Protein AF-A0A6A6MJ32-F1 (afdb_monomer_lite)

InterPro domains:
  IPR000308 14-3-3 protein [PR00305] (42-71)
  IPR000308 14-3-3 protein [PR00305] (91-115)
  IPR000308 14-3-3 protein [PR00305] (122-144)
  IPR000308 14-3-3 protein [PTHR18860] (8-162)
  IPR000408 Regulator of chromosome condensation, RCC1 [PF00415] (229-273)
  IPR000408 Regulator of chromosome condensation, RCC1 [PF00415] (276-326)
  IPR000408 Regulator of chromosome condensation, RCC1 [PS50012] (225-276)
  IPR000408 Regulator of chromosome condensation, RCC1 [PS50012] (277-329)
  IPR000408 Regulator of chromosome condensation, RCC1 [PS50012] (330-389)
  IPR009091 Regulator of chromosome condensation 1/beta-lactamase-inhibitor protein II [G3DSA:2.130.10.30] (221-410)
  IPR009091 Regulator of chromosome condensation 1/beta-lactamase-inhibitor protein II [SSF50985] (229-410)
  IPR023409 14-3-3 protein, conserved site [PS00796] (48-58)
  IPR023409 14-3-3 protein, conserved site [PS00797] (179-198)
  IPR023410 14-3-3 domain [PF00244] (14-162)
  IPR023410 14-3-3 domain [SM00101] (8-210)
  IPR036815 14-3-3 domain superfamily [G3DSA:1.20.190.20] (1-161)
  IPR036815 14-3-3 domain superfamily [G3DSA:1.20.190.20] (162-213)
  IPR036815 14-3-3 domain superfamily [SSF48445] (7-199)

pLDDT: mean 73.8, std 21.02, range [25.05, 96.56]

Sequence (412 aa):
MSPTESSREENVYMAKLAEQAERYEEMVEFMEKVAKTVDVEELTVEERNLLSVAYKNVIGARRASWRIISSIEQKEESRGNEDHVTIIKEYRGKIESELSKICDGILSLLESHLIPSASSAESKVFYLKMKGDYHRYLAEFKTAGERKEAAESTLLAYKSAQAFDEAISELDTLGEESYKDSTLIMQLLRDNLTLWTSDITDEAGDEIKEASKRESDYQPSTIDVQNGSWGSGEDGQLGIGNDEEKEWVCVVKDLERYRVRSVVAGSRNSLAICDDGKLFTWGWNQRGTLGHPPETKTENVPSQVEVLANVNIVQAAIDGWHCLAVDDQGRAYAWGGNECGRCDEESERKDGTGRPLRRDIVIPQRCASKLVVRQVAAGGTHSVVLTRKGHVDIAAGGWHSTALTDDGEVGL

Foldseek 3Di:
DPPLVVLLVVLLVVLVVCVVVVVLVSNLVSLLSNLVSCVVPADDPSSLVSNVVSLCSQLVVLVVVLVVLVVVLVVCVVVVVVVVNVVSVVVSVVSLVVLVVSLCSLLCSLVPGQCVSDPDLVSNLSSLQVNLVSLVSNLVPDDDPSNVVSNVSSLVSLVVSLVSLVVVVVVDPDDPPPNVVSVVSNVVSVVVNVVVVVVVVVPDPDDPPPVVPPPPPDDDDDDQDFAWFAAQQCFLQRQCQDSDHHPDIDGNVLCSVFAWPDKEDEPFKIWTAGPQQWIWIFGAQPLLQRQADDPDRGGNHTDTNVLCRVFRWPDKEDYAFKIWTAGPQQWIKIFGFQPQVEADPDDQPADVVRDGDRGGGNHIDTGPRVFRFDDWYDYNQKIWTQGPVRWIFIDRGYSDTAIDDPPPDGDD

Secondary structure (DSSP, 8-state):
--HHHHHHHHHHHHHHHHHHTT-HHHHHHHHHHHHTTTTTSPPPHHHHHHHHHHHHHHHHHHHHHHHHHHHHHHHHHHTT-HHHHHHHHHHHHHHHHHHHHHHHHHHHHIIIIIHHH--SHHHHHHHHHHHHHHHHHHHHH--HHHHHHHHHHHHHHHHHHHHHHHHHHHH-SS-TTTHHHHHHHHHHHHHHHHHHHHHHHTS-TTS-SSGGGS-TT-PPP------EEEE--TTSTT-SSS---EEEEEE-GGGTTS-EEEEEE-SSEEEEEETT--EEEEEE-TTSTTSS--SSSEEEEEEE-GGGTTS-EEEEEEETTEEEEEETT--EEEEE--TT--S--S---B-TTS-B----EEEEEEE-TT--EEEEEEETTEEEEEETTS-EEEESSSS---EE-TT-----

Structure (mmCIF, N/CA/C/O backbone):
data_AF-A0A6A6MJ32-F1
#
_entry.id   AF-A0A6A6MJ32-F1
#
loop_
_atom_site.group_PDB
_atom_site.id
_atom_site.type_symbol
_atom_site.label_atom_id
_atom_site.label_alt_id
_atom_site.label_comp_id
_atom_site.label_asym_id
_atom_site.label_entity_id
_atom_site.label_seq_id
_atom_site.pdbx_PDB_ins_code
_atom_site.Cartn_x
_atom_site.Cartn_y
_atom_site.Cartn_z
_atom_site.occupancy
_atom_site.B_iso_or_equiv
_atom_site.auth_seq_id
_atom_site.auth_comp_id
_atom_site.auth_asym_id
_atom_site.auth_atom_id
_atom_site.pdbx_PDB_model_num
ATOM 1 N N . MET A 1 1 ? 39.340 -4.249 -16.244 1.00 49.16 1 MET A N 1
ATOM 2 C CA . MET A 1 1 ? 38.628 -3.920 -15.002 1.00 49.16 1 MET A CA 1
ATOM 3 C C . MET A 1 1 ? 39.446 -2.913 -14.233 1.00 49.16 1 MET A C 1
ATOM 5 O O . MET A 1 1 ? 40.566 -3.205 -13.823 1.00 49.16 1 MET A O 1
ATOM 9 N N . SER A 1 2 ? 38.930 -1.694 -14.159 1.00 50.06 2 SER A N 1
ATOM 10 C CA . SER A 1 2 ? 39.459 -0.646 -13.291 1.00 50.06 2 SER A CA 1
ATOM 11 C C . SER A 1 2 ? 39.160 -0.985 -11.816 1.00 50.06 2 SER A C 1
ATOM 13 O O . SER A 1 2 ? 38.209 -1.719 -11.544 1.00 50.06 2 SER A O 1
ATOM 15 N N . PRO A 1 3 ? 39.935 -0.479 -10.837 1.00 58.69 3 PRO A N 1
ATOM 16 C CA . PRO A 1 3 ? 39.685 -0.743 -9.412 1.00 58.69 3 PRO A CA 1
ATOM 17 C C . PRO A 1 3 ? 38.278 -0.328 -8.942 1.00 58.69 3 PRO A C 1
ATOM 19 O O . PRO A 1 3 ? 37.750 -0.888 -7.987 1.00 58.69 3 PRO A O 1
ATOM 22 N N . THR A 1 4 ? 37.670 0.645 -9.624 1.00 58.22 4 THR A N 1
ATOM 23 C CA . THR A 1 4 ? 36.324 1.171 -9.367 1.00 58.22 4 THR A CA 1
ATOM 24 C C . THR A 1 4 ? 35.210 0.242 -9.859 1.00 58.22 4 THR A C 1
ATOM 26 O O . THR A 1 4 ? 34.226 0.072 -9.148 1.00 58.22 4 THR A O 1
ATOM 29 N N . GLU A 1 5 ? 35.379 -0.418 -11.011 1.00 59.31 5 GLU A N 1
ATOM 30 C CA . GLU A 1 5 ? 34.423 -1.424 -11.518 1.00 59.31 5 GLU A CA 1
ATOM 31 C C . GLU A 1 5 ? 34.363 -2.653 -10.598 1.00 59.31 5 GLU A C 1
ATOM 33 O O . GLU A 1 5 ? 33.276 -3.107 -10.252 1.00 59.31 5 GLU A O 1
ATOM 38 N N . SER A 1 6 ? 35.522 -3.122 -10.112 1.00 65.06 6 SER A N 1
ATOM 39 C CA . SER A 1 6 ? 35.604 -4.248 -9.163 1.00 65.06 6 SER A CA 1
ATOM 40 C C . SER A 1 6 ? 34.834 -3.962 -7.871 1.00 65.06 6 SER A C 1
ATOM 42 O O . SER A 1 6 ? 34.154 -4.833 -7.341 1.00 65.06 6 SER A O 1
ATOM 44 N N . SER A 1 7 ? 34.892 -2.721 -7.378 1.00 83.00 7 SER A N 1
ATOM 45 C CA . SER A 1 7 ? 34.199 -2.335 -6.147 1.00 83.00 7 SER A CA 1
ATOM 46 C C . SER A 1 7 ? 32.681 -2.205 -6.332 1.00 83.00 7 SER A C 1
ATOM 48 O O . SER A 1 7 ? 31.931 -2.495 -5.400 1.00 83.00 7 SER A O 1
ATOM 50 N N . ARG A 1 8 ? 32.198 -1.803 -7.518 1.00 88.25 8 ARG A N 1
ATOM 51 C CA . ARG A 1 8 ? 30.756 -1.747 -7.818 1.00 88.25 8 ARG A CA 1
ATOM 52 C C . ARG A 1 8 ? 30.153 -3.151 -7.838 1.00 88.25 8 ARG A C 1
ATOM 54 O O . ARG A 1 8 ? 29.190 -3.398 -7.118 1.00 88.25 8 ARG A O 1
ATOM 61 N N . GLU A 1 9 ? 30.767 -4.071 -8.581 1.00 89.00 9 GLU A N 1
ATOM 62 C CA . GLU A 1 9 ? 30.320 -5.468 -8.676 1.00 89.00 9 GLU A CA 1
ATOM 63 C C . GLU A 1 9 ? 30.306 -6.164 -7.305 1.00 89.00 9 GLU A C 1
ATOM 65 O O . GLU A 1 9 ? 29.335 -6.840 -6.960 1.00 89.00 9 GLU A O 1
ATOM 70 N N . GLU A 1 10 ? 31.338 -5.941 -6.483 1.00 92.69 10 GLU A N 1
ATOM 71 C CA . GLU A 1 10 ? 31.399 -6.452 -5.109 1.00 92.69 10 GLU A CA 1
ATOM 72 C C . GLU A 1 10 ? 30.248 -5.923 -4.240 1.00 92.69 10 GLU A C 1
ATOM 74 O O . GLU A 1 10 ? 29.603 -6.703 -3.538 1.00 92.69 10 GLU A O 1
ATOM 79 N N . ASN A 1 11 ? 29.946 -4.620 -4.295 1.00 94.00 11 ASN A N 1
ATOM 80 C CA . ASN A 1 11 ? 28.841 -4.049 -3.520 1.00 94.00 11 ASN A CA 1
ATOM 81 C C . ASN A 1 11 ? 27.475 -4.575 -3.995 1.00 94.00 11 ASN A C 1
ATOM 83 O O . ASN A 1 11 ? 26.627 -4.876 -3.157 1.00 94.00 11 ASN A O 1
ATOM 87 N N . VAL A 1 12 ? 27.263 -4.753 -5.304 1.00 94.00 12 VAL A N 1
ATOM 88 C CA . VAL A 1 12 ? 26.023 -5.351 -5.837 1.00 94.00 12 VAL A CA 1
ATOM 89 C C . VAL A 1 12 ? 25.875 -6.804 -5.379 1.00 94.00 12 VAL A C 1
ATOM 91 O O . VAL A 1 12 ? 24.796 -7.212 -4.947 1.00 94.00 12 VAL A O 1
ATOM 94 N N . TYR A 1 13 ? 26.956 -7.588 -5.414 1.00 94.75 13 TYR A N 1
ATOM 95 C CA . TYR A 1 13 ? 26.949 -8.961 -4.907 1.00 94.75 13 TYR A CA 1
ATOM 96 C C . TYR A 1 13 ? 26.614 -9.012 -3.409 1.00 94.75 13 TYR A C 1
ATOM 98 O O . TYR A 1 13 ? 25.779 -9.810 -2.981 1.00 94.75 13 TYR A O 1
ATOM 106 N N . MET A 1 14 ? 27.217 -8.124 -2.614 1.00 96.12 14 MET A N 1
ATOM 107 C CA . MET A 1 14 ? 26.937 -8.029 -1.182 1.00 96.12 14 MET A CA 1
ATOM 108 C C . MET A 1 14 ? 25.504 -7.572 -0.890 1.00 96.12 14 MET A C 1
ATOM 110 O O . MET A 1 14 ? 24.897 -8.088 0.045 1.00 96.12 14 MET A O 1
ATOM 114 N N . ALA A 1 15 ? 24.929 -6.678 -1.700 1.00 94.81 15 ALA A N 1
ATOM 115 C CA . ALA A 1 15 ? 23.526 -6.284 -1.580 1.00 94.81 15 ALA A CA 1
ATOM 116 C C . ALA A 1 15 ? 22.578 -7.472 -1.816 1.00 94.81 15 ALA A C 1
ATOM 118 O O . ALA A 1 15 ? 21.674 -7.694 -1.014 1.00 94.81 15 ALA A O 1
ATOM 119 N N . LYS A 1 16 ? 22.830 -8.293 -2.845 1.00 92.00 16 LYS A N 1
ATOM 120 C CA . LYS A 1 16 ? 22.061 -9.526 -3.106 1.00 92.00 16 LYS A CA 1
ATOM 121 C C . LYS A 1 16 ? 22.187 -10.541 -1.965 1.00 92.00 16 LYS A C 1
ATOM 123 O O . LYS A 1 16 ? 21.215 -11.191 -1.592 1.00 92.00 16 LYS A O 1
ATOM 128 N N . LEU A 1 17 ? 23.379 -10.673 -1.380 1.00 94.69 17 LEU A N 1
ATOM 129 C CA . LEU A 1 17 ? 23.583 -11.546 -0.223 1.00 94.69 17 LEU A CA 1
ATOM 130 C C . LEU A 1 17 ? 22.842 -11.025 1.020 1.00 94.69 17 LEU A C 1
ATOM 132 O O . LEU A 1 17 ? 22.251 -11.811 1.757 1.00 94.69 17 LEU A O 1
ATOM 136 N N . ALA A 1 18 ? 22.857 -9.709 1.243 1.00 92.44 18 ALA A N 1
ATOM 137 C CA . ALA A 1 18 ? 22.137 -9.065 2.338 1.00 92.44 18 ALA A CA 1
ATOM 138 C C . ALA A 1 18 ? 20.615 -9.205 2.184 1.00 92.44 18 ALA A C 1
ATOM 140 O O . ALA A 1 18 ? 19.934 -9.460 3.174 1.00 92.44 18 ALA A O 1
ATOM 141 N N . GLU A 1 19 ? 20.096 -9.116 0.957 1.00 90.25 19 GLU A N 1
ATOM 142 C CA . GLU A 1 19 ? 18.692 -9.388 0.631 1.00 90.25 19 GLU A CA 1
ATOM 143 C C . GLU A 1 19 ? 18.292 -10.820 1.007 1.00 90.25 19 GLU A C 1
ATOM 145 O O . GLU A 1 19 ? 17.322 -11.011 1.737 1.00 90.25 19 GLU A O 1
ATOM 150 N N . GLN A 1 20 ? 19.075 -11.822 0.588 1.00 90.25 20 GLN A N 1
ATOM 151 C CA . GLN A 1 20 ? 18.827 -13.233 0.927 1.00 90.25 20 GLN A CA 1
ATOM 152 C C . GLN A 1 20 ? 18.924 -13.521 2.430 1.00 90.25 20 GLN A C 1
ATOM 154 O O . GLN A 1 20 ? 18.319 -14.470 2.922 1.00 90.25 20 GLN A O 1
ATOM 159 N N . ALA A 1 21 ? 19.707 -12.723 3.155 1.00 91.81 21 ALA A N 1
ATOM 160 C CA . ALA A 1 21 ? 19.839 -12.808 4.603 1.00 91.81 21 ALA A CA 1
ATOM 161 C C . ALA A 1 21 ? 18.809 -11.947 5.359 1.00 91.81 21 ALA A C 1
ATOM 163 O O . ALA A 1 21 ? 18.884 -11.885 6.586 1.00 91.81 21 ALA A O 1
ATOM 164 N N . GLU A 1 22 ? 17.902 -11.256 4.655 1.00 90.12 22 GLU A N 1
ATOM 165 C CA . GLU A 1 22 ? 16.925 -10.304 5.209 1.00 90.12 22 GLU A CA 1
ATOM 166 C C . GLU A 1 22 ? 17.568 -9.162 6.032 1.00 90.12 22 GLU A C 1
ATOM 168 O O . GLU A 1 22 ? 16.949 -8.547 6.902 1.00 90.12 22 GLU A O 1
ATOM 173 N N . ARG A 1 23 ? 18.838 -8.836 5.750 1.00 95.69 23 ARG A N 1
ATOM 174 C CA . ARG A 1 23 ? 19.605 -7.764 6.408 1.00 95.69 23 ARG A CA 1
ATOM 175 C C . ARG A 1 23 ? 19.522 -6.474 5.597 1.00 95.69 23 ARG A C 1
ATOM 177 O O . ARG A 1 23 ? 20.511 -5.988 5.052 1.00 95.69 23 ARG A O 1
ATOM 184 N N . TYR A 1 24 ? 18.321 -5.908 5.514 1.00 92.19 24 TYR A N 1
ATOM 185 C CA . TYR A 1 24 ? 18.039 -4.770 4.631 1.00 92.19 24 TYR A CA 1
ATOM 186 C C . TYR A 1 24 ? 18.769 -3.470 5.006 1.00 92.19 24 TYR A C 1
ATOM 188 O O . TYR A 1 24 ? 19.045 -2.664 4.123 1.00 92.19 24 TYR A O 1
ATOM 196 N N . GLU A 1 25 ? 19.126 -3.265 6.279 1.00 93.50 25 GLU A N 1
ATOM 197 C CA . GLU A 1 25 ? 19.930 -2.102 6.694 1.00 93.50 25 GLU A CA 1
ATOM 198 C C . GLU A 1 25 ? 21.325 -2.134 6.037 1.00 93.50 25 GLU A C 1
ATOM 200 O O . GLU A 1 25 ? 21.759 -1.142 5.458 1.00 93.50 25 GLU A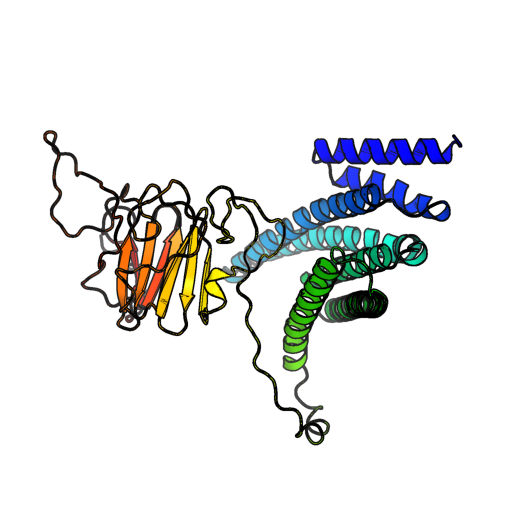 O 1
ATOM 205 N N . GLU A 1 26 ? 21.980 -3.299 5.999 1.00 94.50 26 GLU A N 1
ATOM 206 C CA . GLU A 1 26 ? 23.248 -3.488 5.275 1.00 94.50 26 GLU A CA 1
ATOM 207 C C . GLU A 1 26 ? 23.073 -3.444 3.760 1.00 94.50 26 GLU A C 1
ATOM 209 O O . GLU A 1 26 ? 23.928 -2.916 3.050 1.00 94.50 26 GLU A O 1
ATOM 214 N N . MET A 1 27 ? 21.955 -3.967 3.249 1.00 95.12 27 MET A N 1
ATOM 215 C CA . MET A 1 27 ? 21.626 -3.868 1.828 1.00 95.12 27 MET A CA 1
ATOM 216 C C . MET A 1 27 ? 21.579 -2.401 1.374 1.00 95.12 27 MET A C 1
ATOM 218 O O . MET A 1 27 ? 22.131 -2.073 0.323 1.00 95.12 27 MET A O 1
ATOM 222 N N . VAL A 1 28 ? 20.989 -1.511 2.183 1.00 95.50 28 VAL A N 1
ATOM 223 C CA . VAL A 1 28 ? 20.989 -0.062 1.932 1.00 95.50 28 VAL A CA 1
ATOM 224 C C . VAL A 1 28 ? 22.416 0.485 1.903 1.00 95.50 28 VAL A C 1
ATOM 226 O O . VAL A 1 28 ? 22.763 1.192 0.961 1.00 95.50 28 VAL A O 1
ATOM 229 N N . GLU A 1 29 ? 23.278 0.121 2.856 1.00 94.88 29 GLU A N 1
ATOM 230 C CA . GLU A 1 29 ? 24.673 0.590 2.877 1.00 94.88 29 GLU A CA 1
ATOM 231 C C . GLU A 1 29 ? 25.461 0.198 1.617 1.00 94.88 29 GLU A C 1
ATOM 233 O O . GLU A 1 29 ? 26.249 0.996 1.099 1.00 94.88 29 GLU A O 1
ATOM 238 N N . PHE A 1 30 ? 25.276 -1.027 1.116 1.00 95.00 30 PHE A N 1
ATOM 239 C CA . PHE A 1 30 ? 25.919 -1.472 -0.122 1.00 95.00 30 PHE A CA 1
ATOM 240 C C . PHE A 1 30 ? 25.357 -0.739 -1.341 1.00 95.00 30 PHE A C 1
ATOM 242 O O . PHE A 1 30 ? 26.130 -0.238 -2.160 1.00 95.00 30 PHE A O 1
ATOM 249 N N . MET A 1 31 ? 24.034 -0.605 -1.438 1.00 94.81 31 MET A N 1
ATOM 250 C CA . MET A 1 31 ? 23.398 0.077 -2.566 1.00 94.81 31 MET A CA 1
ATOM 251 C C . MET A 1 31 ? 23.659 1.587 -2.576 1.00 94.81 31 MET A C 1
ATOM 253 O O . MET A 1 31 ? 23.787 2.169 -3.651 1.00 94.81 31 MET A O 1
ATOM 257 N N . GLU A 1 32 ? 23.844 2.226 -1.420 1.00 93.56 32 GLU A N 1
ATOM 258 C CA . GLU A 1 32 ? 24.305 3.615 -1.342 1.00 93.56 32 GLU A CA 1
ATOM 259 C C . GLU A 1 32 ? 25.707 3.794 -1.929 1.00 93.56 32 GLU A C 1
ATOM 261 O O . GLU A 1 32 ? 25.976 4.802 -2.584 1.00 93.56 32 GLU A O 1
ATOM 266 N N . LYS A 1 33 ? 26.616 2.836 -1.701 1.00 92.00 33 LYS A N 1
ATOM 267 C CA . LYS A 1 33 ? 27.960 2.873 -2.297 1.00 92.00 33 LYS A CA 1
ATOM 268 C C . LYS A 1 33 ? 27.874 2.756 -3.814 1.00 92.00 33 LYS A C 1
ATOM 270 O O . LYS A 1 33 ? 28.527 3.532 -4.501 1.00 92.00 33 LYS A O 1
ATOM 275 N N . VAL A 1 34 ? 27.032 1.855 -4.324 1.00 91.81 34 VAL A N 1
ATOM 276 C CA . VAL A 1 34 ? 26.780 1.702 -5.768 1.00 91.81 34 VAL A CA 1
ATOM 277 C C . VAL A 1 34 ? 26.205 2.996 -6.352 1.00 91.81 34 VAL A C 1
ATOM 279 O O . VAL A 1 34 ? 26.744 3.532 -7.317 1.00 91.81 34 VAL A O 1
ATOM 282 N N . ALA A 1 35 ? 25.184 3.571 -5.719 1.00 90.12 35 ALA A N 1
ATOM 283 C CA . ALA A 1 35 ? 24.537 4.799 -6.176 1.00 90.12 35 ALA A CA 1
ATOM 284 C C . ALA A 1 35 ? 25.453 6.039 -6.153 1.00 90.12 35 ALA A C 1
ATOM 286 O O . ALA A 1 35 ? 25.295 6.937 -6.975 1.00 90.12 35 ALA A O 1
ATOM 287 N N . LYS A 1 36 ? 26.450 6.085 -5.263 1.00 88.19 36 LYS A N 1
ATOM 288 C CA . LYS A 1 36 ? 27.469 7.153 -5.236 1.00 88.19 36 LYS A CA 1
ATOM 289 C C . LYS A 1 36 ? 28.550 6.988 -6.314 1.00 88.19 36 LYS A C 1
ATOM 291 O O . LYS A 1 36 ? 29.318 7.912 -6.541 1.00 88.19 36 LYS A O 1
ATOM 296 N N . THR A 1 37 ? 28.621 5.841 -6.997 1.00 82.19 37 THR A N 1
ATOM 297 C CA . THR A 1 37 ? 29.538 5.628 -8.140 1.00 82.19 37 THR A CA 1
ATOM 298 C C . THR A 1 37 ? 28.927 5.998 -9.497 1.00 82.19 37 THR A C 1
ATOM 300 O O . THR A 1 37 ? 29.566 5.823 -10.534 1.00 82.19 37 THR A O 1
ATOM 303 N N . VAL A 1 38 ? 27.706 6.543 -9.492 1.00 67.25 38 VAL A N 1
ATOM 304 C CA . VAL A 1 38 ? 26.901 6.824 -10.691 1.00 67.25 38 VAL A CA 1
ATOM 305 C C . VAL A 1 38 ? 27.453 7.970 -11.555 1.00 67.25 38 VAL A C 1
ATOM 307 O O . VAL A 1 38 ? 27.101 8.065 -12.726 1.00 67.25 38 VAL A O 1
ATOM 310 N N . ASP A 1 39 ? 28.409 8.762 -11.054 1.00 64.31 39 ASP A N 1
ATOM 311 C CA . ASP A 1 39 ? 29.140 9.768 -11.851 1.00 64.31 39 ASP A CA 1
ATOM 312 C C . ASP A 1 39 ? 29.881 9.170 -13.070 1.00 64.31 39 ASP A C 1
ATOM 314 O O . ASP A 1 39 ? 30.333 9.903 -13.951 1.00 64.31 39 ASP A O 1
ATOM 318 N N . VAL A 1 40 ? 30.018 7.838 -13.122 1.00 61.97 40 VAL A N 1
ATOM 319 C CA . VAL A 1 40 ? 30.646 7.091 -14.221 1.00 61.97 40 VAL A CA 1
ATOM 320 C C . VAL A 1 40 ? 29.608 6.453 -15.152 1.00 61.97 40 VAL A C 1
ATOM 322 O O . VAL A 1 40 ? 29.789 6.477 -16.368 1.00 61.97 40 VAL A O 1
ATOM 325 N N . GLU A 1 41 ? 28.536 5.880 -14.600 1.00 72.44 41 GLU A N 1
ATOM 326 C CA . GLU A 1 41 ? 27.535 5.115 -15.351 1.00 72.44 41 GLU A CA 1
ATOM 327 C C . GLU A 1 41 ? 26.227 4.989 -14.553 1.00 72.44 41 GLU A C 1
ATOM 329 O O . GLU A 1 41 ? 26.258 4.665 -13.361 1.00 72.44 41 GLU A O 1
ATOM 334 N N . GLU A 1 42 ? 25.089 5.212 -15.226 1.00 86.56 42 GLU A N 1
ATOM 335 C CA . GLU A 1 42 ? 23.732 5.091 -14.670 1.00 86.56 42 GLU A CA 1
ATOM 336 C C . GLU A 1 42 ? 23.515 3.725 -13.984 1.00 86.56 42 GLU A C 1
ATOM 338 O O . GLU A 1 42 ? 24.146 2.719 -14.328 1.00 86.56 42 GLU A O 1
ATOM 343 N N . LEU A 1 43 ? 22.628 3.669 -12.983 1.00 88.62 43 LEU A N 1
ATOM 344 C CA . LEU A 1 43 ? 22.225 2.382 -12.413 1.00 88.62 43 LEU A CA 1
ATOM 345 C C . LEU A 1 43 ? 21.491 1.551 -13.463 1.00 88.62 43 LEU A C 1
ATOM 347 O O . LEU A 1 43 ? 20.550 2.019 -14.106 1.00 88.62 43 LEU A O 1
ATOM 351 N N . THR A 1 44 ? 21.881 0.288 -13.579 1.00 89.19 44 THR A N 1
ATOM 352 C CA . THR A 1 44 ? 21.138 -0.692 -14.368 1.00 89.19 44 THR A CA 1
ATOM 353 C C . THR A 1 44 ? 19.749 -0.921 -13.767 1.00 89.19 44 THR A C 1
ATOM 355 O O . THR A 1 44 ? 19.500 -0.636 -12.593 1.00 89.19 44 THR A O 1
ATOM 358 N N . VAL A 1 45 ? 18.833 -1.493 -14.552 1.00 84.00 45 VAL A N 1
ATOM 359 C CA . VAL A 1 45 ? 17.481 -1.844 -14.081 1.00 84.00 45 VAL A CA 1
ATOM 360 C C . VAL A 1 45 ? 17.533 -2.736 -12.836 1.00 84.00 45 VAL A C 1
ATOM 362 O O . VAL A 1 45 ? 16.770 -2.520 -11.896 1.00 84.00 45 VAL A O 1
ATOM 365 N N . GLU A 1 46 ? 18.461 -3.697 -12.797 1.00 85.19 46 GLU A N 1
ATOM 366 C CA . GLU A 1 46 ? 18.642 -4.590 -11.651 1.00 85.19 46 GLU A CA 1
ATOM 367 C C . GLU A 1 46 ? 19.115 -3.828 -10.403 1.00 85.19 46 GLU A C 1
ATOM 369 O O . GLU A 1 46 ? 18.515 -3.957 -9.339 1.00 85.19 46 GLU A O 1
ATOM 374 N N . GLU A 1 47 ? 20.144 -2.985 -10.525 1.00 90.69 47 GLU A N 1
ATOM 375 C CA . GLU A 1 47 ? 20.664 -2.196 -9.400 1.00 90.69 47 GLU A CA 1
ATOM 376 C C . GLU A 1 47 ? 19.635 -1.182 -8.885 1.00 90.69 47 GLU A C 1
ATOM 378 O O . GLU A 1 47 ? 19.466 -1.016 -7.678 1.00 90.69 47 GLU A O 1
ATOM 383 N N . ARG A 1 48 ? 18.902 -0.531 -9.793 1.00 90.50 48 ARG A N 1
ATOM 384 C CA . ARG A 1 48 ? 17.802 0.384 -9.465 1.00 90.50 48 ARG A CA 1
ATOM 385 C C . ARG A 1 48 ? 16.706 -0.330 -8.666 1.00 90.50 48 ARG A C 1
ATOM 387 O O . ARG A 1 48 ? 16.212 0.212 -7.674 1.00 90.50 48 ARG A O 1
ATOM 394 N N . ASN A 1 49 ? 16.357 -1.555 -9.058 1.00 84.69 49 ASN A N 1
ATOM 395 C CA . ASN A 1 49 ? 15.376 -2.367 -8.342 1.00 84.69 49 ASN A CA 1
ATOM 396 C C . ASN A 1 49 ? 15.898 -2.797 -6.964 1.00 84.69 49 ASN A C 1
ATOM 398 O O . ASN A 1 49 ? 15.181 -2.631 -5.979 1.00 84.69 49 ASN A O 1
ATOM 402 N N . LEU A 1 50 ? 17.152 -3.252 -6.864 1.00 85.88 50 LEU A N 1
ATOM 403 C CA . LEU A 1 50 ? 17.784 -3.606 -5.585 1.00 85.88 50 LEU A CA 1
ATOM 404 C C . LEU A 1 50 ? 17.804 -2.423 -4.609 1.00 85.88 50 LEU A C 1
ATOM 406 O O . LEU A 1 50 ? 17.464 -2.585 -3.438 1.00 85.88 50 LEU A O 1
ATOM 410 N N . LEU A 1 51 ? 18.133 -1.218 -5.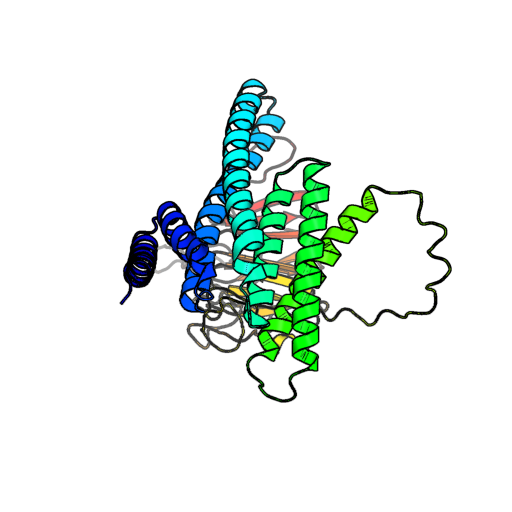085 1.00 91.25 51 LEU A N 1
ATOM 411 C CA . LEU A 1 51 ? 18.098 0.003 -4.275 1.00 91.25 51 LEU A CA 1
ATOM 412 C C . LEU A 1 51 ? 16.690 0.254 -3.712 1.00 91.25 51 LEU A C 1
ATOM 414 O O . LEU A 1 51 ? 16.533 0.542 -2.524 1.00 91.25 51 LEU A O 1
ATOM 418 N N . SER A 1 52 ? 15.662 0.118 -4.553 1.00 87.62 52 SER A N 1
ATOM 419 C CA . SER A 1 52 ? 14.270 0.306 -4.139 1.00 87.62 52 SER A CA 1
ATOM 420 C C . SER A 1 52 ? 13.817 -0.746 -3.128 1.00 87.62 52 SER A C 1
ATOM 422 O O . SER A 1 52 ? 13.241 -0.395 -2.097 1.00 87.62 52 SER A O 1
ATOM 424 N N . VAL A 1 53 ? 14.141 -2.021 -3.359 1.00 86.62 53 VAL A N 1
ATOM 425 C CA . VAL A 1 53 ? 13.837 -3.125 -2.434 1.00 86.62 53 VAL A CA 1
ATOM 426 C C . VAL A 1 53 ? 14.491 -2.896 -1.071 1.00 86.62 53 VAL A C 1
ATOM 428 O O . VAL A 1 53 ? 13.820 -3.035 -0.043 1.00 86.62 53 VAL A O 1
ATOM 431 N N . ALA A 1 54 ? 15.762 -2.489 -1.048 1.00 90.00 54 ALA A N 1
ATOM 432 C CA . ALA A 1 54 ? 16.503 -2.231 0.180 1.00 90.00 54 ALA A CA 1
ATOM 433 C C . ALA A 1 54 ? 15.807 -1.165 1.039 1.00 90.00 54 ALA A C 1
ATOM 435 O O . ALA A 1 54 ? 15.379 -1.436 2.166 1.00 90.00 54 ALA A O 1
ATOM 436 N N . TYR A 1 55 ? 15.609 0.037 0.487 1.00 92.25 55 TYR A N 1
ATOM 437 C CA . TYR A 1 55 ? 15.001 1.124 1.247 1.00 92.25 55 TYR A CA 1
ATOM 438 C C . TYR A 1 55 ? 13.517 0.876 1.559 1.00 92.25 55 TYR A C 1
ATOM 440 O O . TYR A 1 55 ? 13.055 1.318 2.614 1.00 92.25 55 TYR A O 1
ATOM 448 N N . LYS A 1 56 ? 12.759 0.175 0.699 1.00 86.88 56 LYS A N 1
ATOM 449 C CA . LYS A 1 56 ? 11.344 -0.173 0.943 1.00 86.88 56 LYS A CA 1
ATOM 450 C C . LYS A 1 56 ? 11.188 -1.064 2.173 1.00 86.88 56 LYS A C 1
ATOM 452 O O . LYS A 1 56 ? 10.292 -0.822 2.983 1.00 86.88 56 LYS A O 1
ATOM 457 N N . ASN A 1 57 ? 12.051 -2.064 2.333 1.00 86.25 57 ASN A N 1
ATOM 458 C CA . ASN A 1 57 ? 11.994 -2.961 3.485 1.00 86.25 57 ASN A CA 1
ATOM 459 C C . ASN A 1 57 ? 12.404 -2.251 4.782 1.00 86.25 57 ASN A C 1
ATOM 461 O O . ASN A 1 57 ? 11.686 -2.342 5.781 1.00 86.25 57 ASN A O 1
ATOM 465 N N . VAL A 1 58 ? 13.485 -1.461 4.752 1.00 92.62 58 VAL A N 1
ATOM 466 C CA . VAL A 1 58 ? 13.940 -0.697 5.928 1.00 92.62 58 VAL A CA 1
ATOM 467 C C . VAL A 1 58 ? 12.876 0.308 6.384 1.00 92.62 58 VAL A C 1
ATOM 469 O O . VAL A 1 58 ? 12.488 0.312 7.555 1.00 92.62 58 VAL A O 1
ATOM 472 N N . ILE A 1 59 ? 12.336 1.129 5.471 1.00 89.75 59 ILE A N 1
ATOM 473 C CA . ILE A 1 59 ? 11.307 2.120 5.831 1.00 89.75 59 ILE A CA 1
ATOM 474 C C . ILE A 1 59 ? 9.983 1.449 6.226 1.00 89.75 59 ILE A C 1
ATOM 476 O O . ILE A 1 59 ? 9.288 1.927 7.124 1.00 89.75 59 ILE A O 1
ATOM 480 N N . GLY A 1 60 ? 9.634 0.325 5.590 1.00 85.00 60 GLY A N 1
ATOM 481 C CA . GLY A 1 60 ? 8.416 -0.433 5.867 1.00 85.00 60 GLY A CA 1
ATOM 482 C C . GLY A 1 60 ? 8.361 -0.939 7.307 1.00 85.00 60 GLY A C 1
ATOM 483 O O . GLY A 1 60 ? 7.365 -0.704 7.998 1.00 85.00 60 GLY A O 1
ATOM 484 N N . ALA A 1 61 ? 9.452 -1.543 7.785 1.00 85.50 61 ALA A N 1
ATOM 485 C CA . ALA A 1 61 ? 9.563 -2.022 9.161 1.00 85.50 61 ALA A CA 1
ATOM 486 C C . ALA A 1 61 ? 9.412 -0.881 10.183 1.00 85.50 61 ALA A C 1
ATOM 488 O O . ALA A 1 61 ? 8.647 -0.994 11.142 1.00 85.50 61 ALA A O 1
ATOM 489 N N . ARG A 1 62 ? 10.073 0.263 9.955 1.00 91.62 62 ARG A N 1
ATOM 490 C CA . ARG A 1 62 ? 9.999 1.418 10.869 1.00 91.62 62 ARG A CA 1
ATOM 491 C C . ARG A 1 62 ? 8.627 2.092 10.868 1.00 91.62 62 ARG A C 1
ATOM 493 O O . ARG A 1 62 ? 8.134 2.457 11.934 1.00 91.62 62 ARG A O 1
ATOM 500 N N . ARG A 1 63 ? 7.956 2.179 9.714 1.00 91.50 63 ARG A N 1
ATOM 501 C CA . ARG A 1 63 ? 6.575 2.694 9.617 1.00 91.50 63 ARG A CA 1
ATOM 502 C C . ARG A 1 63 ? 5.576 1.789 10.333 1.00 91.50 63 ARG A C 1
ATOM 504 O O . ARG A 1 63 ? 4.672 2.293 10.995 1.00 91.50 63 ARG A O 1
ATOM 511 N N . ALA A 1 64 ? 5.732 0.467 10.233 1.00 88.00 64 ALA A N 1
ATOM 512 C CA . ALA A 1 64 ? 4.899 -0.479 10.974 1.00 88.00 64 ALA A CA 1
ATOM 513 C C . ALA A 1 64 ? 5.052 -0.283 12.492 1.00 88.00 64 ALA A C 1
ATOM 515 O O . ALA A 1 64 ? 4.050 -0.120 13.190 1.00 88.00 64 ALA A O 1
ATOM 516 N N . SER A 1 65 ? 6.293 -0.189 12.980 1.00 91.50 65 SER A N 1
ATOM 517 C CA . SER A 1 65 ? 6.584 0.120 14.384 1.00 91.50 65 SER A CA 1
ATOM 518 C C . SER A 1 65 ? 5.967 1.450 14.820 1.00 91.50 65 SER A C 1
ATOM 520 O O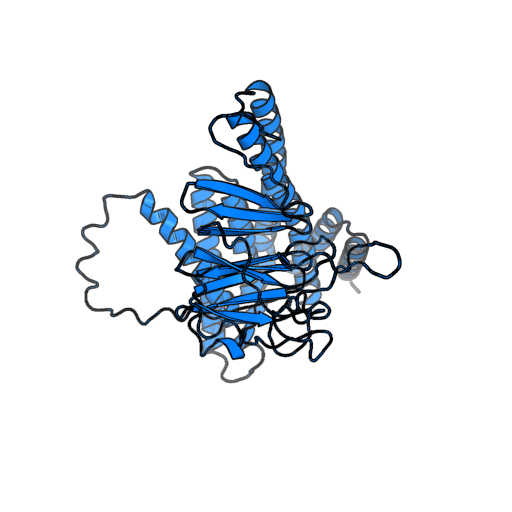 . SER A 1 65 ? 5.298 1.502 15.851 1.00 91.50 65 SER A O 1
ATOM 522 N N . TRP A 1 66 ? 6.107 2.512 14.020 1.00 93.00 66 TRP A N 1
ATOM 523 C CA . TRP A 1 66 ? 5.532 3.824 14.332 1.00 93.00 66 TRP A CA 1
ATOM 524 C C . TRP A 1 66 ? 4.003 3.784 14.476 1.00 93.00 66 TRP A C 1
ATOM 526 O O . TRP A 1 66 ? 3.468 4.356 15.426 1.00 93.00 66 TRP A O 1
ATOM 536 N N . ARG A 1 67 ? 3.287 3.063 13.599 1.00 88.69 67 ARG A N 1
ATOM 537 C CA . ARG A 1 67 ? 1.820 2.914 13.700 1.00 88.69 67 ARG A CA 1
ATOM 538 C C . ARG A 1 67 ? 1.394 2.182 14.966 1.00 88.69 67 ARG A C 1
ATOM 540 O O . ARG A 1 67 ? 0.451 2.612 15.626 1.00 88.69 67 ARG A O 1
ATOM 547 N N . ILE A 1 68 ? 2.086 1.093 15.308 1.00 90.19 68 ILE A N 1
ATOM 548 C CA . ILE A 1 68 ? 1.799 0.321 16.523 1.00 90.19 68 ILE A CA 1
ATOM 549 C C . ILE A 1 68 ? 1.993 1.210 17.753 1.00 90.19 68 ILE A C 1
ATOM 551 O O . ILE A 1 68 ? 1.101 1.297 18.593 1.00 90.19 68 ILE A O 1
ATOM 555 N N . ILE A 1 69 ? 3.125 1.913 17.835 1.00 93.69 69 ILE A N 1
ATOM 556 C CA . ILE A 1 69 ? 3.431 2.797 18.963 1.00 93.69 69 ILE A CA 1
ATOM 557 C C . ILE A 1 69 ? 2.433 3.956 19.054 1.00 93.69 69 ILE A C 1
ATOM 559 O O . ILE A 1 69 ? 1.923 4.218 20.139 1.00 93.69 69 ILE A O 1
ATOM 563 N N . SER A 1 70 ? 2.071 4.576 17.928 1.00 91.12 70 SER A N 1
ATOM 564 C CA . SER A 1 70 ? 1.062 5.646 17.889 1.00 91.12 70 SER A CA 1
ATOM 565 C C . SER A 1 70 ? -0.318 5.162 18.353 1.00 91.12 70 SER A C 1
ATOM 567 O O . SER A 1 70 ? -1.020 5.871 19.070 1.00 91.12 70 SER A O 1
ATOM 569 N N . SER A 1 71 ? -0.705 3.930 18.005 1.00 92.50 71 SER A N 1
ATOM 570 C CA . SER A 1 71 ? -1.959 3.329 18.479 1.00 92.50 71 SER A CA 1
ATOM 571 C C . SER A 1 71 ? -1.937 3.047 19.987 1.00 92.50 71 SER A C 1
ATOM 573 O O . SER A 1 71 ? -2.929 3.290 20.678 1.00 92.50 71 SER A O 1
ATOM 575 N N . ILE A 1 72 ? -0.807 2.566 20.519 1.00 91.94 72 ILE A N 1
ATOM 576 C CA . ILE A 1 72 ? -0.638 2.330 21.960 1.00 91.94 72 ILE A CA 1
ATOM 577 C C . ILE A 1 72 ? -0.664 3.657 22.729 1.00 91.94 72 ILE A C 1
ATOM 579 O O . ILE A 1 72 ? -1.312 3.730 23.771 1.00 91.94 72 ILE A O 1
ATOM 583 N N . GLU A 1 73 ? -0.026 4.706 22.204 1.00 92.25 73 GLU A N 1
ATOM 584 C CA . GLU A 1 73 ? -0.056 6.059 22.771 1.00 92.25 73 GLU A CA 1
ATOM 585 C C . GLU A 1 73 ? -1.490 6.568 22.929 1.00 92.25 73 GLU A C 1
ATOM 587 O O . GLU A 1 73 ? -1.888 6.912 24.038 1.00 92.25 73 GLU A O 1
ATOM 592 N N . GLN A 1 74 ? -2.288 6.532 21.855 1.00 90.88 74 GLN A N 1
ATOM 593 C CA . GLN A 1 74 ? -3.692 6.965 21.877 1.00 90.88 74 GLN A CA 1
ATOM 594 C C . GLN A 1 74 ? -4.526 6.159 22.882 1.00 90.88 74 GLN A C 1
ATOM 596 O O . GLN A 1 74 ? -5.380 6.699 23.589 1.00 90.88 74 GLN A O 1
ATOM 601 N N . LYS A 1 75 ? -4.267 4.850 22.978 1.00 91.69 75 LYS A N 1
ATOM 602 C CA . LYS A 1 75 ? -4.961 3.971 23.921 1.00 91.69 75 LYS A CA 1
ATOM 603 C C . LYS A 1 75 ? -4.609 4.295 25.373 1.00 91.69 75 LYS A C 1
ATOM 605 O O . LYS A 1 75 ? -5.510 4.318 26.209 1.00 91.69 75 LYS A O 1
ATOM 610 N N . GLU A 1 76 ? -3.343 4.551 25.688 1.00 92.50 76 GLU A N 1
ATOM 611 C CA . GLU A 1 76 ? -2.925 4.944 27.041 1.00 92.50 76 GLU A CA 1
ATOM 612 C C . GLU A 1 76 ? -3.371 6.373 27.392 1.00 92.50 76 GLU A C 1
ATOM 614 O O . GLU A 1 76 ? -3.757 6.622 28.535 1.00 92.50 76 GLU A O 1
ATOM 619 N N . GLU A 1 77 ? -3.441 7.276 26.410 1.00 91.56 77 GLU A N 1
ATOM 620 C CA . GLU A 1 77 ? -3.985 8.631 26.573 1.00 91.56 77 GLU A CA 1
ATOM 621 C C . GLU A 1 77 ? -5.480 8.587 26.917 1.00 91.56 77 GLU A C 1
ATOM 623 O O . GLU A 1 77 ? -5.911 9.226 27.875 1.00 91.56 77 GLU A O 1
ATOM 628 N N . SER A 1 78 ? -6.256 7.719 26.256 1.00 91.69 78 SER A N 1
ATOM 629 C CA . SER A 1 78 ? -7.677 7.508 26.585 1.00 91.69 78 SER A CA 1
ATOM 630 C C . SER A 1 78 ? -7.922 6.934 27.989 1.00 91.69 78 SER A C 1
ATOM 632 O O . SER A 1 78 ? -9.013 7.076 28.540 1.00 91.69 78 SER A O 1
ATOM 634 N N . ARG A 1 79 ? -6.910 6.285 28.580 1.00 93.19 79 ARG A N 1
ATOM 635 C CA . ARG A 1 79 ? -6.956 5.711 29.934 1.00 93.19 79 ARG A CA 1
ATOM 636 C C . ARG A 1 79 ? -6.503 6.694 31.014 1.00 93.19 79 ARG A C 1
ATOM 638 O O . ARG A 1 79 ? -6.624 6.366 32.190 1.00 93.19 79 ARG A O 1
ATOM 645 N N . GLY A 1 80 ? -5.989 7.866 30.634 1.00 91.75 80 GLY A N 1
ATOM 646 C CA . GLY A 1 80 ? -5.475 8.872 31.567 1.00 91.75 80 GLY A CA 1
ATOM 647 C C . GLY A 1 80 ? -4.123 8.520 32.198 1.00 91.75 80 GLY A C 1
ATOM 648 O O . GLY A 1 80 ? -3.760 9.101 33.217 1.00 91.75 80 GLY A O 1
ATOM 649 N N . ASN A 1 81 ? -3.366 7.577 31.622 1.00 91.75 81 ASN A N 1
ATOM 650 C CA . ASN A 1 81 ? -2.054 7.171 32.138 1.00 91.75 81 ASN A CA 1
ATOM 651 C C . ASN A 1 81 ? -0.944 8.116 31.634 1.00 91.75 81 ASN A C 1
ATOM 653 O O . ASN A 1 81 ? -0.121 7.731 30.802 1.00 91.75 81 ASN A O 1
ATOM 657 N N . GLU A 1 82 ? -0.914 9.357 32.129 1.00 92.38 82 GLU A N 1
ATOM 658 C CA . GLU A 1 82 ? -0.014 10.423 31.638 1.00 92.38 82 GLU A CA 1
ATOM 659 C C . GLU A 1 82 ? 1.485 10.056 31.686 1.00 92.38 82 GLU A C 1
ATOM 661 O O . GLU A 1 82 ? 2.235 10.366 30.752 1.00 92.38 82 GLU A O 1
ATOM 666 N N . ASP A 1 83 ? 1.920 9.327 32.719 1.00 93.62 83 ASP A N 1
ATOM 667 C CA . ASP A 1 83 ? 3.309 8.866 32.851 1.00 93.62 83 ASP A CA 1
ATOM 668 C C . ASP A 1 83 ? 3.699 7.901 31.718 1.00 93.62 83 ASP A C 1
ATOM 670 O O . ASP A 1 83 ? 4.753 8.045 31.093 1.00 93.62 83 ASP A O 1
ATOM 674 N N . HIS A 1 84 ? 2.829 6.937 31.396 1.00 93.00 84 HIS A N 1
ATOM 675 C CA . HIS A 1 84 ? 3.065 5.996 30.297 1.00 93.00 84 HIS A CA 1
ATOM 676 C C . HIS A 1 84 ? 3.022 6.695 28.941 1.00 93.00 84 HIS A C 1
ATOM 678 O O . HIS A 1 84 ? 3.872 6.427 28.094 1.00 93.00 84 HIS A O 1
ATOM 684 N N . VAL A 1 85 ? 2.076 7.617 28.743 1.00 94.44 85 VAL A N 1
ATOM 685 C CA . VAL A 1 85 ? 1.970 8.408 27.509 1.00 94.44 85 VAL A CA 1
ATOM 686 C C . VAL A 1 85 ? 3.262 9.178 27.253 1.00 94.44 85 VAL A C 1
ATOM 688 O O . VAL A 1 85 ? 3.740 9.207 26.121 1.00 94.44 85 VAL A O 1
ATOM 691 N N . THR A 1 86 ? 3.876 9.741 28.295 1.00 95.94 86 THR A N 1
ATOM 692 C CA . THR A 1 86 ? 5.149 10.465 28.176 1.00 95.94 86 THR A CA 1
ATOM 693 C C . THR A 1 86 ? 6.284 9.549 27.707 1.00 95.94 86 THR A C 1
ATOM 695 O O . THR A 1 86 ? 7.007 9.895 26.771 1.00 95.94 86 THR A O 1
ATOM 698 N N . ILE A 1 87 ? 6.406 8.348 28.287 1.00 96.19 87 ILE A N 1
ATOM 699 C CA . ILE A 1 87 ? 7.418 7.352 27.885 1.00 96.19 87 ILE A CA 1
ATOM 700 C C . ILE A 1 87 ? 7.190 6.891 26.437 1.00 96.19 87 ILE A C 1
ATOM 702 O O . ILE A 1 87 ? 8.136 6.777 25.654 1.00 96.19 87 ILE A O 1
ATOM 706 N N . ILE A 1 88 ? 5.932 6.642 26.063 1.00 95.44 88 ILE A N 1
ATOM 707 C CA . ILE A 1 88 ? 5.565 6.207 24.712 1.00 95.44 88 ILE A CA 1
ATOM 708 C C . ILE A 1 88 ? 5.869 7.310 23.690 1.00 95.44 88 ILE A C 1
ATOM 710 O O . ILE A 1 88 ? 6.458 7.012 22.652 1.00 95.44 88 ILE A O 1
ATOM 714 N N . LYS A 1 89 ? 5.557 8.578 24.000 1.00 94.75 89 LYS A N 1
ATOM 715 C CA . LYS A 1 89 ? 5.884 9.741 23.156 1.00 94.75 89 LYS A CA 1
ATOM 716 C C . LYS A 1 89 ? 7.391 9.856 22.913 1.00 94.75 89 LYS A C 1
ATOM 718 O O . LYS A 1 89 ? 7.807 10.070 21.775 1.00 94.75 89 LYS A O 1
ATOM 723 N N . GLU A 1 90 ? 8.222 9.648 23.938 1.00 95.94 90 GLU A N 1
ATOM 724 C CA . GLU A 1 90 ? 9.685 9.655 23.778 1.00 95.94 90 GLU A CA 1
ATOM 725 C C . GLU A 1 90 ? 10.165 8.526 22.849 1.00 95.94 90 GLU A C 1
ATOM 727 O O . GLU A 1 90 ? 11.022 8.736 21.986 1.00 95.94 90 GLU A O 1
ATOM 732 N N . TYR A 1 91 ? 9.602 7.323 22.992 1.00 96.44 91 TYR A N 1
ATOM 733 C CA . TYR A 1 91 ? 9.951 6.194 22.131 1.00 96.44 91 TYR A CA 1
ATOM 734 C C . TYR A 1 91 ? 9.478 6.398 20.686 1.00 96.44 91 TYR A C 1
ATOM 736 O O . TYR A 1 91 ? 10.238 6.139 19.751 1.00 96.44 91 TYR A O 1
ATOM 744 N N . ARG A 1 92 ? 8.271 6.944 20.487 1.00 95.25 92 ARG A N 1
ATOM 745 C CA . ARG A 1 92 ? 7.765 7.335 19.166 1.00 95.25 92 ARG A CA 1
ATOM 746 C C . ARG A 1 92 ? 8.698 8.345 18.500 1.00 95.25 92 ARG A C 1
ATOM 748 O O . ARG A 1 92 ? 9.061 8.148 17.345 1.00 95.25 92 ARG A O 1
ATOM 755 N N . GLY A 1 93 ? 9.172 9.346 19.246 1.00 94.94 93 GLY A N 1
ATOM 756 C CA . GLY A 1 93 ? 10.136 10.336 18.755 1.00 94.94 93 GLY A CA 1
ATOM 757 C C . GLY A 1 93 ? 11.465 9.726 18.282 1.00 94.94 93 GLY A C 1
ATOM 758 O O . GLY A 1 93 ? 12.049 10.193 17.303 1.00 94.94 93 GLY A O 1
ATOM 759 N N . LYS A 1 94 ? 11.935 8.637 18.910 1.00 96.44 94 LYS A N 1
ATOM 760 C CA . LYS A 1 94 ? 13.117 7.888 18.431 1.00 96.44 94 LYS A CA 1
ATOM 761 C C . LYS A 1 94 ? 12.851 7.245 17.069 1.00 96.44 94 LYS A C 1
ATOM 763 O O . LYS A 1 94 ? 13.673 7.392 16.167 1.00 96.44 94 LYS A O 1
ATOM 768 N N . ILE A 1 95 ? 11.687 6.615 16.896 1.00 94.75 95 ILE A N 1
ATOM 769 C CA . ILE A 1 95 ? 11.278 6.014 15.616 1.00 94.75 95 ILE A CA 1
ATOM 770 C C . ILE A 1 95 ? 11.108 7.091 14.534 1.00 94.75 95 ILE A C 1
ATOM 772 O O . ILE A 1 95 ? 11.560 6.905 13.410 1.00 94.75 95 ILE A O 1
ATOM 776 N N . GLU A 1 96 ? 10.512 8.238 14.860 1.00 95.00 96 GLU A N 1
ATOM 777 C CA . GLU A 1 96 ? 10.368 9.374 13.934 1.00 95.00 96 GLU A CA 1
ATOM 778 C C . GLU A 1 96 ? 11.727 9.922 13.478 1.00 95.00 96 GLU A C 1
ATOM 780 O O . GLU A 1 96 ? 11.902 10.266 12.306 1.00 95.00 96 GLU A O 1
ATOM 785 N N . SER A 1 97 ? 12.721 9.961 14.373 1.00 94.94 97 SER A N 1
ATOM 786 C CA . SER A 1 97 ? 14.093 10.334 14.015 1.00 94.94 97 SER A CA 1
ATOM 787 C C . SER A 1 97 ? 14.738 9.316 13.070 1.00 94.94 97 SER A C 1
ATOM 789 O O . SER A 1 97 ? 15.395 9.714 12.109 1.00 94.94 97 SER A O 1
ATOM 791 N N . GLU A 1 98 ? 14.542 8.016 13.303 1.00 95.19 98 GLU A N 1
ATOM 792 C CA . GLU A 1 98 ? 15.016 6.958 12.399 1.00 95.19 98 GLU A CA 1
ATOM 793 C C . GLU A 1 98 ? 14.349 7.052 11.020 1.00 95.19 98 GLU A C 1
ATOM 795 O O . GLU A 1 98 ? 15.044 7.047 10.006 1.00 95.19 98 GLU A O 1
ATOM 800 N N . LEU A 1 99 ? 13.022 7.216 10.977 1.00 93.50 99 LEU A N 1
ATOM 801 C CA . LEU A 1 99 ? 12.259 7.408 9.742 1.00 93.50 99 LEU A CA 1
ATOM 802 C C . LEU A 1 99 ? 12.746 8.627 8.957 1.00 93.50 99 LEU A C 1
ATOM 804 O O . LEU A 1 99 ? 12.948 8.525 7.748 1.00 93.50 99 LEU A O 1
ATOM 808 N N . SER A 1 100 ? 12.970 9.751 9.647 1.00 94.38 100 SER A N 1
ATOM 809 C CA . SER A 1 100 ? 13.489 10.975 9.027 1.00 94.38 100 SER A CA 1
ATOM 810 C C . SER A 1 100 ? 14.863 10.728 8.410 1.00 94.38 100 SER A C 1
ATOM 812 O O . SER A 1 100 ? 15.047 10.997 7.233 1.00 94.38 100 SER A O 1
ATOM 814 N N . LYS A 1 101 ? 15.792 10.103 9.148 1.00 95.00 101 LYS A N 1
ATOM 815 C CA . LYS A 1 101 ? 17.138 9.784 8.638 1.00 95.00 101 LYS A CA 1
ATOM 816 C C . LYS A 1 101 ? 17.106 8.902 7.391 1.00 95.00 101 LYS A C 1
ATOM 818 O O . LYS A 1 101 ? 17.867 9.152 6.461 1.00 95.00 101 LYS A O 1
ATOM 823 N N . ILE A 1 102 ? 16.244 7.882 7.368 1.00 94.44 102 ILE A N 1
ATOM 824 C CA . ILE A 1 102 ? 16.109 6.991 6.208 1.00 94.44 102 ILE A CA 1
ATOM 825 C C . ILE A 1 102 ? 15.586 7.776 4.998 1.00 94.44 102 ILE A C 1
ATOM 827 O O . ILE A 1 102 ? 16.144 7.643 3.911 1.00 94.44 102 ILE A O 1
ATOM 831 N N . CYS A 1 103 ? 14.548 8.601 5.185 1.00 93.94 103 CYS A N 1
ATOM 832 C CA . CYS A 1 103 ? 13.981 9.424 4.113 1.00 93.94 103 CYS A CA 1
ATOM 833 C C . CYS A 1 103 ? 14.987 10.462 3.603 1.00 93.94 103 CYS A C 1
ATOM 835 O O . CYS A 1 103 ? 15.190 10.568 2.399 1.00 93.94 103 CYS A O 1
ATOM 837 N N . ASP A 1 104 ? 15.660 11.181 4.499 1.00 93.56 104 ASP A N 1
ATOM 838 C CA . ASP A 1 104 ? 16.649 12.199 4.139 1.00 93.56 104 ASP A CA 1
ATOM 839 C C . ASP A 1 104 ? 17.838 11.584 3.383 1.00 93.56 104 ASP A C 1
ATOM 841 O O . ASP A 1 104 ? 18.331 12.176 2.423 1.00 93.56 104 ASP A O 1
ATOM 845 N N . GLY A 1 105 ? 18.267 10.371 3.760 1.00 93.19 105 GLY A N 1
ATOM 846 C CA . GLY A 1 105 ? 19.341 9.642 3.081 1.00 93.19 105 GLY A CA 1
ATOM 847 C C . GLY A 1 105 ? 19.028 9.352 1.611 1.00 93.19 105 GLY A C 1
ATOM 848 O O . GLY A 1 105 ? 19.804 9.719 0.725 1.00 93.19 105 GLY A O 1
ATOM 849 N N . ILE A 1 106 ? 17.865 8.755 1.329 1.00 95.00 106 ILE A N 1
ATOM 850 C CA . ILE A 1 106 ? 17.460 8.452 -0.051 1.00 95.00 106 ILE A CA 1
ATOM 851 C C . ILE A 1 106 ? 17.083 9.705 -0.841 1.00 95.00 106 ILE A C 1
ATOM 853 O O . ILE A 1 106 ? 17.429 9.798 -2.015 1.00 95.00 106 ILE A O 1
ATOM 857 N N . LEU A 1 107 ? 16.423 10.689 -0.224 1.00 94.50 107 LEU A N 1
ATOM 858 C CA . LEU A 1 107 ? 16.095 11.954 -0.888 1.00 94.50 107 LEU A CA 1
ATOM 859 C C . LEU A 1 107 ? 17.369 12.691 -1.306 1.00 94.50 107 LEU A C 1
ATOM 861 O O . LEU A 1 107 ? 17.471 13.130 -2.450 1.00 94.50 107 LEU A O 1
ATOM 865 N N . SER A 1 108 ? 18.377 12.733 -0.429 1.00 94.75 108 SER A N 1
ATOM 866 C CA . SER A 1 108 ? 19.687 13.290 -0.759 1.00 94.75 108 SER A CA 1
ATOM 867 C C . SER A 1 108 ? 20.324 12.555 -1.938 1.00 94.75 108 SER A C 1
ATOM 869 O O . SER A 1 108 ? 20.796 13.201 -2.873 1.00 94.75 108 SER A O 1
ATOM 871 N N . LEU A 1 109 ? 20.295 11.219 -1.946 1.00 93.62 109 LEU A N 1
ATOM 872 C CA . LEU A 1 109 ? 20.850 10.398 -3.025 1.00 93.62 109 LEU A CA 1
ATOM 873 C C . LEU A 1 109 ? 20.122 10.612 -4.365 1.00 93.62 109 LEU A C 1
ATOM 875 O O . LEU A 1 109 ? 20.766 10.727 -5.411 1.00 93.62 109 LEU A O 1
ATOM 879 N N . LEU A 1 110 ? 18.791 10.718 -4.327 1.00 93.19 110 LEU A N 1
ATOM 880 C CA . LEU A 1 110 ? 17.946 10.989 -5.489 1.00 93.19 110 LEU A CA 1
ATOM 881 C C . LEU A 1 110 ? 18.259 12.353 -6.105 1.00 93.19 110 LEU A C 1
ATOM 883 O O . LEU A 1 110 ? 18.429 12.450 -7.317 1.00 93.19 110 LEU A O 1
ATOM 887 N N . GLU A 1 111 ? 18.364 13.395 -5.283 1.00 92.50 111 GLU A N 1
ATOM 888 C CA . GLU A 1 111 ? 18.606 14.763 -5.750 1.00 92.50 111 GLU A CA 1
ATOM 889 C C . GLU A 1 111 ? 20.031 14.988 -6.251 1.00 92.50 111 GLU A C 1
ATOM 891 O O . GLU A 1 111 ? 20.228 15.716 -7.222 1.00 92.50 111 GLU A O 1
ATOM 896 N N . SER A 1 112 ? 21.019 14.374 -5.598 1.00 91.00 112 SER A N 1
ATOM 897 C CA . SER A 1 112 ? 22.432 14.618 -5.902 1.00 91.00 112 SER A CA 1
ATOM 898 C C . SER A 1 112 ? 22.998 13.718 -6.999 1.00 91.00 112 SER A C 1
ATOM 900 O O . SER A 1 112 ? 23.806 14.202 -7.785 1.00 91.00 112 SER A O 1
ATOM 902 N N . HIS A 1 113 ? 22.580 12.448 -7.078 1.00 89.81 113 HIS A N 1
ATOM 903 C CA . HIS A 1 113 ? 23.192 11.469 -7.988 1.00 89.81 113 HIS A CA 1
ATOM 904 C C . HIS A 1 113 ? 22.183 10.876 -8.982 1.00 89.81 113 HIS A C 1
ATOM 906 O O . HIS A 1 113 ? 22.427 10.896 -10.186 1.00 89.81 113 HIS A O 1
ATOM 912 N N . LEU A 1 114 ? 21.037 10.359 -8.521 1.00 91.12 114 LEU A N 1
ATOM 913 C CA . LEU A 1 114 ? 20.189 9.481 -9.349 1.00 91.12 114 LEU A CA 1
ATOM 914 C C . LEU A 1 114 ? 19.313 10.226 -10.366 1.00 91.12 114 LEU A C 1
ATOM 916 O O . LEU A 1 114 ? 19.269 9.848 -11.531 1.00 91.12 114 LEU A O 1
ATOM 920 N N . ILE A 1 115 ? 18.631 11.303 -9.962 1.00 90.44 115 ILE A N 1
ATOM 921 C CA . ILE A 1 115 ? 17.809 12.100 -10.888 1.00 90.44 115 ILE A CA 1
ATOM 922 C C . ILE A 1 115 ? 18.685 12.813 -11.937 1.00 90.44 115 ILE A C 1
ATOM 924 O O . ILE A 1 115 ? 18.323 12.769 -13.114 1.00 90.44 115 ILE A O 1
ATOM 928 N N . PRO A 1 116 ? 19.830 13.438 -11.578 1.00 90.12 116 PRO A N 1
ATOM 929 C CA . PRO A 1 116 ? 20.703 14.081 -12.564 1.00 90.12 116 PRO A CA 1
ATOM 930 C C . PRO A 1 116 ? 21.355 13.116 -13.564 1.00 90.12 116 PRO A C 1
ATOM 932 O O . PRO A 1 116 ? 21.609 13.512 -14.699 1.00 90.12 116 PRO A O 1
ATOM 935 N N . SER A 1 117 ? 21.631 11.873 -13.157 1.00 86.94 117 SER A N 1
ATOM 936 C CA . SER A 1 117 ? 22.273 10.858 -14.009 1.00 86.94 117 SER A CA 1
ATOM 937 C C . SER A 1 117 ? 21.303 10.077 -14.893 1.00 86.94 117 SER A C 1
ATOM 939 O O . SER A 1 117 ? 21.740 9.427 -15.841 1.00 86.94 117 SER A O 1
ATOM 941 N N . ALA A 1 118 ? 20.000 10.144 -14.614 1.00 87.19 118 ALA A N 1
ATOM 942 C CA . ALA A 1 118 ? 18.991 9.424 -15.372 1.00 87.19 118 ALA A CA 1
ATOM 943 C C . ALA A 1 118 ? 18.942 9.906 -16.830 1.00 87.19 118 ALA A C 1
ATOM 945 O O . ALA A 1 118 ? 18.566 11.049 -17.115 1.00 87.19 118 ALA A O 1
ATOM 946 N N . SER A 1 119 ? 19.308 9.032 -17.769 1.00 84.00 119 SER A N 1
ATOM 947 C CA . SER A 1 119 ? 19.313 9.349 -19.200 1.00 84.00 119 SER A CA 1
ATOM 948 C C . SER A 1 119 ? 17.967 9.036 -19.856 1.00 84.00 119 SER A C 1
ATOM 950 O O . SER A 1 119 ? 17.444 9.845 -20.631 1.00 84.00 119 SER A O 1
ATOM 952 N N . SER A 1 120 ? 17.377 7.895 -19.491 1.00 80.00 120 SER A N 1
ATOM 953 C CA . SER A 1 120 ? 16.096 7.425 -20.012 1.00 80.00 120 SER A CA 1
ATOM 954 C C . SER A 1 120 ? 14.910 8.100 -19.319 1.00 80.00 120 SER A C 1
ATOM 956 O O . SER A 1 120 ? 14.984 8.542 -18.171 1.00 80.00 120 SER A O 1
ATOM 958 N N . ALA A 1 121 ? 13.786 8.184 -20.022 1.00 76.19 121 ALA A N 1
ATOM 959 C CA . ALA A 1 121 ? 12.572 8.748 -19.451 1.00 76.19 121 ALA A CA 1
ATOM 960 C C . ALA A 1 121 ? 11.960 7.810 -18.384 1.00 76.19 121 ALA A C 1
ATOM 962 O O . ALA A 1 121 ? 11.504 8.282 -17.345 1.00 76.19 121 ALA A O 1
ATOM 963 N N . GLU A 1 122 ? 12.089 6.492 -18.566 1.00 77.06 122 GLU A N 1
ATOM 964 C CA . GLU A 1 122 ? 11.684 5.469 -17.592 1.00 77.06 122 GLU A CA 1
ATOM 965 C C . GLU A 1 122 ? 12.448 5.594 -16.260 1.00 77.06 122 GLU A C 1
ATOM 967 O O . GLU A 1 122 ? 11.856 5.573 -15.180 1.00 77.06 122 GLU A O 1
ATOM 972 N N . SER A 1 123 ? 13.773 5.769 -16.305 1.00 80.81 123 SER A N 1
ATOM 973 C CA . SER A 1 123 ? 14.577 5.940 -15.090 1.00 80.81 123 SER A CA 1
ATOM 974 C C . SER A 1 123 ? 14.293 7.263 -14.380 1.00 80.81 123 SER A C 1
ATOM 976 O O . SER A 1 123 ? 14.195 7.277 -13.152 1.00 80.81 123 SER A O 1
ATOM 978 N N . LYS A 1 124 ? 14.045 8.352 -15.121 1.00 83.62 124 LYS A N 1
ATOM 979 C CA . LYS A 1 124 ? 13.593 9.629 -14.536 1.00 83.62 124 LYS A CA 1
ATOM 980 C C . LYS A 1 124 ? 12.269 9.485 -13.797 1.00 83.62 124 LYS A C 1
ATOM 982 O O . LYS A 1 124 ? 12.169 9.926 -12.653 1.00 83.62 124 LYS A O 1
ATOM 987 N N . VAL A 1 125 ? 11.275 8.853 -14.422 1.00 80.00 125 VAL A N 1
ATOM 988 C CA . VAL A 1 125 ? 9.966 8.594 -13.805 1.00 80.00 125 VAL A CA 1
ATOM 989 C C . VAL A 1 125 ? 10.128 7.745 -12.548 1.00 80.00 125 VAL A C 1
ATOM 991 O O . VAL A 1 125 ? 9.589 8.099 -11.500 1.00 80.00 125 VAL A O 1
ATOM 994 N N . PHE A 1 126 ? 10.933 6.681 -12.612 1.00 81.88 126 PHE A N 1
ATOM 995 C CA . PHE A 1 126 ? 11.209 5.821 -11.464 1.00 81.88 126 PHE A CA 1
ATOM 996 C C . PHE A 1 126 ? 11.755 6.612 -10.266 1.00 81.88 126 PHE A C 1
ATOM 998 O O . PHE A 1 126 ? 11.226 6.505 -9.158 1.00 81.88 126 PHE A O 1
ATOM 1005 N N . TYR A 1 127 ? 12.783 7.442 -10.473 1.00 87.38 127 TYR A N 1
ATOM 1006 C CA . TYR A 1 127 ? 13.393 8.217 -9.389 1.00 87.38 127 TYR A CA 1
ATOM 1007 C C . TYR A 1 127 ? 12.491 9.345 -8.879 1.00 87.38 127 TYR A C 1
ATOM 1009 O O . TYR A 1 127 ? 12.451 9.593 -7.675 1.00 87.38 127 TYR A O 1
ATOM 1017 N N . LEU A 1 128 ? 11.732 10.008 -9.756 1.00 82.69 128 LEU A N 1
ATOM 1018 C CA . LEU A 1 128 ? 10.765 11.032 -9.351 1.00 82.69 128 LEU A CA 1
ATOM 1019 C C . LEU A 1 128 ? 9.612 10.432 -8.537 1.00 82.69 128 LEU A C 1
ATOM 1021 O O . LEU A 1 128 ? 9.212 11.009 -7.525 1.00 82.69 128 LEU A O 1
ATOM 1025 N N . LYS A 1 129 ? 9.128 9.245 -8.918 1.00 80.69 129 LYS A N 1
ATOM 1026 C CA . LYS A 1 129 ? 8.141 8.494 -8.137 1.00 80.69 129 LYS A CA 1
ATOM 1027 C C . LYS A 1 129 ? 8.705 8.110 -6.772 1.00 80.69 129 LYS A C 1
ATOM 1029 O O . LYS A 1 129 ? 8.069 8.375 -5.757 1.00 80.69 129 LYS A O 1
ATOM 1034 N N . MET A 1 130 ? 9.924 7.570 -6.741 1.00 86.44 130 MET A N 1
ATOM 1035 C CA . MET A 1 130 ? 10.607 7.232 -5.493 1.00 86.44 130 MET A CA 1
ATOM 1036 C C . MET A 1 130 ? 10.748 8.468 -4.590 1.00 86.44 130 MET A C 1
ATOM 1038 O O . MET A 1 130 ? 10.415 8.407 -3.411 1.00 86.44 130 MET A O 1
ATOM 1042 N N . LYS A 1 131 ? 11.137 9.624 -5.142 1.00 88.38 131 LYS A N 1
ATOM 1043 C CA . LYS A 1 131 ? 11.196 10.900 -4.410 1.00 88.38 131 LYS A CA 1
ATOM 1044 C C . LYS A 1 131 ? 9.841 11.276 -3.798 1.00 88.38 131 LYS A C 1
ATOM 1046 O O . LYS A 1 131 ? 9.786 11.647 -2.625 1.00 88.38 131 LYS A O 1
ATOM 1051 N N . GLY A 1 132 ? 8.755 11.151 -4.560 1.00 80.50 132 GLY A N 1
ATOM 1052 C CA . GLY A 1 132 ? 7.400 11.384 -4.057 1.00 80.50 132 GLY A CA 1
ATOM 1053 C C . GLY A 1 132 ? 7.016 10.429 -2.923 1.00 80.50 132 GLY A C 1
ATOM 1054 O O . GLY A 1 132 ? 6.494 10.872 -1.903 1.00 80.50 132 GLY A O 1
ATOM 1055 N N . ASP A 1 133 ? 7.353 9.143 -3.033 1.00 83.00 133 ASP A N 1
ATOM 1056 C CA . ASP A 1 133 ? 7.087 8.156 -1.982 1.00 83.00 133 ASP A CA 1
ATOM 1057 C C . ASP A 1 133 ? 7.787 8.494 -0.655 1.00 83.00 133 ASP A C 1
ATOM 1059 O O . ASP A 1 133 ? 7.169 8.383 0.406 1.00 83.00 133 ASP A O 1
ATOM 1063 N N . TYR A 1 134 ? 9.045 8.947 -0.688 1.00 87.50 134 TY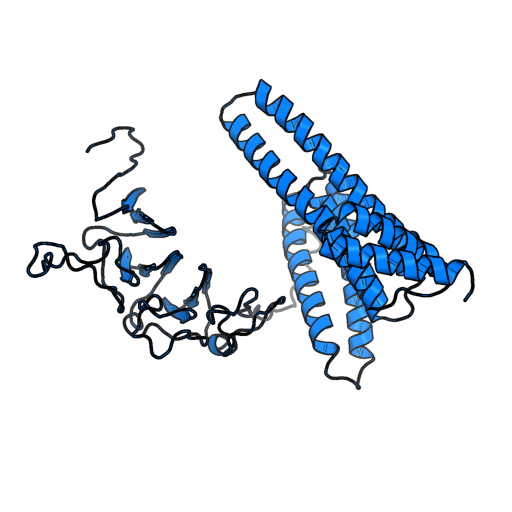R A N 1
ATOM 1064 C CA . TYR A 1 134 ? 9.778 9.301 0.536 1.00 87.50 134 TYR A CA 1
ATOM 1065 C C . TYR A 1 134 ? 9.337 10.630 1.148 1.00 87.50 134 TYR A C 1
ATOM 1067 O O . TYR A 1 134 ? 9.237 10.722 2.373 1.00 87.50 134 TYR A O 1
ATOM 1075 N N . HIS A 1 135 ? 8.967 11.627 0.340 1.00 83.56 135 HIS A N 1
ATOM 1076 C CA . HIS A 1 135 ? 8.299 12.817 0.874 1.00 83.56 135 HIS A CA 1
ATOM 1077 C C . HIS A 1 135 ? 6.918 12.485 1.461 1.00 83.56 135 HIS A C 1
ATOM 1079 O O . HIS A 1 135 ? 6.563 13.017 2.516 1.00 83.56 135 HIS A O 1
ATOM 1085 N N . ARG A 1 136 ? 6.177 11.541 0.863 1.00 85.75 136 ARG A N 1
ATOM 1086 C CA . ARG A 1 136 ? 4.912 11.043 1.420 1.00 85.75 136 ARG A CA 1
ATOM 1087 C C . ARG A 1 136 ? 5.134 10.401 2.786 1.00 85.75 136 ARG A C 1
ATOM 1089 O O . ARG A 1 136 ? 4.386 10.685 3.715 1.00 85.75 136 ARG A O 1
ATOM 1096 N N . TYR A 1 137 ? 6.162 9.561 2.929 1.00 85.62 137 TYR A N 1
ATOM 1097 C CA . TYR A 1 137 ? 6.490 8.952 4.221 1.00 85.62 137 TYR A CA 1
ATOM 1098 C C . TYR A 1 137 ? 6.836 9.997 5.285 1.00 85.62 137 TYR A C 1
ATOM 1100 O O . TYR A 1 137 ? 6.405 9.838 6.423 1.00 85.62 137 TYR A O 1
ATOM 1108 N N . LEU A 1 138 ? 7.547 11.073 4.931 1.00 85.38 138 LEU A N 1
ATOM 1109 C CA . LEU A 1 138 ? 7.795 12.193 5.845 1.00 85.38 138 LEU A CA 1
ATOM 1110 C C . LEU A 1 138 ? 6.485 12.871 6.281 1.00 85.38 138 LEU A C 1
ATOM 1112 O O . LEU A 1 138 ? 6.293 13.135 7.468 1.00 85.38 138 LEU A O 1
ATOM 1116 N N . ALA A 1 139 ? 5.551 13.100 5.355 1.00 82.12 139 ALA A N 1
ATOM 1117 C CA . ALA A 1 139 ? 4.272 13.740 5.664 1.00 82.12 139 ALA A CA 1
ATOM 1118 C C . ALA A 1 139 ? 3.397 12.930 6.648 1.00 82.12 139 ALA A C 1
ATOM 1120 O O . ALA A 1 139 ? 2.616 13.525 7.391 1.00 82.12 139 ALA A O 1
ATOM 1121 N N . GLU A 1 140 ? 3.547 11.598 6.706 1.00 82.69 140 GLU A N 1
ATOM 1122 C CA . GLU A 1 140 ? 2.751 10.722 7.586 1.00 82.69 140 GLU A CA 1
ATOM 1123 C C . GLU A 1 140 ? 2.935 11.023 9.082 1.00 82.69 140 GLU A C 1
ATOM 1125 O O . GLU A 1 140 ? 1.976 10.912 9.845 1.00 82.69 140 GLU A O 1
ATOM 1130 N N . PHE A 1 141 ? 4.143 11.404 9.510 1.00 82.88 141 PHE A N 1
ATOM 1131 C CA . PHE A 1 141 ? 4.468 11.571 10.934 1.00 82.88 141 PHE A CA 1
ATOM 1132 C C . PHE A 1 141 ? 4.945 12.980 11.307 1.00 82.88 141 PHE A C 1
ATOM 1134 O O . PHE A 1 141 ? 4.955 13.333 12.486 1.00 82.88 141 PHE A O 1
ATOM 1141 N N . LYS A 1 142 ? 5.313 13.817 10.329 1.00 82.62 142 LYS A N 1
ATOM 1142 C CA . LYS A 1 142 ? 5.684 15.216 10.575 1.00 82.62 142 LYS A CA 1
ATOM 1143 C C . LYS A 1 142 ? 4.487 16.044 11.053 1.00 82.62 142 LYS A C 1
ATOM 1145 O O . LYS A 1 142 ? 3.321 15.724 10.790 1.00 82.62 142 LYS A O 1
ATOM 1150 N N . THR A 1 143 ? 4.777 17.128 11.771 1.00 80.25 143 THR A N 1
ATOM 1151 C CA . THR A 1 143 ? 3.756 18.018 12.348 1.00 80.25 143 THR A CA 1
ATOM 1152 C C . THR A 1 143 ? 3.585 19.290 11.518 1.00 80.25 143 THR A C 1
ATOM 1154 O O . THR A 1 143 ? 4.552 19.803 10.961 1.00 80.25 143 THR A O 1
ATOM 1157 N N . ALA A 1 144 ? 2.339 19.773 11.426 1.00 72.44 144 ALA A N 1
ATOM 1158 C CA . ALA A 1 144 ? 1.918 21.055 10.846 1.00 72.44 144 ALA A CA 1
ATOM 1159 C C . ALA A 1 144 ? 2.781 21.578 9.672 1.00 72.44 144 ALA A C 1
ATOM 1161 O O . ALA A 1 144 ? 2.582 21.161 8.533 1.00 72.44 144 ALA A O 1
ATOM 1162 N N . GLY A 1 145 ? 3.730 22.484 9.948 1.00 71.38 145 GLY A N 1
ATOM 1163 C CA . GLY A 1 145 ? 4.551 23.155 8.932 1.00 71.38 145 GLY A CA 1
ATOM 1164 C C . GLY A 1 145 ? 5.411 22.196 8.109 1.00 71.38 145 GLY A C 1
ATOM 1165 O O . GLY A 1 145 ? 5.337 22.210 6.884 1.00 71.38 145 GLY A O 1
ATOM 1166 N N . GLU A 1 146 ? 6.137 21.290 8.768 1.00 76.44 146 GLU A N 1
ATOM 1167 C CA . GLU A 1 146 ? 6.976 20.297 8.082 1.00 76.44 146 GLU A CA 1
ATOM 1168 C C . GLU A 1 146 ? 6.129 19.299 7.273 1.00 76.44 146 GLU A C 1
ATOM 1170 O O . GLU A 1 146 ? 6.556 18.810 6.228 1.00 76.44 146 GLU A O 1
ATOM 1175 N N . ARG A 1 147 ? 4.900 19.007 7.729 1.00 75.12 147 ARG A N 1
ATOM 1176 C CA . ARG A 1 147 ? 3.956 18.166 6.976 1.00 75.12 147 ARG A CA 1
ATOM 1177 C C . ARG A 1 147 ? 3.535 18.837 5.674 1.00 75.12 147 ARG A C 1
ATOM 1179 O O . ARG A 1 147 ? 3.483 18.167 4.646 1.00 75.12 147 ARG A O 1
ATOM 1186 N N . LYS A 1 148 ? 3.237 20.139 5.711 1.00 71.50 148 LYS A N 1
ATOM 1187 C CA . LYS A 1 148 ? 2.831 20.901 4.526 1.00 71.50 148 LYS A CA 1
ATOM 1188 C C . LYS A 1 148 ? 3.949 20.943 3.485 1.00 71.50 148 LYS A C 1
ATOM 1190 O O . LYS A 1 148 ? 3.700 20.635 2.326 1.00 71.50 148 LYS A O 1
ATOM 1195 N N . GLU A 1 149 ? 5.178 21.229 3.909 1.00 76.12 149 GLU A N 1
ATOM 1196 C CA . GLU A 1 149 ? 6.355 21.224 3.027 1.00 76.12 149 GLU A CA 1
ATOM 1197 C C . GLU A 1 149 ? 6.599 19.841 2.398 1.00 76.12 149 GLU A C 1
ATOM 1199 O O . GLU A 1 149 ? 6.847 19.728 1.193 1.00 76.12 149 GLU A O 1
ATOM 1204 N N . ALA A 1 150 ? 6.471 18.769 3.188 1.00 69.19 150 ALA A N 1
ATOM 1205 C CA . ALA A 1 150 ? 6.587 17.400 2.691 1.00 69.19 150 ALA A CA 1
ATOM 1206 C C . ALA A 1 150 ? 5.460 17.040 1.703 1.00 69.19 150 ALA A C 1
ATOM 1208 O O . ALA A 1 150 ? 5.717 16.407 0.677 1.00 69.19 150 ALA A O 1
ATOM 1209 N N . ALA A 1 151 ? 4.223 17.473 1.957 1.00 68.19 151 ALA A N 1
ATOM 1210 C CA . ALA A 1 151 ? 3.087 17.250 1.064 1.00 68.19 151 ALA A CA 1
ATOM 1211 C C . ALA A 1 151 ? 3.233 18.014 -0.266 1.00 68.19 151 ALA A C 1
ATOM 1213 O O . ALA A 1 151 ? 3.026 17.436 -1.334 1.00 68.19 151 ALA A O 1
ATOM 1214 N N . GLU A 1 152 ? 3.663 19.278 -0.223 1.00 71.88 152 GLU A N 1
ATOM 1215 C CA . GLU A 1 152 ? 3.964 20.079 -1.417 1.00 71.88 152 GLU A CA 1
ATOM 1216 C C . GLU A 1 152 ? 5.093 19.450 -2.247 1.00 71.88 152 GLU A C 1
ATOM 1218 O O . GLU A 1 152 ? 4.979 19.330 -3.469 1.00 71.88 152 GLU A O 1
ATOM 1223 N N . SER A 1 153 ? 6.150 18.972 -1.584 1.00 75.12 153 SER A N 1
ATOM 1224 C CA . SER A 1 153 ? 7.273 18.287 -2.239 1.00 75.12 153 SER A CA 1
ATOM 1225 C C . SER A 1 153 ? 6.852 16.956 -2.867 1.00 75.12 153 SER A C 1
ATOM 1227 O O . SER A 1 153 ? 7.272 16.635 -3.981 1.00 75.12 153 SER A O 1
ATOM 1229 N N . THR A 1 154 ? 5.973 16.208 -2.191 1.00 71.44 154 THR A N 1
ATOM 1230 C CA . THR A 1 154 ? 5.373 14.977 -2.725 1.00 71.44 154 THR A CA 1
ATOM 1231 C C . THR A 1 154 ? 4.595 15.272 -4.002 1.00 71.44 154 THR A C 1
ATOM 1233 O O . THR A 1 154 ? 4.811 14.638 -5.035 1.00 71.44 154 THR A O 1
ATOM 1236 N N . LEU A 1 155 ? 3.726 16.282 -3.945 1.00 71.00 155 LEU A N 1
ATOM 1237 C CA . LEU A 1 155 ? 2.916 16.721 -5.069 1.00 71.00 155 LEU A CA 1
ATOM 1238 C C . LEU A 1 155 ? 3.780 17.143 -6.264 1.00 71.00 155 LEU A C 1
ATOM 1240 O O . LEU A 1 155 ? 3.514 16.738 -7.395 1.00 71.00 155 LEU A O 1
ATOM 1244 N N . LEU A 1 156 ? 4.828 17.933 -6.029 1.00 74.00 156 LEU A N 1
ATOM 1245 C CA . LEU A 1 156 ? 5.733 18.380 -7.085 1.00 74.00 156 LEU A CA 1
ATOM 1246 C C . LEU A 1 156 ? 6.437 17.201 -7.771 1.00 74.00 156 LEU A C 1
ATOM 1248 O O . LEU A 1 156 ? 6.488 17.153 -9.002 1.00 74.00 156 LEU A O 1
ATOM 1252 N N . ALA A 1 157 ? 6.960 16.251 -6.993 1.00 71.94 157 ALA A N 1
ATOM 1253 C CA . ALA A 1 157 ? 7.661 15.080 -7.518 1.00 71.94 157 ALA A CA 1
ATOM 1254 C C . ALA A 1 157 ? 6.734 14.218 -8.387 1.00 71.94 157 ALA A C 1
ATOM 1256 O O . ALA A 1 157 ? 7.090 13.832 -9.498 1.00 71.94 157 ALA A O 1
ATOM 1257 N N . TYR A 1 158 ? 5.508 14.008 -7.920 1.00 70.31 158 TYR A N 1
ATOM 1258 C CA . TYR A 1 158 ? 4.492 13.231 -8.614 1.00 70.31 158 TYR A CA 1
ATOM 1259 C C . TYR A 1 158 ? 3.927 13.897 -9.863 1.00 70.31 158 TYR A C 1
ATOM 1261 O O . TYR A 1 158 ? 3.799 13.233 -10.888 1.00 70.31 158 TYR A O 1
ATOM 1269 N N . LYS A 1 159 ? 3.683 15.210 -9.837 1.00 68.06 159 LYS A N 1
ATOM 1270 C CA . LYS A 1 159 ? 3.346 15.966 -11.054 1.00 68.06 159 LYS A CA 1
ATOM 1271 C C . LYS A 1 159 ? 4.467 15.914 -12.079 1.00 68.06 159 LYS A C 1
ATOM 1273 O O . LYS A 1 159 ? 4.197 15.803 -13.267 1.00 68.06 159 LYS A O 1
ATOM 1278 N N . SER A 1 160 ? 5.716 15.990 -11.622 1.00 70.19 160 SER A N 1
ATOM 1279 C CA . SER A 1 160 ? 6.874 15.886 -12.507 1.00 70.19 160 SER A CA 1
ATOM 1280 C C . SER A 1 160 ? 6.947 14.494 -13.138 1.00 70.19 160 SER A C 1
ATOM 1282 O O . SER A 1 160 ? 7.101 14.401 -14.349 1.00 70.19 160 SER A O 1
ATOM 1284 N N . ALA A 1 161 ? 6.771 13.425 -12.351 1.00 69.94 161 ALA A N 1
ATOM 1285 C CA . ALA A 1 161 ? 6.722 12.053 -12.862 1.00 69.94 161 ALA A CA 1
ATOM 1286 C C . ALA A 1 161 ? 5.600 11.874 -13.898 1.00 69.94 161 ALA A C 1
ATOM 1288 O O . ALA A 1 161 ? 5.870 11.439 -15.011 1.00 69.94 161 ALA A O 1
ATOM 1289 N N . GLN A 1 162 ? 4.382 12.319 -13.571 1.00 69.31 162 GLN A N 1
ATOM 1290 C CA . GLN A 1 162 ? 3.233 12.272 -14.474 1.00 69.31 162 GLN A CA 1
ATOM 1291 C C . GLN A 1 162 ? 3.482 13.049 -15.772 1.00 69.31 162 GLN A C 1
ATOM 1293 O O . GLN A 1 162 ? 3.227 12.523 -16.845 1.00 69.31 162 GLN A O 1
ATOM 1298 N N . ALA A 1 163 ? 4.018 14.269 -15.702 1.00 63.19 163 ALA A N 1
ATOM 1299 C CA . ALA A 1 163 ? 4.302 15.065 -16.895 1.00 63.19 163 ALA A CA 1
ATOM 1300 C C . ALA A 1 163 ? 5.361 14.410 -17.801 1.00 63.19 163 ALA A C 1
ATOM 1302 O O . ALA A 1 163 ? 5.272 14.511 -19.023 1.00 63.19 163 ALA A O 1
ATOM 1303 N N . PHE A 1 164 ? 6.356 13.729 -17.220 1.00 60.22 164 PHE A N 1
ATOM 1304 C CA . PHE A 1 164 ? 7.326 12.951 -17.992 1.00 60.22 164 PHE A CA 1
ATOM 1305 C C . PHE A 1 164 ? 6.683 11.722 -18.629 1.00 60.22 164 PHE A C 1
ATOM 1307 O O . PHE A 1 164 ? 6.889 11.499 -19.817 1.00 60.22 164 PHE A O 1
ATOM 1314 N N . ASP A 1 165 ? 5.881 10.968 -17.880 1.00 61.62 165 ASP A N 1
ATOM 1315 C CA . ASP A 1 165 ? 5.144 9.824 -18.415 1.00 61.62 165 ASP A CA 1
ATOM 1316 C C . ASP A 1 165 ? 4.176 10.241 -19.543 1.00 61.62 165 ASP A C 1
ATOM 1318 O O . ASP A 1 165 ? 4.092 9.568 -20.568 1.00 61.62 165 ASP A O 1
ATOM 1322 N N . GLU A 1 166 ? 3.480 11.376 -19.404 1.00 60.62 166 GLU A N 1
ATOM 1323 C CA . GLU A 1 166 ? 2.574 11.921 -20.426 1.00 60.62 166 GLU A CA 1
ATOM 1324 C C . GLU A 1 166 ? 3.366 12.310 -21.683 1.00 60.62 166 GLU A C 1
ATOM 1326 O O . GLU A 1 166 ? 2.998 11.916 -22.789 1.00 60.62 166 GLU A O 1
ATOM 1331 N N . ALA A 1 167 ? 4.517 12.969 -21.522 1.00 57.16 167 ALA A N 1
ATOM 1332 C CA . ALA A 1 167 ? 5.400 13.316 -22.634 1.00 57.16 167 ALA A CA 1
ATOM 1333 C C . ALA A 1 167 ? 5.998 12.087 -23.349 1.00 57.16 167 ALA A C 1
ATOM 1335 O O . ALA A 1 167 ? 6.200 12.136 -24.560 1.00 57.16 167 ALA A O 1
ATOM 1336 N N . ILE A 1 168 ? 6.264 10.983 -22.638 1.00 56.25 168 ILE A N 1
ATOM 1337 C CA . ILE A 1 168 ? 6.652 9.696 -23.249 1.00 56.25 168 ILE A CA 1
ATOM 1338 C C . ILE A 1 168 ? 5.472 9.113 -24.029 1.00 56.25 168 ILE A C 1
ATOM 1340 O O . ILE A 1 168 ? 5.637 8.674 -25.166 1.00 56.25 168 ILE A O 1
ATOM 1344 N N . SER A 1 169 ? 4.274 9.147 -23.440 1.00 55.22 169 SER A N 1
ATOM 1345 C CA . SER A 1 169 ? 3.058 8.598 -24.044 1.00 55.22 169 SER A CA 1
ATOM 1346 C C . SER A 1 169 ? 2.650 9.319 -25.336 1.00 55.22 169 SER A C 1
ATOM 1348 O O . SER A 1 169 ? 2.077 8.700 -26.229 1.00 55.22 169 SER A O 1
ATOM 1350 N N . GLU A 1 170 ? 2.991 10.605 -25.465 1.00 53.84 170 GLU A N 1
ATOM 1351 C CA . GLU A 1 170 ? 2.811 11.388 -26.692 1.00 53.84 170 GLU A CA 1
ATOM 1352 C C . GLU A 1 170 ? 3.933 11.164 -27.725 1.00 53.84 170 GLU A C 1
ATOM 1354 O O . GLU A 1 170 ? 3.748 11.474 -28.905 1.00 53.84 170 GLU A O 1
ATOM 1359 N N . LEU A 1 171 ? 5.085 10.615 -27.314 1.00 45.66 171 LEU A N 1
ATOM 1360 C CA . LEU A 1 171 ? 6.246 10.366 -28.176 1.00 45.66 171 LEU A CA 1
ATOM 1361 C C . LEU A 1 171 ? 6.244 8.953 -28.799 1.00 45.66 171 LEU A C 1
ATOM 1363 O O . LEU A 1 171 ? 6.848 8.771 -29.859 1.00 45.66 171 LEU A O 1
ATOM 1367 N N . ASP A 1 172 ? 5.530 7.980 -28.216 1.00 42.53 172 ASP A N 1
ATOM 1368 C CA . ASP A 1 172 ? 5.492 6.590 -28.697 1.00 42.53 172 ASP A CA 1
ATOM 1369 C C . ASP A 1 172 ? 4.224 6.219 -29.488 1.00 42.53 172 ASP A C 1
ATOM 1371 O O . ASP A 1 172 ? 3.227 5.717 -28.973 1.00 42.53 172 ASP A O 1
ATOM 1375 N N . THR A 1 173 ? 4.339 6.316 -30.817 1.00 50.28 173 THR A N 1
ATOM 1376 C CA . THR A 1 173 ? 3.623 5.448 -31.771 1.00 50.28 173 THR A CA 1
ATOM 1377 C C . THR A 1 173 ? 4.246 4.042 -31.907 1.00 50.28 173 THR A C 1
ATOM 1379 O O . THR A 1 173 ? 3.910 3.329 -32.852 1.00 50.28 173 THR A O 1
ATOM 1382 N N . LEU A 1 174 ? 5.153 3.600 -31.021 1.00 45.75 174 LEU A N 1
ATOM 1383 C CA . LEU A 1 174 ? 5.825 2.293 -31.127 1.00 45.75 174 LEU A CA 1
ATOM 1384 C C . LEU A 1 174 ? 6.121 1.654 -29.749 1.00 45.75 174 LEU A C 1
ATOM 1386 O O . LEU A 1 174 ? 7.151 1.930 -29.155 1.00 45.75 174 LEU A O 1
ATOM 1390 N N . GLY A 1 175 ? 5.270 0.715 -29.303 1.00 42.84 175 GLY A N 1
ATOM 1391 C CA . GLY A 1 175 ? 5.597 -0.269 -28.251 1.00 42.84 175 GLY A CA 1
ATOM 1392 C C . GLY A 1 175 ? 4.484 -0.534 -27.224 1.00 42.84 175 GLY A C 1
ATOM 1393 O O . GLY A 1 175 ? 4.467 0.070 -26.158 1.00 42.84 175 GLY A O 1
ATOM 1394 N N . GLU A 1 176 ? 3.581 -1.481 -27.509 1.00 48.00 176 GLU A N 1
ATOM 1395 C CA . GLU A 1 176 ? 2.390 -1.817 -26.691 1.00 48.00 176 GLU A CA 1
ATOM 1396 C C . GLU A 1 176 ? 2.659 -2.338 -25.255 1.00 48.00 176 GLU A C 1
ATOM 1398 O O . GLU A 1 176 ? 1.705 -2.502 -24.491 1.00 48.00 176 GLU A O 1
ATOM 1403 N N . GLU A 1 177 ? 3.911 -2.585 -24.852 1.00 47.19 177 GLU A N 1
ATOM 1404 C CA . GLU A 1 177 ? 4.240 -3.089 -23.504 1.00 47.19 177 GLU A CA 1
ATOM 1405 C C . GLU A 1 177 ? 4.517 -1.988 -22.464 1.00 47.19 177 GLU A C 1
ATOM 1407 O O . GLU A 1 177 ? 4.203 -2.190 -21.297 1.00 47.19 177 GLU A O 1
ATOM 1412 N N . SER A 1 178 ? 5.004 -0.802 -22.857 1.00 42.56 178 SER A N 1
ATOM 1413 C CA . SER A 1 178 ? 5.398 0.261 -21.903 1.00 42.56 178 SER A CA 1
ATOM 1414 C C . SER A 1 178 ? 4.226 1.170 -21.473 1.00 42.56 178 SER A C 1
ATOM 1416 O O . SER A 1 178 ? 4.202 1.742 -20.386 1.00 42.56 178 SER A O 1
ATOM 1418 N N . TYR A 1 179 ? 3.180 1.254 -22.302 1.00 41.34 179 TYR A N 1
ATOM 1419 C CA . TYR A 1 179 ? 2.042 2.171 -22.128 1.00 41.34 179 TYR A CA 1
ATOM 1420 C C . TYR A 1 179 ? 1.098 1.806 -20.956 1.00 41.34 179 TYR A C 1
ATOM 1422 O O . TYR A 1 179 ? 0.351 2.650 -20.450 1.00 41.34 179 TYR A O 1
ATOM 1430 N N . LYS A 1 180 ? 1.106 0.543 -20.505 1.00 47.22 180 LYS A N 1
ATOM 1431 C CA . LYS A 1 180 ? 0.196 0.048 -19.452 1.00 47.22 180 LYS A CA 1
ATOM 1432 C C . LYS A 1 180 ? 0.669 0.363 -18.030 1.00 47.22 180 LYS A C 1
ATOM 1434 O O . LYS A 1 180 ? -0.175 0.565 -17.161 1.00 47.22 180 LYS A O 1
ATOM 1439 N N . ASP A 1 181 ? 1.976 0.478 -17.809 1.00 42.81 181 ASP A N 1
ATOM 1440 C CA . ASP A 1 181 ? 2.536 0.767 -16.483 1.00 42.81 181 ASP A CA 1
ATOM 1441 C C . ASP A 1 181 ? 2.515 2.271 -16.162 1.00 42.81 181 ASP A C 1
ATOM 1443 O O . ASP A 1 181 ? 2.194 2.661 -15.034 1.00 42.81 181 ASP A O 1
ATOM 1447 N N . SER A 1 182 ? 2.747 3.136 -17.157 1.00 39.06 182 SER A N 1
ATOM 1448 C CA . SER A 1 182 ? 2.719 4.595 -16.970 1.00 39.06 182 SER A CA 1
ATOM 1449 C C . SER A 1 182 ? 1.309 5.135 -16.687 1.00 39.06 182 SER A C 1
ATOM 1451 O O . SER A 1 182 ? 1.142 5.989 -15.818 1.00 39.06 182 SER A O 1
ATOM 1453 N N . THR A 1 183 ? 0.260 4.607 -17.330 1.00 44.03 183 THR A N 1
ATOM 1454 C CA . THR A 1 183 ? -1.130 5.069 -17.109 1.00 44.03 183 THR A CA 1
ATOM 1455 C C . THR A 1 183 ? -1.661 4.718 -15.712 1.00 44.03 183 THR A C 1
ATOM 1457 O O . THR A 1 183 ? -2.364 5.519 -15.092 1.00 44.03 183 THR A O 1
ATOM 1460 N N . LEU A 1 184 ? -1.266 3.563 -15.168 1.00 43.53 184 LEU A N 1
ATOM 1461 C CA . LEU A 1 184 ? -1.625 3.116 -13.818 1.00 43.53 184 LEU A CA 1
ATOM 1462 C C . LEU A 1 184 ? -0.932 3.945 -12.725 1.00 43.53 184 LEU A C 1
ATOM 1464 O O . LEU A 1 184 ? -1.539 4.266 -11.700 1.00 43.53 184 LEU A O 1
ATOM 1468 N N . ILE A 1 185 ? 0.326 4.334 -12.953 1.00 45.56 185 ILE A N 1
ATOM 1469 C CA . ILE A 1 185 ? 1.057 5.234 -12.058 1.00 45.56 185 ILE A CA 1
ATOM 1470 C C . ILE A 1 185 ? 0.393 6.613 -12.070 1.00 45.56 185 ILE A C 1
ATOM 1472 O O . ILE A 1 185 ? 0.061 7.116 -11.003 1.00 45.56 185 ILE A O 1
ATOM 1476 N N . MET A 1 186 ? 0.076 7.183 -13.236 1.00 43.47 186 MET A N 1
ATOM 1477 C CA . MET A 1 186 ? -0.638 8.466 -13.315 1.00 43.47 186 MET A CA 1
ATOM 1478 C C . MET A 1 186 ? -1.990 8.461 -12.596 1.00 43.47 186 MET A C 1
ATOM 1480 O O . MET A 1 186 ? -2.344 9.454 -11.961 1.00 43.47 186 MET A O 1
ATOM 1484 N N . GLN A 1 187 ? -2.742 7.359 -12.666 1.00 47.16 187 GLN A N 1
ATOM 1485 C CA . GLN A 1 187 ? -4.044 7.254 -12.010 1.00 47.16 187 GLN A CA 1
ATOM 1486 C C . GLN A 1 187 ? -3.897 7.232 -10.484 1.00 47.16 187 GLN A C 1
ATOM 1488 O O . GLN A 1 187 ? -4.553 8.004 -9.796 1.00 47.16 187 GLN A O 1
ATOM 1493 N N . LEU A 1 188 ? -2.954 6.451 -9.951 1.00 46.53 188 LEU A N 1
ATOM 1494 C CA . LEU A 1 188 ? -2.660 6.429 -8.515 1.00 46.53 188 LEU A CA 1
ATOM 1495 C C . LEU A 1 188 ? -2.088 7.763 -8.015 1.00 46.53 188 LEU A C 1
ATOM 1497 O O . LEU A 1 188 ? -2.343 8.159 -6.879 1.00 46.53 188 LEU A O 1
ATOM 1501 N N . LEU A 1 189 ? -1.318 8.472 -8.842 1.00 44.09 189 LEU A N 1
ATOM 1502 C CA . LEU A 1 189 ? -0.799 9.802 -8.523 1.00 44.09 189 LEU A CA 1
ATOM 1503 C C . LEU A 1 189 ? -1.910 10.854 -8.506 1.00 44.09 189 LEU A C 1
ATOM 1505 O O . LEU A 1 189 ? -1.955 11.673 -7.588 1.00 44.09 189 LEU A O 1
ATOM 1509 N N . ARG A 1 190 ? -2.833 10.796 -9.471 1.00 43.91 190 ARG A N 1
ATOM 1510 C CA . ARG A 1 190 ? -4.032 11.638 -9.525 1.00 43.91 190 ARG A CA 1
ATOM 1511 C C . ARG A 1 190 ? -4.949 11.361 -8.333 1.00 43.91 190 ARG A C 1
ATOM 1513 O O . ARG A 1 190 ? -5.343 12.310 -7.668 1.00 43.91 190 ARG A O 1
ATOM 1520 N N . ASP A 1 191 ? -5.213 10.096 -8.019 1.00 46.38 191 ASP A N 1
ATOM 1521 C CA . ASP A 1 191 ? -6.119 9.698 -6.939 1.00 46.38 191 ASP A CA 1
ATOM 1522 C C . ASP A 1 191 ? -5.548 10.065 -5.560 1.00 46.38 191 ASP A C 1
ATOM 1524 O O . ASP A 1 191 ? -6.252 10.659 -4.745 1.00 46.38 191 ASP A O 1
ATOM 1528 N N . ASN A 1 192 ? -4.252 9.820 -5.316 1.00 44.94 192 ASN A N 1
ATOM 1529 C CA . ASN A 1 192 ? -3.586 10.264 -4.085 1.00 44.94 192 ASN A CA 1
ATOM 1530 C C . ASN A 1 192 ? -3.548 11.793 -3.972 1.00 44.94 192 ASN A C 1
ATOM 1532 O O . ASN A 1 192 ? -3.708 12.336 -2.882 1.00 44.94 192 ASN A O 1
ATOM 1536 N N . LEU A 1 193 ? -3.370 12.502 -5.090 1.00 42.38 193 LEU A N 1
ATOM 1537 C CA . LEU A 1 193 ? -3.394 13.957 -5.097 1.00 42.38 193 LEU A CA 1
ATOM 1538 C C . LEU A 1 193 ? -4.792 14.510 -4.795 1.00 42.38 193 LEU A C 1
ATOM 1540 O O . LEU A 1 193 ? -4.914 15.418 -3.979 1.00 42.38 193 LEU A O 1
ATOM 1544 N N . THR A 1 194 ? -5.843 13.955 -5.404 1.00 45.25 194 THR A N 1
ATOM 1545 C CA . THR A 1 194 ? -7.233 14.369 -5.165 1.00 45.25 194 THR A CA 1
ATOM 1546 C C . THR A 1 194 ? -7.632 14.167 -3.706 1.00 45.25 194 THR A C 1
ATOM 1548 O O . THR A 1 194 ? -8.183 15.089 -3.103 1.00 45.25 194 THR A O 1
ATOM 1551 N N . LEU A 1 195 ? -7.277 13.014 -3.131 1.00 46.06 195 LEU A N 1
ATOM 1552 C CA . LEU A 1 195 ? -7.574 12.646 -1.744 1.00 46.06 195 LEU A CA 1
ATOM 1553 C C . LEU A 1 195 ? -6.861 13.552 -0.726 1.00 46.06 195 LEU A C 1
ATOM 1555 O O . LEU A 1 195 ? -7.340 13.720 0.387 1.00 46.06 195 LEU A O 1
ATOM 1559 N N . TRP A 1 196 ? -5.745 14.182 -1.102 1.00 46.72 196 TRP A N 1
ATOM 1560 C CA . TRP A 1 196 ? -5.019 15.105 -0.222 1.00 46.72 196 TRP A CA 1
ATOM 1561 C C . TRP A 1 196 ? -5.332 16.577 -0.474 1.00 46.72 196 TRP A C 1
ATOM 1563 O O . TRP A 1 196 ? -5.228 17.389 0.441 1.00 46.72 196 TRP A O 1
ATOM 1573 N N . THR A 1 197 ? -5.754 16.955 -1.683 1.00 37.50 197 THR A N 1
ATOM 1574 C CA . THR A 1 197 ? -6.294 18.303 -1.914 1.00 37.50 197 THR A CA 1
ATOM 1575 C C . THR A 1 197 ? -7.635 18.520 -1.221 1.00 37.50 197 THR A C 1
ATOM 1577 O O . THR A 1 197 ? -7.900 19.651 -0.824 1.00 37.50 197 THR A O 1
ATOM 1580 N N . SER A 1 198 ? -8.441 17.469 -1.018 1.00 41.47 198 SER A N 1
ATOM 1581 C CA . SER A 1 198 ? -9.669 17.565 -0.216 1.00 41.47 198 SER A CA 1
ATOM 1582 C C . SER A 1 198 ? -9.387 17.884 1.255 1.00 41.47 198 SER A C 1
ATOM 1584 O O . SER A 1 198 ? -10.112 18.681 1.842 1.00 41.47 198 SER A O 1
ATOM 1586 N N . ASP A 1 199 ? -8.287 17.373 1.816 1.00 39.75 199 ASP A N 1
ATOM 1587 C CA . ASP A 1 199 ? -7.892 17.655 3.204 1.00 39.75 199 ASP A CA 1
ATOM 1588 C C . ASP A 1 199 ? -7.318 19.078 3.377 1.00 39.75 199 ASP A C 1
ATOM 1590 O O . ASP A 1 199 ? -7.394 19.661 4.456 1.00 39.75 199 ASP A O 1
ATOM 1594 N N . ILE A 1 200 ? -6.770 19.680 2.312 1.00 40.28 200 ILE A N 1
ATOM 1595 C CA . ILE A 1 200 ? -6.243 21.060 2.332 1.00 40.28 200 ILE A CA 1
ATOM 1596 C C . ILE A 1 200 ? -7.377 22.099 2.231 1.00 40.28 200 ILE A C 1
ATOM 1598 O O . ILE A 1 200 ? -7.239 23.216 2.733 1.00 40.28 200 ILE A O 1
ATOM 1602 N N . THR A 1 201 ? -8.512 21.754 1.610 1.00 37.78 201 THR A N 1
ATOM 1603 C CA . THR A 1 201 ? -9.669 22.660 1.487 1.00 37.78 201 THR A CA 1
ATOM 1604 C C . THR A 1 201 ? -10.488 22.816 2.769 1.00 37.78 201 THR A C 1
ATOM 1606 O O . THR A 1 201 ? -11.227 23.794 2.882 1.00 37.78 201 THR A O 1
ATOM 1609 N N . ASP A 1 202 ? -10.311 21.932 3.753 1.00 39.44 202 ASP A N 1
ATOM 1610 C CA . ASP A 1 202 ? -11.085 21.959 5.001 1.00 39.44 202 ASP A CA 1
ATOM 1611 C C . ASP A 1 202 ? -10.504 22.903 6.077 1.00 39.44 202 ASP A C 1
ATOM 1613 O O . ASP A 1 202 ? -11.219 23.290 7.002 1.00 39.44 202 ASP A O 1
ATOM 1617 N N . GLU A 1 203 ? -9.253 23.370 5.936 1.00 39.41 203 GLU A N 1
ATOM 1618 C CA . GLU A 1 203 ? -8.612 24.285 6.906 1.00 39.41 203 GLU A CA 1
ATOM 1619 C C . GLU A 1 203 ? -8.449 25.743 6.425 1.00 39.41 203 GLU A C 1
ATOM 1621 O O . GLU A 1 203 ? -8.063 26.612 7.207 1.00 39.41 203 GLU A O 1
ATOM 1626 N N . ALA A 1 204 ? -8.790 26.064 5.173 1.00 36.44 204 ALA A N 1
ATOM 1627 C CA . ALA A 1 204 ? -8.690 27.422 4.617 1.00 36.44 204 ALA A CA 1
ATOM 1628 C C . ALA A 1 204 ? -10.052 27.974 4.163 1.00 36.44 204 ALA A C 1
ATOM 1630 O O . ALA A 1 204 ? -10.214 28.494 3.057 1.00 36.44 204 ALA A O 1
ATOM 1631 N N . GLY A 1 205 ? -11.059 27.873 5.028 1.00 37.25 205 GLY A N 1
ATOM 1632 C CA . GLY A 1 205 ? -12.338 28.544 4.823 1.00 37.25 205 GLY A CA 1
ATOM 1633 C C . GLY A 1 205 ? -12.226 30.050 5.066 1.00 37.25 205 GLY A C 1
ATOM 1634 O O . GLY A 1 205 ? -12.443 30.471 6.193 1.00 37.25 205 GLY A O 1
ATOM 1635 N N . ASP A 1 206 ? -11.895 30.843 4.033 1.00 34.22 206 ASP A N 1
ATOM 1636 C CA . ASP A 1 206 ? -12.710 32.022 3.648 1.00 34.22 206 ASP A CA 1
ATOM 1637 C C . ASP A 1 206 ? -12.221 32.878 2.452 1.00 34.22 206 ASP A C 1
ATOM 1639 O O . ASP A 1 206 ? -12.939 33.797 2.063 1.00 34.22 206 ASP A O 1
ATOM 1643 N N . GLU A 1 207 ? -11.102 32.594 1.772 1.00 36.06 207 GLU A N 1
ATOM 1644 C CA . GLU A 1 207 ? -10.619 33.501 0.695 1.00 36.06 207 GLU A CA 1
ATOM 1645 C C . GLU A 1 207 ? -10.893 33.065 -0.762 1.00 36.06 207 GLU A C 1
ATOM 1647 O O . GLU A 1 207 ? -10.544 33.781 -1.698 1.00 36.06 207 GLU A O 1
ATOM 1652 N N . ILE A 1 208 ? -11.616 31.965 -1.008 1.00 38.12 208 ILE A N 1
ATOM 1653 C CA . ILE A 1 208 ? -11.933 31.495 -2.379 1.00 38.12 208 ILE A CA 1
ATOM 1654 C C . ILE A 1 208 ? -13.433 31.636 -2.695 1.00 38.12 208 ILE A C 1
ATOM 1656 O O . ILE A 1 208 ? -14.072 30.737 -3.233 1.00 38.12 208 ILE A O 1
ATOM 1660 N N . LYS A 1 209 ? -14.043 32.783 -2.371 1.00 34.59 209 LYS A N 1
ATOM 1661 C CA . LYS A 1 209 ? -15.411 33.111 -2.837 1.00 34.59 209 LYS A CA 1
ATOM 1662 C C . LYS A 1 209 ? -15.442 33.941 -4.125 1.00 34.59 209 LYS A C 1
ATOM 1664 O O . LYS A 1 209 ? -16.501 34.064 -4.733 1.00 34.59 209 LYS A O 1
ATOM 1669 N N . GLU A 1 210 ? -14.301 34.444 -4.603 1.00 30.81 210 GLU A N 1
ATOM 1670 C CA . GLU A 1 210 ? -14.247 35.265 -5.827 1.00 30.81 210 GLU A CA 1
ATOM 1671 C C . GLU A 1 210 ? -13.814 34.511 -7.096 1.00 30.81 210 GLU A C 1
ATOM 1673 O O . GLU A 1 210 ? -14.192 34.913 -8.198 1.00 30.81 210 GLU A O 1
ATOM 1678 N N . ALA A 1 211 ? -13.112 33.378 -6.975 1.00 31.08 211 ALA A N 1
ATOM 1679 C CA . ALA A 1 211 ? -12.690 32.582 -8.136 1.00 31.08 211 ALA A CA 1
ATOM 1680 C C . ALA A 1 211 ? -13.795 31.654 -8.685 1.00 31.08 211 ALA A C 1
ATOM 1682 O O . ALA A 1 211 ? -13.815 31.350 -9.875 1.00 31.08 211 ALA A O 1
ATOM 1683 N N . SER A 1 212 ? -14.781 31.283 -7.860 1.00 31.36 212 SER A N 1
ATOM 1684 C CA . SER A 1 212 ? -15.834 30.308 -8.206 1.00 31.36 212 SER A CA 1
ATOM 1685 C C . SER A 1 212 ? -16.917 30.845 -9.168 1.00 31.36 212 SER A C 1
ATOM 1687 O O . SER A 1 212 ? -17.887 30.164 -9.483 1.00 31.36 212 SER A O 1
ATOM 1689 N N . LYS A 1 213 ? -16.768 32.076 -9.683 1.00 31.50 213 LYS A N 1
ATOM 1690 C CA . LYS A 1 213 ? -17.728 32.690 -10.621 1.00 31.50 213 LYS A CA 1
ATOM 1691 C C . LYS A 1 213 ? -17.353 32.553 -12.104 1.00 31.50 213 LYS A C 1
ATOM 1693 O O . LYS A 1 213 ? -18.086 33.075 -12.939 1.00 31.50 213 LYS A O 1
ATOM 1698 N N . ARG A 1 214 ? -16.229 31.902 -12.448 1.00 32.78 214 ARG A N 1
ATOM 1699 C CA . ARG A 1 214 ? -15.751 31.766 -13.846 1.00 32.78 214 ARG A CA 1
ATOM 1700 C C . ARG A 1 214 ? -15.613 30.333 -14.374 1.00 32.78 214 ARG A C 1
ATOM 1702 O O . ARG A 1 214 ? -15.109 30.165 -15.476 1.00 32.78 214 ARG A O 1
ATOM 1709 N N . GLU A 1 215 ? -16.099 29.327 -13.653 1.00 29.33 215 GLU A N 1
ATOM 1710 C CA . GLU A 1 215 ? -16.068 27.917 -14.090 1.00 29.33 215 GLU A CA 1
ATOM 1711 C C . GLU A 1 215 ? -17.475 27.300 -14.180 1.00 29.33 215 GLU A C 1
ATOM 1713 O O . GLU A 1 215 ? -17.699 26.161 -13.788 1.00 29.33 215 GLU A O 1
ATOM 1718 N N . SER A 1 216 ? -18.466 28.039 -14.695 1.00 28.52 216 SER A N 1
ATOM 1719 C CA . SER A 1 216 ? -19.834 27.512 -14.845 1.00 28.52 216 SER A CA 1
ATOM 1720 C C . SER A 1 216 ? -20.079 26.679 -16.111 1.00 28.52 216 SER A C 1
ATOM 1722 O O . SER A 1 216 ? -21.230 26.343 -16.366 1.00 28.52 216 SER A O 1
ATOM 1724 N N . ASP A 1 217 ? -19.048 26.325 -16.885 1.00 28.05 217 ASP A N 1
ATOM 1725 C CA . ASP 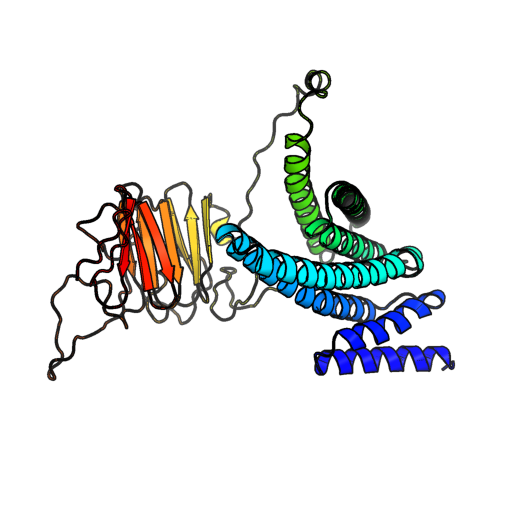A 1 217 ? -19.221 25.678 -18.200 1.00 28.05 217 ASP A CA 1
ATOM 1726 C C . ASP A 1 217 ? -18.578 24.282 -18.337 1.00 28.05 217 ASP A C 1
ATOM 1728 O O . ASP A 1 217 ? -18.508 23.751 -19.444 1.00 28.05 217 ASP A O 1
ATOM 1732 N N . TYR A 1 218 ? -18.160 23.626 -17.247 1.00 29.08 218 TYR A N 1
ATOM 1733 C CA . TYR A 1 218 ? -17.669 22.241 -17.315 1.00 29.08 218 TYR A CA 1
ATOM 1734 C C . TYR A 1 218 ? -18.664 21.259 -16.684 1.00 29.08 218 TYR A C 1
ATOM 1736 O O . TYR A 1 218 ? -18.874 21.251 -15.472 1.00 29.08 218 TYR A O 1
ATOM 1744 N N . GLN A 1 219 ? -19.301 20.426 -17.512 1.00 26.95 219 GLN A N 1
ATOM 1745 C CA . GLN A 1 219 ? -20.094 19.290 -17.038 1.00 26.95 219 GLN A CA 1
ATOM 1746 C C . GLN A 1 219 ? -19.147 18.151 -16.623 1.00 26.95 219 GLN A C 1
ATOM 1748 O O . GLN A 1 219 ? -18.365 17.703 -17.462 1.00 26.95 219 GLN A O 1
ATOM 1753 N N . PRO A 1 220 ? -19.202 17.645 -15.376 1.00 29.52 220 PRO A N 1
ATOM 1754 C CA . PRO A 1 220 ? -18.369 16.524 -14.968 1.00 29.52 220 PRO A CA 1
ATOM 1755 C C . PRO A 1 220 ? -18.902 15.232 -15.598 1.00 29.52 220 PRO A C 1
ATOM 1757 O O . PRO A 1 220 ? -20.040 14.826 -15.354 1.00 29.52 220 PRO A O 1
ATOM 1760 N N . SER A 1 221 ? -18.074 14.579 -16.413 1.00 30.20 221 SER A N 1
ATOM 1761 C CA . SER A 1 221 ? -18.286 13.189 -16.807 1.00 30.20 221 SER A CA 1
ATOM 1762 C C . SER A 1 221 ? -18.151 12.285 -15.580 1.00 30.20 221 SER A C 1
ATOM 1764 O O . SER A 1 221 ? -17.235 12.444 -14.775 1.00 30.20 221 SER A O 1
ATOM 1766 N N . THR A 1 222 ? -19.087 11.352 -15.449 1.00 30.50 222 THR A N 1
ATOM 1767 C CA . THR A 1 222 ? -19.180 10.304 -14.427 1.00 30.50 222 THR A CA 1
ATOM 1768 C C . THR A 1 222 ? -17.829 9.640 -14.134 1.00 30.50 222 THR A C 1
ATOM 1770 O O . THR A 1 222 ? -17.152 9.195 -15.054 1.00 30.50 222 THR A O 1
ATOM 1773 N N . ILE A 1 223 ? -17.456 9.555 -12.853 1.00 34.12 223 ILE A N 1
ATOM 1774 C CA . ILE A 1 223 ? -16.310 8.772 -12.368 1.00 34.12 223 ILE A CA 1
ATOM 1775 C C . ILE A 1 223 ? -16.620 7.288 -12.610 1.00 34.12 223 ILE A C 1
ATOM 1777 O O . ILE A 1 223 ? -17.507 6.735 -11.956 1.00 34.12 223 ILE A O 1
ATOM 1781 N N . ASP A 1 224 ? -15.908 6.651 -13.540 1.00 34.62 224 ASP A N 1
ATOM 1782 C CA . ASP A 1 224 ? -15.914 5.194 -13.694 1.00 34.62 224 ASP A CA 1
ATOM 1783 C C . ASP A 1 224 ? -15.067 4.578 -12.573 1.00 34.62 224 ASP A C 1
ATOM 1785 O O . ASP A 1 224 ? -13.837 4.620 -12.592 1.00 34.62 224 ASP A O 1
ATOM 1789 N N . VAL A 1 225 ? -15.732 4.022 -11.560 1.00 41.84 225 VAL A N 1
ATOM 1790 C CA . VAL A 1 225 ? -15.085 3.231 -10.505 1.00 41.84 225 VAL A CA 1
ATOM 1791 C C . VAL A 1 225 ? -14.691 1.882 -11.111 1.00 41.84 225 VAL A C 1
ATOM 1793 O O . VAL A 1 225 ? -15.549 1.029 -11.334 1.00 41.84 225 VAL A O 1
ATOM 1796 N N . GLN A 1 226 ? -13.407 1.685 -11.415 1.00 51.94 226 GLN A N 1
ATOM 1797 C CA . GLN A 1 226 ? -12.902 0.403 -11.920 1.00 51.94 226 GLN A CA 1
ATOM 1798 C C . GLN A 1 226 ? -12.692 -0.602 -10.772 1.00 51.94 226 GLN A C 1
ATOM 1800 O O . GLN A 1 226 ? -12.059 -0.296 -9.762 1.00 51.94 226 GLN A O 1
ATOM 1805 N N . ASN A 1 227 ? -13.214 -1.824 -10.936 1.00 63.56 227 ASN A N 1
ATOM 1806 C CA . ASN A 1 227 ? -13.111 -2.918 -9.961 1.00 63.56 227 ASN A CA 1
ATOM 1807 C C . ASN A 1 227 ? -11.734 -3.598 -10.046 1.00 63.56 227 ASN A C 1
ATOM 1809 O O . ASN A 1 227 ? -11.508 -4.412 -10.942 1.00 63.56 227 ASN A O 1
ATOM 1813 N N . GLY A 1 228 ? -10.818 -3.269 -9.131 1.00 73.31 228 GLY A N 1
ATOM 1814 C CA . GLY A 1 228 ? -9.445 -3.791 -9.108 1.00 73.31 228 GLY A CA 1
ATOM 1815 C C . GLY A 1 228 ? -9.168 -4.835 -8.013 1.00 73.31 228 GLY A C 1
ATOM 1816 O O . GLY A 1 228 ? -9.683 -4.720 -6.904 1.00 73.31 228 GLY A O 1
ATOM 1817 N N . SER A 1 229 ? -8.311 -5.819 -8.302 1.00 71.31 229 SER A N 1
ATOM 1818 C CA . SER A 1 229 ? -7.850 -6.879 -7.385 1.00 71.31 229 SER A CA 1
ATOM 1819 C C . SER A 1 229 ? -6.332 -7.091 -7.476 1.00 71.31 229 SER A C 1
ATOM 1821 O O . SER A 1 229 ? -5.796 -7.101 -8.583 1.00 71.31 229 SER A O 1
ATOM 1823 N N . TRP A 1 230 ? -5.640 -7.301 -6.354 1.00 72.00 230 TRP A N 1
ATOM 1824 C CA . TRP A 1 230 ? -4.207 -7.641 -6.300 1.00 72.00 230 TRP A CA 1
ATOM 1825 C C . TRP A 1 230 ? -3.874 -8.426 -5.026 1.00 72.00 230 TRP A C 1
ATOM 1827 O O . TRP A 1 230 ? -4.656 -8.433 -4.075 1.00 72.00 230 TRP A O 1
ATOM 1837 N N . GLY A 1 231 ? -2.707 -9.066 -4.995 1.00 77.38 231 GLY A N 1
ATOM 1838 C CA . GLY A 1 231 ? -2.223 -9.895 -3.894 1.00 77.38 231 GLY A CA 1
ATOM 1839 C C . GLY A 1 231 ? -2.076 -11.367 -4.284 1.00 77.38 231 GLY A C 1
ATOM 1840 O O . GLY A 1 231 ? -1.816 -11.695 -5.441 1.00 77.38 231 GLY A O 1
ATOM 1841 N N . SER A 1 232 ? -2.231 -12.256 -3.302 1.00 70.06 232 SER A N 1
ATOM 1842 C CA . SER A 1 232 ? -2.175 -13.706 -3.519 1.00 70.06 232 SER A CA 1
ATOM 1843 C C . SER A 1 232 ? -3.345 -14.171 -4.390 1.00 70.06 232 SER A C 1
ATOM 1845 O O . SER A 1 232 ? -4.493 -13.812 -4.125 1.00 70.06 232 SER A O 1
ATOM 1847 N N . GLY A 1 233 ? -3.041 -14.969 -5.415 1.00 77.88 233 GLY A N 1
ATOM 1848 C CA . GLY A 1 233 ? -4.020 -15.586 -6.313 1.00 77.88 233 GLY A CA 1
ATOM 1849 C C . GLY A 1 233 ? -4.146 -17.101 -6.159 1.00 77.88 233 GLY A C 1
ATOM 1850 O O . GLY A 1 233 ? -4.937 -17.700 -6.878 1.00 77.88 233 GLY A O 1
ATOM 1851 N N . GLU A 1 234 ? -3.418 -17.718 -5.219 1.00 82.50 234 GLU A N 1
ATOM 1852 C CA . GLU A 1 234 ? -3.300 -19.184 -5.078 1.00 82.50 234 GLU A CA 1
ATOM 1853 C C . GLU A 1 234 ? -4.644 -19.915 -4.925 1.00 82.50 234 GLU A C 1
ATOM 1855 O O . GLU A 1 234 ? -4.755 -21.101 -5.238 1.00 82.50 234 GLU A O 1
ATOM 1860 N N . ASP A 1 235 ? -5.655 -19.215 -4.411 1.00 84.56 235 ASP A N 1
ATOM 1861 C CA . ASP A 1 235 ? -6.994 -19.735 -4.173 1.00 84.56 235 ASP A CA 1
ATOM 1862 C C . ASP A 1 235 ? -8.044 -19.121 -5.128 1.00 84.56 235 ASP A C 1
ATOM 1864 O O . ASP A 1 235 ? -9.243 -19.329 -4.944 1.00 84.56 235 ASP A O 1
ATOM 1868 N N . GLY A 1 236 ? -7.620 -18.369 -6.149 1.00 84.00 236 GLY A N 1
ATOM 1869 C CA . GLY A 1 236 ? -8.488 -17.691 -7.116 1.00 84.00 236 GLY A CA 1
ATOM 1870 C C . GLY A 1 236 ? -9.149 -16.411 -6.587 1.00 84.00 236 GLY A C 1
ATOM 1871 O O . GLY A 1 236 ? -9.997 -15.828 -7.259 1.00 84.00 236 GLY A O 1
ATOM 1872 N N . GLN A 1 237 ? -8.779 -15.941 -5.392 1.00 87.12 237 GLN A N 1
ATOM 1873 C CA . GLN A 1 237 ? -9.428 -14.831 -4.676 1.00 87.12 237 GLN A CA 1
ATOM 1874 C C . GLN A 1 237 ? -9.281 -13.456 -5.351 1.00 87.12 237 GLN A C 1
ATOM 1876 O O . GLN A 1 237 ? -9.932 -12.495 -4.933 1.00 87.12 237 GLN A O 1
ATOM 1881 N N . LEU A 1 238 ? -8.474 -13.353 -6.410 1.00 85.81 238 LEU A N 1
ATOM 1882 C CA . LEU A 1 238 ? -8.367 -12.143 -7.226 1.00 85.81 238 LEU A CA 1
ATOM 1883 C C . LEU A 1 238 ? -9.511 -12.009 -8.238 1.00 85.81 238 LEU A C 1
ATOM 1885 O O . LEU A 1 238 ? -9.902 -10.896 -8.553 1.00 85.81 238 LEU A O 1
ATOM 1889 N N . GLY A 1 239 ? -10.118 -13.106 -8.697 1.00 86.25 239 GLY A N 1
ATOM 1890 C CA . GLY A 1 239 ? -11.283 -13.018 -9.589 1.00 86.25 239 GLY A CA 1
ATOM 1891 C C . GLY A 1 239 ? -10.937 -12.679 -11.044 1.00 86.25 239 GLY A C 1
ATOM 1892 O O . GLY A 1 239 ? -11.796 -12.233 -11.796 1.00 86.25 239 GLY A O 1
ATOM 1893 N N . ILE A 1 240 ? -9.679 -12.860 -11.449 1.00 87.19 240 ILE A N 1
ATOM 1894 C CA . ILE A 1 240 ? -9.168 -12.484 -12.778 1.00 87.19 240 ILE A CA 1
ATOM 1895 C C . ILE A 1 240 ? -9.241 -13.620 -13.815 1.00 87.19 240 ILE A C 1
ATOM 1897 O O . ILE A 1 240 ? -8.694 -13.492 -14.910 1.00 87.19 240 ILE A O 1
ATOM 1901 N N . GLY A 1 241 ? -9.897 -14.735 -13.483 1.00 86.06 241 GLY A N 1
ATOM 1902 C CA . GLY A 1 241 ? -10.035 -15.912 -14.347 1.00 86.06 241 GLY A CA 1
ATOM 1903 C C . GLY A 1 241 ? -8.828 -16.855 -14.354 1.00 86.06 241 GLY A C 1
ATOM 1904 O O . GLY A 1 241 ? -8.763 -17.763 -15.182 1.00 86.06 241 GLY A O 1
ATOM 1905 N N . ASN A 1 242 ? -7.865 -16.646 -13.454 1.00 84.19 242 ASN A N 1
ATOM 1906 C CA . ASN A 1 242 ? -6.753 -17.556 -13.198 1.00 84.19 242 ASN A CA 1
ATOM 1907 C C . ASN A 1 242 ? -6.326 -17.501 -11.716 1.00 84.19 242 ASN A C 1
ATOM 1909 O O . ASN A 1 242 ? -6.827 -16.672 -10.953 1.00 84.19 242 ASN A O 1
ATOM 1913 N N . ASP A 1 243 ? -5.409 -18.391 -11.328 1.00 85.94 243 ASP A N 1
ATOM 1914 C CA . ASP A 1 243 ? -4.893 -18.509 -9.953 1.00 85.94 243 ASP A CA 1
ATOM 1915 C C . ASP A 1 243 ? -3.509 -17.835 -9.806 1.00 85.94 243 ASP A C 1
ATOM 1917 O O . ASP A 1 243 ? -2.706 -18.189 -8.943 1.00 85.94 243 ASP A O 1
ATOM 1921 N N . GLU A 1 244 ? -3.179 -16.894 -10.699 1.00 78.38 244 GLU A N 1
ATOM 1922 C CA . GLU A 1 244 ? -1.906 -16.176 -10.643 1.00 78.38 244 GLU A CA 1
ATOM 1923 C C . GLU A 1 244 ? -1.951 -15.107 -9.555 1.00 78.38 244 GLU A C 1
ATOM 1925 O O . GLU A 1 244 ? -2.896 -14.322 -9.470 1.00 78.38 244 GLU A O 1
ATOM 1930 N N . GLU A 1 245 ? -0.894 -15.022 -8.755 1.00 80.38 245 GLU A N 1
ATOM 1931 C CA . GLU A 1 245 ? -0.687 -13.864 -7.895 1.00 80.38 245 GLU A CA 1
ATOM 1932 C C . GLU A 1 245 ? -0.379 -12.615 -8.723 1.00 80.38 245 GLU A C 1
ATOM 1934 O O . GLU A 1 245 ? 0.204 -12.674 -9.811 1.00 80.38 245 GLU A O 1
ATOM 1939 N N . LYS A 1 246 ? -0.811 -11.464 -8.211 1.00 66.00 246 LYS A N 1
ATOM 1940 C CA . LYS A 1 246 ? -0.598 -10.172 -8.857 1.00 66.00 246 LYS A CA 1
ATOM 1941 C C . LYS A 1 246 ? -0.036 -9.204 -7.844 1.00 66.00 246 LYS A C 1
ATOM 1943 O O . LYS A 1 246 ? -0.712 -8.818 -6.896 1.00 66.00 246 LYS A O 1
ATOM 1948 N N . GLU A 1 247 ? 1.190 -8.759 -8.072 1.00 53.47 247 GLU A N 1
ATOM 1949 C CA . GLU A 1 247 ? 1.819 -7.733 -7.238 1.00 53.47 247 GLU A CA 1
ATOM 1950 C C . GLU A 1 247 ? 1.203 -6.334 -7.461 1.00 53.47 247 GLU A C 1
ATOM 1952 O O . GLU A 1 247 ? 1.486 -5.399 -6.711 1.00 53.47 247 GLU A O 1
ATOM 1957 N N . TRP A 1 248 ? 0.328 -6.193 -8.466 1.00 53.44 248 TRP A N 1
ATOM 1958 C CA . TRP A 1 248 ? -0.329 -4.952 -8.878 1.00 53.44 248 TRP A CA 1
ATOM 1959 C C . TRP A 1 248 ? -1.827 -5.134 -9.165 1.00 53.44 248 TRP A C 1
ATOM 1961 O O . TRP A 1 248 ? -2.311 -6.242 -9.404 1.00 53.44 248 TRP A O 1
ATOM 1971 N N . VAL A 1 249 ? -2.564 -4.017 -9.156 1.00 69.94 249 VAL A N 1
ATOM 1972 C CA . VAL A 1 249 ? -4.017 -3.965 -9.384 1.00 69.94 249 VAL A CA 1
ATOM 1973 C C . VAL A 1 249 ? -4.368 -4.495 -10.773 1.00 69.94 249 VAL A C 1
ATOM 1975 O O . VAL A 1 249 ? -3.896 -3.984 -11.784 1.00 69.94 249 VAL A O 1
ATOM 1978 N N . CYS A 1 250 ? -5.236 -5.499 -10.822 1.00 73.44 250 CYS A N 1
ATOM 1979 C CA . CYS A 1 250 ? -5.796 -6.061 -12.044 1.00 73.44 250 CYS A CA 1
ATOM 1980 C C . CYS A 1 250 ? -7.304 -5.837 -12.077 1.00 73.44 250 CYS A C 1
ATOM 1982 O O . CYS A 1 250 ? -7.983 -6.049 -11.076 1.00 73.44 250 CYS A O 1
ATOM 1984 N N . VAL A 1 251 ? -7.831 -5.426 -13.229 1.00 80.31 251 VAL A N 1
ATOM 1985 C CA . VAL A 1 251 ? -9.273 -5.224 -13.385 1.00 80.31 251 VAL A CA 1
ATOM 1986 C C . VAL A 1 251 ? -9.986 -6.571 -13.449 1.00 80.31 251 VAL A C 1
ATOM 1988 O O . VAL A 1 251 ? -9.644 -7.441 -14.255 1.00 80.31 251 VAL A O 1
ATOM 1991 N N . VAL A 1 252 ? -11.019 -6.713 -12.626 1.00 86.00 252 VAL A N 1
ATOM 1992 C CA . VAL A 1 252 ? -11.927 -7.857 -12.631 1.00 86.00 252 VAL A CA 1
ATOM 1993 C C . VAL A 1 252 ? -12.971 -7.642 -13.728 1.00 86.00 252 VAL A C 1
ATOM 1995 O O . VAL A 1 252 ? -14.057 -7.107 -13.490 1.00 86.00 252 VAL A O 1
ATOM 1998 N N . LYS A 1 253 ? -12.621 -8.038 -14.957 1.00 85.00 253 LYS A N 1
ATOM 1999 C CA . LYS A 1 253 ? -13.420 -7.791 -16.175 1.00 85.00 253 LYS A CA 1
ATOM 2000 C C . LYS A 1 253 ? -14.870 -8.261 -16.060 1.00 85.00 253 LYS A C 1
ATOM 2002 O O . LYS A 1 253 ? -15.785 -7.586 -16.525 1.00 85.00 253 LYS A O 1
ATOM 2007 N N . ASP A 1 254 ? -15.104 -9.391 -15.398 1.00 86.06 254 ASP A N 1
ATOM 2008 C CA . ASP A 1 254 ? -16.446 -9.956 -15.227 1.00 86.06 254 ASP A CA 1
ATOM 2009 C C . ASP A 1 254 ? -17.405 -9.067 -14.424 1.00 86.06 254 ASP A C 1
ATOM 2011 O O . ASP A 1 254 ? -18.630 -9.183 -14.587 1.00 86.06 254 ASP A O 1
ATOM 2015 N N . LEU A 1 255 ? -16.853 -8.153 -13.615 1.00 88.06 255 LEU A N 1
ATOM 2016 C CA . LEU A 1 255 ? -17.599 -7.192 -12.812 1.00 88.06 255 LEU A CA 1
ATOM 2017 C C . LEU A 1 255 ? -17.770 -5.817 -13.473 1.00 88.06 255 LEU A C 1
ATOM 2019 O O . LEU A 1 255 ? -18.550 -5.024 -12.962 1.00 88.06 255 LEU A O 1
ATOM 2023 N N . GLU A 1 256 ? -17.119 -5.518 -14.604 1.00 82.62 256 GLU A N 1
ATOM 2024 C CA . GLU A 1 256 ? -17.194 -4.194 -15.264 1.00 82.62 256 GLU A CA 1
ATOM 2025 C C . GLU A 1 256 ? -18.622 -3.792 -15.654 1.00 82.62 256 GLU A C 1
ATOM 2027 O O . GLU A 1 256 ? -19.003 -2.627 -15.589 1.00 82.62 256 GLU A O 1
ATOM 2032 N N . ARG A 1 257 ? -19.447 -4.773 -16.029 1.00 85.94 257 ARG A N 1
ATOM 2033 C CA . ARG A 1 257 ? -20.861 -4.562 -16.381 1.00 85.94 257 ARG A CA 1
ATOM 2034 C C . ARG A 1 257 ? -21.763 -4.278 -15.176 1.00 85.94 257 ARG A C 1
ATOM 2036 O O . ARG A 1 257 ? -22.947 -3.999 -15.365 1.00 85.94 257 ARG A O 1
ATOM 2043 N N . TYR A 1 258 ? -21.245 -4.400 -13.956 1.00 87.38 258 TYR A N 1
ATOM 2044 C CA . TYR A 1 258 ? -21.998 -4.215 -12.726 1.00 87.38 258 TYR A CA 1
ATOM 2045 C C . TYR A 1 258 ? -21.488 -3.002 -11.958 1.00 87.38 258 TYR A C 1
ATOM 2047 O O . TYR A 1 258 ? -20.290 -2.786 -11.789 1.00 87.38 258 TYR A O 1
ATOM 2055 N N . ARG A 1 259 ? -22.425 -2.222 -11.420 1.00 88.31 259 ARG A N 1
ATOM 2056 C CA . ARG A 1 259 ? -22.094 -1.104 -10.542 1.00 88.31 259 ARG A CA 1
ATOM 2057 C C . ARG A 1 259 ? -21.856 -1.630 -9.131 1.00 88.31 259 ARG A C 1
ATOM 2059 O O . ARG A 1 259 ? -22.800 -1.778 -8.354 1.00 88.31 259 ARG A O 1
ATOM 2066 N N . VAL A 1 260 ? -20.604 -1.964 -8.834 1.00 89.06 260 VAL A N 1
ATOM 2067 C CA . VAL A 1 260 ? -20.183 -2.457 -7.518 1.00 89.06 260 VAL A CA 1
ATOM 2068 C C . VAL A 1 260 ? -20.205 -1.305 -6.515 1.00 89.06 260 VAL A C 1
ATOM 2070 O O . VAL A 1 260 ? -19.615 -0.252 -6.734 1.00 89.06 260 VAL A O 1
ATOM 2073 N N . ARG A 1 261 ? -20.916 -1.512 -5.407 1.00 89.88 261 ARG A N 1
ATOM 2074 C CA . ARG A 1 261 ? -21.036 -0.576 -4.285 1.00 89.88 261 ARG A CA 1
ATOM 2075 C C . ARG A 1 261 ? -19.977 -0.834 -3.221 1.00 89.88 261 ARG A C 1
ATOM 2077 O O . ARG A 1 261 ? -19.470 0.108 -2.621 1.00 89.88 261 ARG A O 1
ATOM 2084 N N . SER A 1 262 ? -19.694 -2.100 -2.932 1.00 86.94 262 SER A N 1
ATOM 2085 C CA . SER A 1 262 ? -18.739 -2.474 -1.890 1.00 86.94 262 SER A CA 1
ATOM 2086 C C . SER A 1 262 ? -18.085 -3.810 -2.184 1.00 86.94 262 SER A C 1
ATOM 2088 O O . SER A 1 262 ? -18.721 -4.706 -2.736 1.00 86.94 262 SER A O 1
ATOM 2090 N N . VAL A 1 263 ? -16.855 -3.968 -1.714 1.00 90.69 263 VAL A N 1
ATOM 2091 C CA . VAL A 1 263 ? -16.092 -5.213 -1.788 1.00 90.69 263 VAL A CA 1
ATOM 2092 C C . VAL A 1 263 ? -15.707 -5.678 -0.390 1.00 90.69 263 VAL A C 1
ATOM 2094 O O . VAL A 1 263 ? -15.563 -4.865 0.524 1.00 90.69 263 VAL A O 1
ATOM 2097 N N . VAL A 1 264 ? -15.546 -6.986 -0.220 1.00 88.56 264 VAL A N 1
ATOM 2098 C CA . VAL A 1 264 ? -15.077 -7.593 1.029 1.00 88.56 264 VAL A CA 1
ATOM 2099 C C . VAL A 1 264 ? -13.971 -8.579 0.691 1.00 88.56 264 VAL A C 1
ATOM 2101 O O . VAL A 1 264 ? -14.196 -9.517 -0.072 1.00 88.56 264 VAL A O 1
ATOM 2104 N N . ALA A 1 265 ? -12.792 -8.365 1.269 1.00 84.75 265 ALA A N 1
ATOM 2105 C CA . ALA A 1 265 ? -11.657 -9.266 1.134 1.00 84.75 265 ALA A CA 1
ATOM 2106 C C . ALA A 1 265 ? -11.586 -10.198 2.350 1.00 84.75 265 ALA A C 1
ATOM 2108 O O . ALA A 1 265 ? -11.511 -9.736 3.489 1.00 84.75 265 ALA A O 1
ATOM 2109 N N . GLY A 1 266 ? -11.615 -11.503 2.099 1.00 81.69 266 GLY A N 1
ATOM 2110 C CA . GLY A 1 266 ? -11.295 -12.552 3.064 1.00 81.69 266 GLY A CA 1
ATOM 2111 C C . GLY A 1 266 ? -9.892 -13.118 2.826 1.00 81.69 266 GLY A C 1
ATOM 2112 O O . GLY A 1 266 ? -9.193 -12.729 1.894 1.00 81.69 266 GLY A O 1
ATOM 2113 N N . SER A 1 267 ? -9.473 -14.080 3.651 1.00 81.62 267 SER A N 1
ATOM 2114 C CA . SER A 1 267 ? -8.135 -14.691 3.548 1.00 81.62 267 SER A CA 1
ATOM 2115 C C . SER A 1 267 ? -7.904 -15.469 2.244 1.00 81.62 267 SER A C 1
ATOM 2117 O O . SER A 1 267 ? -6.801 -15.454 1.703 1.00 81.62 267 SER A O 1
ATOM 2119 N N . ARG A 1 268 ? -8.943 -16.147 1.740 1.00 85.44 268 ARG A N 1
ATOM 2120 C CA . ARG A 1 268 ? -8.913 -17.000 0.534 1.00 85.44 268 ARG A CA 1
ATOM 2121 C C . ARG A 1 268 ? -10.108 -16.767 -0.393 1.00 85.44 268 ARG A C 1
ATOM 2123 O O . ARG A 1 268 ? -10.382 -17.568 -1.285 1.00 85.44 268 ARG A O 1
ATOM 2130 N N . ASN A 1 269 ? -10.867 -15.704 -0.144 1.00 88.44 269 ASN A N 1
ATOM 2131 C CA . ASN A 1 269 ? -12.147 -15.434 -0.785 1.00 88.44 269 ASN A CA 1
ATOM 2132 C C . ASN A 1 269 ? -12.370 -13.939 -0.929 1.00 88.44 269 ASN A C 1
ATOM 2134 O O . ASN A 1 269 ? -11.888 -13.162 -0.110 1.00 88.44 269 ASN A O 1
ATOM 2138 N N . SER A 1 270 ? -13.196 -13.569 -1.895 1.00 92.12 270 SER A N 1
ATOM 2139 C CA . SER A 1 270 ? -13.596 -12.189 -2.124 1.00 92.12 270 SER A CA 1
ATOM 2140 C C . SER A 1 270 ? -15.086 -12.113 -2.427 1.00 92.12 270 SER A C 1
ATOM 2142 O O . SER A 1 270 ? -15.674 -13.049 -2.977 1.00 92.12 270 SER A O 1
ATOM 2144 N N . LEU A 1 271 ? -15.696 -10.996 -2.039 1.00 93.81 271 LEU A N 1
ATOM 2145 C CA . LEU A 1 271 ? -17.102 -10.693 -2.280 1.00 93.81 271 LEU A CA 1
ATOM 2146 C C . LEU A 1 271 ? -17.237 -9.311 -2.924 1.00 93.81 271 LEU A C 1
ATOM 2148 O O . LEU A 1 271 ? -16.508 -8.384 -2.565 1.00 93.81 271 LEU A O 1
ATOM 2152 N N . ALA A 1 272 ? -18.240 -9.139 -3.779 1.00 94.38 272 ALA A N 1
ATOM 2153 C CA . ALA A 1 272 ? -18.679 -7.835 -4.265 1.00 94.38 272 ALA A CA 1
ATOM 2154 C C . ALA A 1 272 ? -20.196 -7.691 -4.139 1.00 94.38 272 ALA A C 1
ATOM 2156 O O . ALA A 1 272 ? -20.951 -8.601 -4.478 1.00 94.38 272 ALA A O 1
ATOM 2157 N N . ILE A 1 273 ? -20.642 -6.529 -3.670 1.00 94.88 273 ILE A N 1
ATOM 2158 C CA . ILE A 1 273 ? -22.054 -6.161 -3.554 1.00 94.88 273 ILE A CA 1
ATOM 2159 C C . ILE A 1 273 ? -22.320 -5.037 -4.540 1.00 94.88 273 ILE A C 1
ATOM 2161 O O . ILE A 1 273 ? -21.627 -4.019 -4.527 1.00 94.88 273 ILE A O 1
ATOM 2165 N N . CYS A 1 274 ? -23.324 -5.216 -5.386 1.00 93.00 274 CYS A N 1
ATOM 2166 C CA . CYS A 1 274 ? -23.727 -4.240 -6.386 1.00 93.00 274 CYS A CA 1
ATOM 2167 C C . CYS A 1 274 ? -24.777 -3.265 -5.849 1.00 93.00 274 CYS A C 1
ATOM 2169 O O . CYS A 1 274 ? -25.426 -3.499 -4.829 1.00 93.00 274 CYS A O 1
ATOM 2171 N N . ASP A 1 275 ? -24.979 -2.160 -6.564 1.00 91.62 275 ASP A N 1
ATOM 2172 C CA . ASP A 1 275 ? -25.971 -1.153 -6.195 1.00 91.62 275 ASP A CA 1
ATOM 2173 C C . ASP A 1 275 ? -27.415 -1.684 -6.183 1.00 91.62 275 ASP A C 1
ATOM 2175 O O . ASP A 1 275 ? -28.245 -1.203 -5.407 1.00 91.62 275 ASP A O 1
ATOM 2179 N N . ASP A 1 276 ? -27.697 -2.680 -7.021 1.00 91.38 276 ASP A N 1
ATOM 2180 C CA . ASP A 1 276 ? -28.974 -3.394 -7.097 1.00 91.38 276 ASP A CA 1
ATOM 2181 C C . ASP A 1 276 ? -29.112 -4.512 -6.044 1.00 91.38 276 ASP A C 1
ATOM 2183 O O . ASP A 1 276 ? -30.116 -5.221 -6.030 1.00 91.38 276 ASP A O 1
ATOM 2187 N N . GLY A 1 277 ? -28.120 -4.660 -5.159 1.00 92.31 277 GLY A N 1
ATOM 2188 C CA . GLY A 1 277 ? -28.112 -5.637 -4.073 1.00 92.31 277 GLY A CA 1
ATOM 2189 C C . GLY A 1 277 ? -27.607 -7.023 -4.459 1.00 92.31 277 GLY A C 1
ATOM 2190 O O . GLY A 1 277 ? -27.609 -7.912 -3.606 1.00 92.31 277 GLY A O 1
ATOM 2191 N N . LYS A 1 278 ? -27.158 -7.235 -5.706 1.00 95.62 278 LYS A N 1
ATOM 2192 C CA . LYS A 1 278 ? -26.558 -8.513 -6.116 1.00 95.62 278 LYS A CA 1
ATOM 2193 C C . LYS A 1 278 ? -25.246 -8.767 -5.385 1.00 95.62 278 LYS A C 1
ATOM 2195 O O . LYS A 1 278 ? -24.402 -7.876 -5.290 1.00 95.62 278 LYS A O 1
ATOM 2200 N N . LEU A 1 279 ? -25.068 -10.007 -4.938 1.00 95.94 279 LEU A N 1
ATOM 2201 C CA . LEU A 1 279 ? -23.857 -10.491 -4.285 1.00 95.94 279 LEU A CA 1
ATOM 2202 C C . LEU A 1 279 ? -23.093 -11.429 -5.226 1.00 95.94 279 LEU A C 1
ATOM 2204 O O . LEU A 1 279 ? -23.641 -12.438 -5.674 1.00 95.94 279 LEU A O 1
ATOM 2208 N N . PHE A 1 280 ? -21.830 -11.098 -5.474 1.00 95.81 280 PHE A N 1
ATOM 2209 C CA . PHE A 1 280 ? -20.865 -11.919 -6.198 1.00 95.81 280 PHE A CA 1
ATOM 2210 C C . PHE A 1 280 ? -19.804 -12.447 -5.243 1.00 95.81 280 PHE A C 1
ATOM 2212 O O . PHE A 1 280 ? -19.384 -11.725 -4.337 1.00 95.81 280 PHE A O 1
ATOM 2219 N N . THR A 1 281 ? -19.362 -13.682 -5.461 1.00 94.81 281 THR A N 1
ATOM 2220 C CA . THR A 1 281 ? -18.358 -14.370 -4.643 1.00 94.81 281 THR A CA 1
ATOM 2221 C C . THR A 1 281 ? -17.363 -15.112 -5.536 1.00 94.81 281 THR A C 1
ATOM 2223 O O . THR A 1 281 ? -17.707 -15.549 -6.634 1.00 94.81 281 THR A O 1
ATOM 2226 N N . TRP A 1 282 ? -16.101 -15.189 -5.106 1.00 94.50 282 TRP A N 1
ATOM 2227 C CA . TRP A 1 282 ? -15.052 -15.974 -5.768 1.00 94.50 282 TRP A CA 1
ATOM 2228 C C . TRP A 1 282 ? -13.918 -16.337 -4.797 1.00 94.50 282 TRP A C 1
ATOM 2230 O O . TRP A 1 282 ? -13.828 -15.813 -3.680 1.00 94.50 282 TRP A O 1
ATOM 2240 N N . GLY A 1 283 ? -13.064 -17.272 -5.206 1.00 92.00 283 GLY A N 1
ATOM 2241 C CA . GLY A 1 283 ? -11.939 -17.806 -4.444 1.00 92.00 283 GLY A CA 1
ATOM 2242 C C . GLY A 1 283 ? -12.112 -19.281 -4.068 1.00 92.00 283 GLY A C 1
ATOM 2243 O O . GLY A 1 283 ? -12.673 -20.083 -4.814 1.00 92.00 283 GLY A O 1
ATOM 2244 N N . TRP A 1 284 ? -11.640 -19.665 -2.886 1.00 89.31 284 TRP A N 1
ATOM 2245 C CA . TRP A 1 284 ? -11.681 -21.048 -2.408 1.00 89.31 284 TRP A CA 1
ATOM 2246 C C . TRP A 1 284 ? -13.105 -21.524 -2.072 1.00 89.31 284 TRP A C 1
ATOM 2248 O O . TRP A 1 284 ? -13.791 -20.863 -1.292 1.00 89.31 284 TRP A O 1
ATOM 2258 N N . ASN A 1 285 ? -13.549 -22.689 -2.572 1.00 89.38 285 ASN A N 1
ATOM 2259 C CA . ASN A 1 285 ? -14.938 -23.151 -2.365 1.00 89.38 285 ASN A CA 1
ATOM 2260 C C . ASN A 1 285 ? -15.110 -24.568 -1.792 1.00 89.38 285 ASN A C 1
ATOM 2262 O O . ASN A 1 285 ? -16.221 -25.089 -1.731 1.00 89.38 285 ASN A O 1
ATOM 2266 N N . GLN A 1 286 ? -14.055 -25.224 -1.306 1.00 84.44 286 GLN A N 1
ATOM 2267 C CA . GLN A 1 286 ? -14.149 -26.627 -0.852 1.00 84.44 286 GLN A CA 1
ATOM 2268 C C . GLN A 1 286 ? -15.165 -26.879 0.280 1.00 84.44 286 GLN A C 1
ATOM 2270 O O . GLN A 1 286 ? -15.556 -28.024 0.500 1.00 84.44 286 GLN A O 1
ATOM 2275 N N . ARG A 1 287 ? -15.605 -25.831 0.988 1.00 78.88 287 ARG A N 1
ATOM 2276 C CA . ARG A 1 287 ? -16.624 -25.900 2.052 1.00 78.88 287 ARG A CA 1
ATOM 2277 C C . ARG A 1 287 ? -17.909 -25.141 1.729 1.00 78.88 287 ARG A C 1
ATOM 2279 O O . ARG A 1 287 ? -18.694 -24.856 2.631 1.00 78.88 287 ARG A O 1
ATOM 2286 N N . GLY A 1 288 ? -18.118 -24.780 0.463 1.00 83.25 288 GLY A N 1
ATOM 2287 C CA . GLY A 1 288 ? -19.275 -23.990 0.045 1.00 83.25 288 GLY A CA 1
ATOM 2288 C C . GLY A 1 288 ? -19.249 -22.548 0.557 1.00 83.25 288 GLY A C 1
ATOM 2289 O O . GLY A 1 288 ? -20.301 -21.947 0.743 1.00 83.25 288 GLY A O 1
ATOM 2290 N N . THR A 1 289 ? -18.066 -21.996 0.834 1.00 86.38 289 THR A N 1
ATOM 2291 C CA . THR A 1 289 ? -17.843 -20.618 1.311 1.00 86.38 289 THR A CA 1
ATOM 2292 C C . THR A 1 289 ? -18.314 -19.553 0.324 1.00 86.38 289 THR A C 1
ATOM 2294 O O . THR A 1 289 ? -18.585 -18.425 0.733 1.00 86.38 289 THR A O 1
ATOM 2297 N N . LEU A 1 290 ? -18.480 -19.909 -0.951 1.00 89.50 290 LEU A N 1
ATOM 2298 C CA . LEU A 1 290 ? -18.982 -19.005 -1.983 1.00 89.50 290 LEU A CA 1
ATOM 2299 C C . LEU A 1 290 ? -20.516 -18.956 -2.069 1.00 89.50 290 LEU A C 1
ATOM 2301 O O . LEU A 1 290 ? -21.058 -18.078 -2.733 1.00 89.50 290 LEU A O 1
ATOM 2305 N N . GLY A 1 291 ? -21.232 -19.826 -1.349 1.00 87.75 291 GLY A N 1
ATOM 2306 C CA . GLY A 1 291 ? -22.701 -19.815 -1.302 1.00 87.75 291 GLY A CA 1
ATOM 2307 C C . GLY A 1 291 ? -23.375 -20.617 -2.420 1.00 87.75 291 GLY A C 1
ATOM 2308 O O . GLY A 1 291 ? -24.573 -20.464 -2.669 1.00 87.75 291 GLY A O 1
ATOM 2309 N N . HIS A 1 292 ? -22.617 -21.486 -3.081 1.00 86.38 292 HIS A N 1
ATOM 2310 C CA . HIS A 1 292 ? -23.101 -22.488 -4.023 1.00 86.38 292 HIS A CA 1
ATOM 2311 C C . HIS A 1 292 ? -22.216 -23.746 -3.942 1.00 86.38 292 HIS A C 1
ATOM 2313 O O . HIS A 1 292 ? -21.110 -23.696 -3.388 1.00 86.38 292 HIS A O 1
ATOM 2319 N N . PRO A 1 293 ? -22.691 -24.893 -4.466 1.00 86.38 293 PRO A N 1
ATOM 2320 C CA . PRO A 1 293 ? -21.892 -26.111 -4.537 1.00 86.38 293 PRO A CA 1
ATOM 2321 C C . PRO A 1 293 ? -20.544 -25.884 -5.232 1.00 86.38 293 PRO A C 1
ATOM 2323 O O . PRO A 1 293 ? -20.523 -25.190 -6.247 1.00 86.38 293 PRO A O 1
ATOM 2326 N N . PRO A 1 294 ? -19.440 -26.454 -4.709 1.00 83.62 294 PRO A N 1
ATOM 2327 C CA . PRO A 1 294 ? -18.147 -26.371 -5.373 1.00 83.62 294 PRO A CA 1
ATOM 2328 C C . PRO A 1 294 ? -18.173 -27.130 -6.691 1.00 83.62 294 PRO A C 1
ATOM 2330 O O . PRO A 1 294 ? -18.424 -28.338 -6.713 1.00 83.62 294 PRO A O 1
ATOM 2333 N N . GLU A 1 295 ? -17.869 -26.425 -7.775 1.00 81.38 295 GLU A N 1
ATOM 2334 C CA . GLU A 1 295 ? -17.615 -27.043 -9.078 1.00 81.38 295 GLU A CA 1
ATOM 2335 C C . GLU A 1 295 ? -16.149 -27.491 -9.192 1.00 81.38 295 GLU A C 1
ATOM 2337 O O . GLU A 1 295 ? -15.841 -28.536 -9.770 1.00 81.38 295 GLU A O 1
ATOM 2342 N N . THR A 1 296 ? -15.246 -26.731 -8.568 1.00 82.31 296 THR A N 1
ATOM 2343 C CA . THR A 1 296 ? -13.793 -26.943 -8.545 1.00 82.31 296 THR A CA 1
ATOM 2344 C C . THR A 1 296 ? -13.226 -26.724 -7.132 1.00 82.31 296 THR A C 1
ATOM 2346 O O . THR A 1 296 ? -13.948 -26.522 -6.151 1.00 82.31 296 THR A O 1
ATOM 2349 N N . LYS A 1 297 ? -11.896 -26.819 -6.986 1.00 75.94 297 LYS A N 1
ATOM 2350 C CA . LYS A 1 297 ? -11.214 -26.487 -5.724 1.00 75.94 297 LYS A CA 1
ATOM 2351 C C . LYS A 1 297 ? -11.246 -24.984 -5.433 1.00 75.94 297 LYS A C 1
ATOM 2353 O O . LYS A 1 297 ? -11.520 -24.586 -4.299 1.00 75.94 297 LYS A O 1
ATOM 2358 N N . THR A 1 298 ? -10.963 -24.202 -6.464 1.00 85.62 298 THR A N 1
ATOM 2359 C CA . THR A 1 298 ? -10.838 -22.745 -6.482 1.00 85.62 298 THR A CA 1
ATOM 2360 C C . THR A 1 298 ? -11.647 -22.219 -7.658 1.00 85.62 298 THR A C 1
ATOM 2362 O O . THR A 1 298 ? -11.647 -22.817 -8.738 1.00 85.62 298 THR A O 1
ATOM 2365 N N . GLU A 1 299 ? -12.367 -21.128 -7.442 1.00 90.75 299 GLU A N 1
ATOM 2366 C CA . GLU A 1 299 ? -13.237 -20.507 -8.435 1.00 90.75 299 GLU A CA 1
ATOM 2367 C C . GLU A 1 299 ? -12.779 -19.071 -8.634 1.00 90.75 299 GLU A C 1
ATOM 2369 O O . GLU A 1 299 ? -13.052 -18.188 -7.828 1.00 90.75 299 GLU A O 1
ATOM 2374 N N . ASN A 1 300 ? -12.012 -18.855 -9.694 1.00 90.19 300 ASN A N 1
ATOM 2375 C CA . ASN A 1 300 ? -11.287 -17.612 -9.946 1.00 90.19 300 ASN A CA 1
ATOM 2376 C C . ASN A 1 300 ? -12.057 -16.604 -10.807 1.00 90.19 300 ASN A C 1
ATOM 2378 O O . ASN A 1 300 ? -11.476 -15.620 -11.260 1.00 90.19 300 ASN A O 1
ATOM 2382 N N . VAL A 1 301 ? -13.355 -16.829 -11.019 1.00 91.00 301 VAL A N 1
ATOM 2383 C CA . VAL A 1 301 ? -14.258 -15.912 -11.720 1.00 91.00 301 VAL A CA 1
ATOM 2384 C C . VAL A 1 301 ? -15.401 -15.529 -10.772 1.00 91.00 301 VAL A C 1
ATOM 2386 O O . VAL A 1 301 ? -16.040 -16.427 -10.217 1.00 91.00 301 VAL A O 1
ATOM 2389 N N . PRO A 1 302 ? -15.689 -14.225 -10.587 1.00 93.75 302 PRO A N 1
ATOM 2390 C CA . PRO A 1 302 ? -16.829 -13.755 -9.807 1.00 93.75 302 PRO A CA 1
ATOM 2391 C C . PRO A 1 302 ? -18.138 -14.383 -10.272 1.00 93.75 302 PRO A C 1
ATOM 2393 O O . PRO A 1 302 ? -18.581 -14.161 -11.400 1.00 93.75 302 PRO A O 1
ATOM 2396 N N . SER A 1 303 ? -18.786 -15.113 -9.370 1.00 93.50 303 SER A N 1
ATOM 2397 C CA . SER A 1 303 ? -20.060 -15.779 -9.631 1.00 93.50 303 SER A CA 1
ATOM 2398 C C . SER A 1 303 ? -21.153 -15.197 -8.749 1.00 93.50 303 SER A C 1
ATOM 2400 O O . SER A 1 303 ? -20.935 -14.890 -7.577 1.00 93.50 303 SER A O 1
ATOM 2402 N N . GLN A 1 304 ? -22.339 -14.990 -9.320 1.00 95.06 304 GLN A N 1
ATOM 2403 C CA . GLN A 1 304 ? -23.476 -14.478 -8.564 1.00 95.06 304 GLN A CA 1
ATOM 2404 C C . GLN A 1 304 ? -24.028 -15.575 -7.644 1.00 95.06 304 GLN A C 1
ATOM 2406 O O . GLN A 1 304 ? -24.221 -16.717 -8.057 1.00 95.06 304 GLN A O 1
ATOM 2411 N N . VAL A 1 305 ? -24.361 -15.219 -6.402 1.00 95.06 305 VAL A N 1
ATOM 2412 C CA . VAL A 1 305 ? -25.032 -16.140 -5.474 1.00 95.06 305 VAL A CA 1
ATOM 2413 C C . VAL A 1 305 ? -26.512 -16.245 -5.843 1.00 95.06 305 VAL A C 1
ATOM 2415 O O . VAL A 1 305 ? -27.351 -15.497 -5.341 1.00 95.06 305 VAL A O 1
ATOM 2418 N N . GLU A 1 306 ? -26.844 -17.184 -6.728 1.00 93.00 306 GLU A N 1
ATOM 2419 C CA . GLU A 1 306 ? -28.181 -17.318 -7.333 1.00 93.00 306 GLU A CA 1
ATOM 2420 C C . GLU A 1 306 ? -29.322 -17.463 -6.314 1.00 93.00 306 GLU A C 1
ATOM 2422 O O . GLU A 1 306 ? -30.408 -16.911 -6.489 1.00 93.00 306 GLU A O 1
ATOM 2427 N N . VAL A 1 307 ? -29.073 -18.137 -5.188 1.00 91.56 307 VAL A N 1
ATOM 2428 C CA . VAL A 1 307 ? -30.072 -18.298 -4.113 1.00 91.56 307 VAL A CA 1
ATOM 2429 C C . VAL A 1 307 ? -30.481 -16.951 -3.500 1.00 91.56 307 VAL A C 1
ATOM 2431 O O . VAL A 1 307 ? -31.602 -16.805 -3.010 1.00 91.56 307 VAL A O 1
ATOM 2434 N N . LEU A 1 308 ? -29.599 -15.951 -3.561 1.00 93.00 308 LEU A N 1
ATOM 2435 C CA . LEU A 1 308 ? -29.824 -14.594 -3.066 1.00 93.00 308 LEU A CA 1
ATOM 2436 C C . LEU A 1 308 ? -30.104 -13.588 -4.196 1.00 93.00 308 LEU A C 1
ATOM 2438 O O . LEU A 1 308 ? -30.201 -12.398 -3.923 1.00 93.00 308 LEU A O 1
ATOM 2442 N N . ALA A 1 309 ? -30.299 -14.030 -5.446 1.00 91.25 309 ALA A N 1
ATOM 2443 C CA . ALA A 1 309 ? -30.471 -13.140 -6.602 1.00 91.25 309 ALA A CA 1
ATOM 2444 C C . ALA A 1 309 ? -31.649 -12.154 -6.477 1.00 91.25 309 ALA A C 1
ATOM 2446 O O . ALA A 1 309 ? -31.603 -11.060 -7.031 1.00 91.25 309 ALA A O 1
ATOM 2447 N N . ASN A 1 310 ? -32.699 -12.537 -5.741 1.00 91.69 310 ASN A N 1
ATOM 2448 C CA . ASN A 1 310 ? -33.888 -11.710 -5.490 1.00 91.69 310 ASN A CA 1
ATOM 2449 C C . ASN A 1 310 ? -33.884 -11.054 -4.097 1.00 91.69 310 ASN A C 1
ATOM 2451 O O . ASN A 1 310 ? -34.930 -10.626 -3.604 1.00 91.69 310 ASN A O 1
ATOM 2455 N N . VAL A 1 311 ? -32.732 -11.025 -3.428 1.00 94.62 311 VAL A N 1
ATOM 2456 C CA . VAL A 1 311 ? -32.552 -10.435 -2.102 1.00 94.62 311 VAL A CA 1
ATOM 2457 C C . VAL A 1 311 ? -31.629 -9.228 -2.235 1.00 94.62 311 VAL A C 1
ATOM 2459 O O . VAL A 1 311 ? -30.522 -9.346 -2.743 1.00 94.62 311 VAL A O 1
ATOM 2462 N N . ASN A 1 312 ? -32.074 -8.065 -1.757 1.00 95.06 312 ASN A N 1
ATOM 2463 C CA . ASN A 1 312 ? -31.270 -6.845 -1.786 1.00 95.06 312 ASN A CA 1
ATOM 2464 C C . ASN A 1 312 ? -30.235 -6.863 -0.652 1.00 95.06 312 ASN A C 1
ATOM 2466 O O . ASN A 1 312 ? -30.521 -6.411 0.462 1.00 95.06 312 ASN A O 1
ATOM 2470 N N . ILE A 1 313 ? -29.061 -7.439 -0.915 1.00 96.56 313 ILE A N 1
ATOM 2471 C CA . ILE A 1 313 ? -27.973 -7.517 0.060 1.00 96.56 313 ILE A CA 1
ATOM 2472 C C . ILE A 1 313 ? -27.357 -6.132 0.241 1.00 96.56 313 ILE A C 1
ATOM 2474 O O . ILE A 1 313 ? -26.939 -5.486 -0.716 1.00 96.56 313 ILE A O 1
ATOM 2478 N N . VAL A 1 314 ? -27.288 -5.679 1.492 1.00 93.81 314 VAL A N 1
ATOM 2479 C CA . VAL A 1 314 ? -26.730 -4.362 1.839 1.00 93.81 314 VAL A CA 1
ATOM 2480 C C . VAL A 1 314 ? -25.352 -4.463 2.473 1.00 93.81 314 VAL A C 1
ATOM 2482 O O . VAL A 1 314 ? -24.591 -3.501 2.426 1.00 93.81 314 VAL A O 1
ATOM 2485 N N . GLN A 1 315 ? -25.023 -5.616 3.057 1.00 91.44 315 GLN A N 1
ATOM 2486 C CA . GLN A 1 315 ? -23.720 -5.868 3.652 1.00 91.44 315 GLN A CA 1
ATOM 2487 C C . GLN A 1 315 ? -23.431 -7.367 3.725 1.00 91.44 315 GLN A C 1
ATOM 2489 O O . GLN A 1 315 ? -24.330 -8.173 3.967 1.00 91.44 315 GLN A O 1
ATOM 2494 N N . ALA A 1 316 ? -22.157 -7.722 3.581 1.00 91.12 316 ALA A N 1
ATOM 2495 C CA . ALA A 1 316 ? -21.647 -9.064 3.797 1.00 91.12 316 ALA A CA 1
ATOM 2496 C C . ALA A 1 316 ? -20.318 -9.027 4.565 1.00 91.12 316 ALA A C 1
ATOM 2498 O O . ALA A 1 316 ? -19.664 -7.987 4.641 1.00 91.12 316 ALA A O 1
ATOM 2499 N N . ALA A 1 317 ? -19.941 -10.156 5.153 1.00 87.06 317 ALA A N 1
ATOM 2500 C CA . ALA A 1 317 ? -18.667 -10.358 5.825 1.00 87.06 317 ALA A CA 1
ATOM 2501 C C . ALA A 1 317 ? -18.198 -11.798 5.608 1.00 87.06 317 ALA A C 1
ATOM 2503 O O . ALA A 1 317 ? -19.003 -12.726 5.687 1.00 87.06 317 ALA A O 1
ATOM 2504 N N . ILE A 1 318 ? -16.900 -11.980 5.377 1.00 84.00 318 ILE A N 1
ATOM 2505 C CA . ILE A 1 318 ? -16.283 -13.290 5.175 1.00 84.00 318 ILE A CA 1
ATOM 2506 C C . ILE A 1 318 ? -14.964 -13.361 5.933 1.00 84.00 318 ILE A C 1
ATOM 2508 O O . ILE A 1 318 ? -14.142 -12.457 5.819 1.00 84.00 318 ILE A O 1
ATOM 2512 N N . ASP A 1 319 ? -14.778 -14.423 6.716 1.00 80.00 319 ASP A N 1
ATOM 2513 C CA . ASP A 1 319 ? -13.487 -14.751 7.323 1.00 80.00 319 ASP A CA 1
ATOM 2514 C C . ASP A 1 319 ? -13.440 -16.222 7.782 1.00 80.00 319 ASP A C 1
ATOM 2516 O O . ASP A 1 319 ? -14.467 -16.876 8.018 1.00 80.00 319 ASP A O 1
ATOM 2520 N N . GLY A 1 320 ? -12.225 -16.758 7.916 1.00 74.75 320 GLY A N 1
ATOM 2521 C CA . GLY A 1 320 ? -11.966 -18.153 8.260 1.00 74.75 320 GLY A CA 1
ATOM 2522 C C . GLY A 1 320 ? -12.560 -19.108 7.227 1.00 74.75 320 GLY A C 1
ATOM 2523 O O . GLY A 1 320 ? -12.004 -19.282 6.148 1.00 74.75 320 GLY A O 1
ATOM 2524 N N . TRP A 1 321 ? -13.691 -19.729 7.573 1.00 78.56 321 TRP A N 1
ATOM 2525 C CA . TRP A 1 321 ? -14.388 -20.701 6.726 1.00 78.56 321 TRP A CA 1
ATOM 2526 C C . TRP A 1 321 ? -15.869 -20.384 6.509 1.00 78.56 321 TRP A C 1
ATOM 2528 O O . TRP A 1 321 ? -16.588 -21.267 6.065 1.00 78.56 321 TRP A O 1
ATOM 2538 N N . HIS A 1 322 ? -16.370 -19.193 6.845 1.00 78.81 322 HIS A N 1
ATOM 2539 C CA . HIS A 1 322 ? -17.807 -18.901 6.767 1.00 78.81 322 HIS A CA 1
ATOM 2540 C C . HIS A 1 322 ? -18.093 -17.474 6.300 1.00 78.81 322 HIS A C 1
ATOM 2542 O O . HIS A 1 322 ? -17.253 -16.581 6.417 1.00 78.81 322 HIS A O 1
ATOM 2548 N N . CYS A 1 323 ? -19.299 -17.275 5.777 1.00 86.44 323 CYS A N 1
ATOM 2549 C CA . CYS A 1 323 ? -19.765 -16.004 5.255 1.00 86.44 323 CYS A CA 1
ATOM 2550 C C . CYS A 1 323 ? -21.124 -15.642 5.855 1.00 86.44 323 CYS A C 1
ATOM 2552 O O . CYS A 1 323 ? -21.955 -16.509 6.143 1.00 86.44 323 CYS A O 1
ATOM 2554 N N . LEU A 1 324 ? -21.330 -14.344 6.048 1.00 88.19 324 LEU A N 1
ATOM 2555 C CA . LEU A 1 324 ? -22.550 -13.739 6.556 1.00 88.19 324 LEU A CA 1
ATOM 2556 C C . LEU A 1 324 ? -22.997 -12.650 5.594 1.00 88.19 324 LEU A C 1
ATOM 2558 O O . LEU A 1 324 ? -22.175 -11.891 5.089 1.00 88.19 324 LEU A O 1
ATOM 2562 N N . ALA A 1 325 ? -24.301 -12.516 5.403 1.00 90.38 325 ALA A N 1
ATOM 2563 C CA . ALA A 1 325 ? -24.880 -11.388 4.689 1.00 90.38 325 ALA A CA 1
ATOM 2564 C C . ALA A 1 325 ? -26.150 -10.901 5.377 1.00 90.38 325 ALA A C 1
ATOM 2566 O O . ALA A 1 325 ? -26.835 -11.662 6.059 1.00 90.38 325 ALA A O 1
ATOM 2567 N N . VAL A 1 326 ? -26.472 -9.627 5.190 1.00 91.62 326 VAL A N 1
ATOM 2568 C CA . VAL A 1 326 ? -27.716 -9.019 5.656 1.00 91.62 326 VAL A CA 1
ATOM 2569 C C . VAL A 1 326 ? -28.353 -8.220 4.527 1.00 91.62 326 VAL A C 1
ATOM 2571 O O . VAL A 1 326 ? -27.665 -7.557 3.747 1.00 91.62 326 VAL A O 1
ATOM 2574 N N . ASP A 1 327 ? -29.676 -8.312 4.431 1.00 93.44 327 ASP A N 1
ATOM 2575 C CA . ASP A 1 327 ? -30.463 -7.563 3.454 1.00 93.44 327 ASP A CA 1
ATOM 2576 C C . ASP A 1 327 ? -31.059 -6.264 4.012 1.00 93.44 327 ASP A C 1
ATOM 2578 O O . ASP A 1 327 ? -30.984 -5.969 5.207 1.00 93.44 327 ASP A O 1
ATOM 2582 N N . ASP A 1 328 ? -31.662 -5.466 3.135 1.00 93.00 328 ASP A N 1
ATOM 2583 C CA . ASP A 1 328 ? -32.282 -4.180 3.479 1.00 93.00 328 ASP A CA 1
ATOM 2584 C C . ASP A 1 328 ? -33.444 -4.278 4.494 1.00 93.00 328 ASP A C 1
ATOM 2586 O O . ASP A 1 328 ? -33.752 -3.310 5.203 1.00 93.00 328 ASP A O 1
ATOM 2590 N N . GLN A 1 329 ? -34.044 -5.462 4.641 1.00 90.81 329 GLN A N 1
ATOM 2591 C CA . GLN A 1 329 ? -35.068 -5.769 5.642 1.00 90.81 329 GLN A CA 1
ATOM 2592 C C . GLN A 1 329 ? -34.470 -6.211 6.987 1.00 90.81 329 GLN A C 1
ATOM 2594 O O . GLN A 1 329 ? -35.206 -6.417 7.953 1.00 90.81 329 GLN A O 1
ATOM 2599 N N . GLY A 1 330 ? -33.145 -6.336 7.077 1.00 85.38 330 GLY A N 1
ATOM 2600 C CA . GLY A 1 330 ? -32.431 -6.787 8.266 1.00 85.38 330 GLY A CA 1
ATOM 2601 C C . GLY A 1 330 ? -32.496 -8.295 8.496 1.00 85.38 330 GLY A C 1
ATOM 2602 O O . GLY A 1 330 ? -32.352 -8.751 9.632 1.00 85.38 330 GLY A O 1
ATOM 2603 N N . ARG A 1 331 ? -32.743 -9.082 7.444 1.00 87.81 331 ARG A N 1
ATOM 2604 C CA . ARG A 1 331 ? -32.706 -10.547 7.490 1.00 87.81 331 ARG A CA 1
ATOM 2605 C C . ARG A 1 331 ? -31.262 -10.993 7.274 1.00 87.81 331 ARG A C 1
ATOM 2607 O O . ARG A 1 331 ? -30.643 -10.588 6.294 1.00 87.81 331 ARG A O 1
ATOM 2614 N N . ALA A 1 332 ? -30.745 -11.814 8.185 1.00 88.06 332 ALA A N 1
ATOM 2615 C CA . ALA A 1 332 ? -29.391 -12.347 8.101 1.00 88.06 332 ALA A CA 1
ATOM 2616 C C . ALA A 1 332 ? -29.362 -13.723 7.425 1.00 88.06 332 ALA A C 1
ATOM 2618 O O . ALA A 1 332 ? -30.286 -14.531 7.573 1.00 88.06 332 ALA A O 1
ATOM 2619 N N . TYR A 1 333 ? -28.280 -13.972 6.698 1.00 88.06 333 TYR A N 1
ATOM 2620 C CA . TYR A 1 333 ? -27.993 -15.210 5.990 1.00 88.06 333 TYR A CA 1
ATOM 2621 C C . TYR A 1 333 ? -26.581 -15.671 6.337 1.00 88.06 333 TYR A C 1
ATOM 2623 O O . TYR A 1 333 ? -25.691 -14.837 6.503 1.00 88.06 333 TYR A O 1
ATOM 2631 N N . ALA A 1 334 ? -26.373 -16.982 6.430 1.00 87.44 334 ALA A N 1
ATOM 2632 C CA . ALA A 1 334 ? -25.076 -17.565 6.739 1.00 87.44 334 ALA A CA 1
ATOM 2633 C C . ALA A 1 334 ? -24.827 -18.864 5.960 1.00 87.44 334 ALA A C 1
ATOM 2635 O O . ALA A 1 334 ? -25.766 -19.610 5.672 1.00 87.44 334 ALA A O 1
ATOM 2636 N N . TRP A 1 335 ? -23.565 -19.100 5.599 1.00 88.00 335 TRP A N 1
ATOM 2637 C CA . TRP A 1 335 ? -23.099 -20.292 4.882 1.00 88.00 335 TRP A CA 1
ATOM 2638 C C . TRP A 1 335 ? -21.587 -20.514 5.061 1.00 88.00 335 TRP A C 1
ATOM 2640 O O . TRP A 1 335 ? -20.884 -19.687 5.643 1.00 88.00 335 TRP A O 1
ATOM 2650 N N . GLY A 1 336 ? -21.090 -21.643 4.561 1.00 85.25 336 GLY A N 1
ATOM 2651 C CA . GLY A 1 336 ? -19.712 -22.111 4.639 1.00 85.25 336 GLY A CA 1
ATOM 2652 C C . GLY A 1 336 ? -19.493 -23.234 5.661 1.00 85.25 336 GLY A C 1
ATOM 2653 O O . GLY A 1 336 ? -20.402 -23.972 6.052 1.00 85.25 336 GLY A O 1
ATOM 2654 N N . GLY A 1 337 ? -18.243 -23.361 6.091 1.00 73.31 337 GLY A N 1
ATOM 2655 C CA . GLY A 1 337 ? -17.744 -24.333 7.049 1.00 73.31 337 GLY A CA 1
ATOM 2656 C C . GLY A 1 337 ? -18.474 -24.292 8.389 1.00 73.31 337 GLY A C 1
ATOM 2657 O O . GLY A 1 337 ? -18.505 -23.272 9.076 1.00 73.31 337 GLY A O 1
ATOM 2658 N N . ASN A 1 338 ? -19.022 -25.436 8.797 1.00 67.00 338 ASN A N 1
ATOM 2659 C CA . ASN A 1 338 ? -19.871 -25.552 9.988 1.00 67.00 338 ASN A CA 1
ATOM 2660 C C . ASN A 1 338 ? -19.186 -26.306 11.140 1.00 67.00 338 ASN A C 1
ATOM 2662 O O . ASN A 1 338 ? -19.836 -26.914 11.992 1.00 67.00 338 ASN A O 1
ATOM 2666 N N . GLU A 1 339 ? -17.854 -26.263 11.209 1.00 52.97 339 GLU A N 1
ATOM 2667 C CA . GLU A 1 339 ? -17.073 -26.901 12.281 1.00 52.97 339 GLU A CA 1
ATOM 2668 C C . GLU A 1 339 ? -17.462 -26.429 13.693 1.00 52.97 339 GLU A C 1
ATOM 2670 O O . GLU A 1 339 ? -17.246 -27.157 14.668 1.00 52.97 339 GLU A O 1
ATOM 2675 N N . CYS A 1 340 ? -18.102 -25.259 13.807 1.00 48.38 340 CYS A N 1
ATOM 2676 C CA . CYS A 1 340 ? -18.563 -24.667 15.063 1.00 48.38 340 CYS A CA 1
ATOM 2677 C C . CYS A 1 340 ? -20.083 -24.791 15.337 1.00 48.38 340 CYS A C 1
ATOM 2679 O O . CYS A 1 340 ? -20.524 -24.288 16.372 1.00 48.38 340 CYS A O 1
ATOM 2681 N N . GLY A 1 341 ? -20.874 -25.434 14.461 1.00 51.66 341 GLY A N 1
ATOM 2682 C CA . GLY A 1 341 ? -22.315 -25.687 14.661 1.00 51.66 341 GLY A CA 1
ATOM 2683 C C . GLY A 1 341 ? -23.208 -24.437 14.625 1.00 51.66 341 GLY A C 1
ATOM 2684 O O . GLY A 1 341 ? -24.042 -24.261 15.508 1.00 51.66 341 GLY A O 1
ATOM 2685 N N . ARG A 1 342 ? -22.990 -23.517 13.677 1.00 52.09 342 ARG A N 1
ATOM 2686 C CA . ARG A 1 342 ? -23.454 -22.119 13.787 1.00 52.09 342 ARG A CA 1
ATOM 2687 C C . ARG A 1 342 ? -24.598 -21.677 12.888 1.00 52.09 342 ARG A C 1
ATOM 2689 O O . ARG A 1 342 ? -25.031 -20.544 13.065 1.00 52.09 342 ARG A O 1
ATOM 2696 N N . CYS A 1 343 ? -25.124 -22.493 11.976 1.00 48.00 343 CYS A N 1
ATOM 2697 C CA . CYS A 1 343 ? -26.186 -21.999 11.081 1.00 48.00 343 CYS A CA 1
ATOM 2698 C C . CYS A 1 343 ? -27.439 -22.883 10.967 1.00 48.00 343 CYS A C 1
ATOM 2700 O O . CYS A 1 343 ? -28.333 -22.513 10.217 1.00 48.00 343 CYS A O 1
ATOM 2702 N N . ASP A 1 344 ? -27.571 -23.951 11.764 1.00 46.25 344 ASP A N 1
ATOM 2703 C CA . ASP A 1 344 ? -28.788 -24.778 11.783 1.00 46.25 344 ASP A CA 1
ATOM 2704 C C . ASP A 1 344 ? -29.618 -24.538 13.061 1.00 46.25 344 ASP A C 1
ATOM 2706 O O . ASP A 1 344 ? -29.158 -24.799 14.173 1.00 46.25 344 ASP A O 1
ATOM 2710 N N . GLU A 1 345 ? -30.869 -24.088 12.898 1.00 46.47 345 GLU A N 1
ATOM 2711 C CA . GLU A 1 345 ? -31.947 -24.290 13.891 1.00 46.47 345 GLU A CA 1
ATOM 2712 C C . GLU A 1 345 ? -32.569 -25.704 13.765 1.00 46.47 345 GLU A C 1
ATOM 2714 O O . GLU A 1 345 ? -33.435 -26.072 14.561 1.00 46.47 345 GLU A O 1
ATOM 2719 N N . GLU A 1 346 ? -32.152 -26.525 12.789 1.00 43.41 346 GLU A N 1
ATOM 2720 C CA . GLU A 1 346 ? -32.723 -27.858 12.578 1.00 43.41 346 GLU A CA 1
ATOM 2721 C C . GLU A 1 346 ? -32.053 -28.924 13.463 1.00 43.41 346 GLU A C 1
ATOM 2723 O O . GLU A 1 346 ? -30.831 -29.012 13.570 1.00 43.41 346 GLU A O 1
ATOM 2728 N N . SER A 1 347 ? -32.895 -29.718 14.138 1.00 44.28 347 SER A N 1
ATOM 2729 C CA . SER A 1 347 ? -32.545 -30.630 15.233 1.00 44.28 347 SER A CA 1
ATOM 2730 C C . SER A 1 347 ? -31.278 -31.442 14.980 1.00 44.28 347 SER A C 1
ATOM 2732 O O . SER A 1 347 ? -31.189 -32.141 13.971 1.00 44.28 347 SER A O 1
ATOM 2734 N N . GLU A 1 348 ? -30.362 -31.409 15.956 1.00 49.25 348 GLU A N 1
ATOM 2735 C CA . GLU A 1 348 ? -29.145 -32.221 16.027 1.00 49.25 348 GLU A CA 1
ATOM 2736 C C . GLU A 1 348 ? -29.381 -33.640 15.488 1.00 49.25 348 GLU A C 1
ATOM 2738 O O . GLU A 1 348 ? -29.843 -34.538 16.202 1.00 49.25 348 GLU A O 1
ATOM 2743 N N . ARG A 1 349 ? -29.045 -33.883 14.217 1.00 48.97 349 ARG A N 1
ATOM 2744 C CA . ARG A 1 349 ? -28.941 -35.251 13.723 1.00 48.97 349 ARG A CA 1
ATOM 2745 C C . ARG A 1 349 ? -27.698 -35.827 14.374 1.00 48.97 349 ARG A C 1
ATOM 2747 O O . ARG A 1 349 ? -26.573 -35.459 14.044 1.00 48.97 349 ARG A O 1
ATOM 2754 N N . LYS A 1 350 ? -27.922 -36.679 15.366 1.00 50.28 350 LYS A N 1
ATOM 2755 C CA . LYS A 1 350 ? -26.865 -37.434 16.024 1.00 50.28 350 LYS A CA 1
ATOM 2756 C C . LYS A 1 350 ? -26.469 -38.588 15.115 1.00 50.28 350 LYS A C 1
ATOM 2758 O O . LYS A 1 350 ? -27.334 -39.251 14.541 1.00 50.28 350 LYS A O 1
ATOM 2763 N N . ASP A 1 351 ? -25.172 -38.816 14.961 1.00 51.34 351 ASP A N 1
ATOM 2764 C CA . ASP A 1 351 ? -24.709 -40.086 14.411 1.00 51.34 351 ASP A CA 1
ATOM 2765 C C . ASP A 1 351 ? -25.117 -41.247 15.344 1.00 51.34 351 ASP A C 1
ATOM 2767 O O . ASP A 1 351 ? -25.584 -41.037 16.468 1.00 51.34 351 ASP A O 1
ATOM 2771 N N . GLY A 1 352 ? -24.924 -42.495 14.906 1.00 51.03 352 GLY A N 1
ATOM 2772 C CA . GLY A 1 352 ? -25.193 -43.684 15.730 1.00 51.03 352 GLY A CA 1
ATOM 2773 C C . GLY A 1 352 ? -24.403 -43.750 17.051 1.00 51.03 352 GLY A C 1
ATOM 2774 O O . GLY A 1 352 ? -24.581 -44.700 17.807 1.00 51.03 352 GLY A O 1
ATOM 2775 N N . THR A 1 353 ? -23.548 -42.758 17.340 1.00 53.94 353 THR A N 1
ATOM 2776 C CA . THR A 1 353 ? -22.743 -42.618 18.561 1.00 53.94 353 THR A CA 1
ATOM 2777 C C . THR A 1 353 ? -23.114 -41.390 19.408 1.00 53.94 353 THR A C 1
ATOM 2779 O O . THR A 1 353 ? -22.481 -41.143 20.433 1.00 53.94 353 THR A O 1
ATOM 2782 N N . GLY A 1 354 ? -24.155 -40.634 19.034 1.00 51.53 354 GLY A N 1
ATOM 2783 C CA . GLY A 1 354 ? -24.660 -39.506 19.821 1.00 51.53 354 GLY A CA 1
ATOM 2784 C C . GLY A 1 354 ? -23.955 -38.168 19.577 1.00 51.53 354 GLY A C 1
ATOM 2785 O O . GLY A 1 354 ? -24.274 -37.202 20.273 1.00 51.53 354 GLY A O 1
ATOM 2786 N N . ARG A 1 355 ? -23.024 -38.077 18.616 1.00 48.03 355 ARG A N 1
ATOM 2787 C CA . ARG A 1 355 ? -22.325 -36.823 18.291 1.00 48.03 355 ARG A CA 1
ATOM 2788 C C . ARG A 1 355 ? -23.122 -36.011 17.264 1.00 48.03 355 ARG A C 1
ATOM 2790 O O . ARG A 1 355 ? -23.627 -36.600 16.305 1.00 48.03 355 ARG A O 1
ATOM 2797 N N . PRO A 1 356 ? -23.239 -34.681 17.430 1.00 52.34 356 PRO A N 1
ATOM 2798 C CA . PRO A 1 356 ? -23.915 -33.837 16.451 1.00 52.34 356 PRO A CA 1
ATOM 2799 C C . PRO A 1 356 ? -23.158 -33.865 15.115 1.00 52.34 356 PRO A C 1
ATOM 2801 O O . PRO A 1 356 ? -21.956 -33.592 15.068 1.00 52.34 356 PRO A O 1
ATOM 2804 N N . LEU A 1 357 ? -23.861 -34.200 14.029 1.00 46.38 357 LEU A N 1
ATOM 2805 C CA . LEU A 1 357 ? -23.338 -34.135 12.664 1.00 46.38 357 LEU A CA 1
ATOM 2806 C C . LEU A 1 357 ? -23.141 -32.669 12.265 1.00 46.38 357 LEU A C 1
ATOM 2808 O O . LEU A 1 357 ? -24.086 -31.984 11.889 1.00 46.38 357 LEU A O 1
ATOM 2812 N N . ARG A 1 358 ? -21.898 -32.193 12.333 1.00 59.97 358 ARG A N 1
ATOM 2813 C CA . ARG A 1 358 ? -21.500 -30.868 11.845 1.00 59.97 358 ARG A CA 1
ATOM 2814 C C . ARG A 1 358 ? -21.251 -30.962 10.342 1.00 59.97 358 ARG A C 1
ATOM 2816 O O . ARG A 1 358 ? -20.268 -31.571 9.929 1.00 59.97 358 ARG A O 1
ATOM 2823 N N . ARG A 1 359 ? -22.170 -30.440 9.527 1.00 63.81 359 ARG A N 1
ATOM 2824 C CA . ARG A 1 359 ? -22.052 -30.430 8.059 1.00 63.81 359 ARG A CA 1
ATOM 2825 C C . ARG A 1 359 ? -21.976 -29.008 7.548 1.00 63.81 359 ARG A C 1
ATOM 2827 O O . ARG A 1 359 ? -22.749 -28.169 7.996 1.00 63.81 359 ARG A O 1
ATOM 2834 N N . ASP A 1 360 ? -21.063 -28.776 6.616 1.00 72.19 360 ASP A N 1
ATOM 2835 C CA . ASP A 1 360 ? -20.900 -27.487 5.952 1.00 72.19 360 ASP A CA 1
ATOM 2836 C C . ASP A 1 360 ? -22.195 -27.069 5.250 1.00 72.19 360 ASP A C 1
ATOM 2838 O O . ASP A 1 360 ? -22.902 -27.893 4.661 1.00 72.19 360 ASP A O 1
ATOM 2842 N N . ILE A 1 361 ? -22.516 -25.782 5.349 1.00 77.88 361 ILE A N 1
ATOM 2843 C CA . ILE A 1 361 ? -23.745 -25.204 4.812 1.00 77.88 361 ILE A CA 1
ATOM 2844 C C . ILE A 1 361 ? -23.376 -24.510 3.522 1.00 77.88 361 ILE A C 1
ATOM 2846 O O . ILE A 1 361 ? -22.909 -23.386 3.504 1.00 77.88 361 ILE A O 1
ATOM 2850 N N . VAL A 1 362 ? -23.543 -25.233 2.429 1.00 82.25 362 VAL A N 1
ATOM 2851 C CA . VAL A 1 362 ? -23.036 -24.827 1.115 1.00 82.25 362 VAL A CA 1
ATOM 2852 C C . VAL A 1 362 ? -23.912 -23.760 0.450 1.00 82.25 362 VAL A C 1
ATOM 2854 O O . VAL A 1 362 ? -23.456 -23.013 -0.406 1.00 82.25 362 VAL A O 1
ATOM 2857 N N . ILE A 1 363 ? -25.181 -23.684 0.850 1.00 85.50 363 ILE A N 1
ATOM 2858 C CA . ILE A 1 363 ? -26.175 -22.757 0.309 1.00 85.50 363 ILE A CA 1
ATOM 2859 C C . ILE A 1 363 ? -26.552 -21.765 1.418 1.00 85.50 363 ILE A C 1
ATOM 2861 O O . ILE A 1 363 ? -26.819 -22.229 2.528 1.00 85.50 363 ILE A O 1
ATOM 2865 N N . PRO A 1 364 ? -26.626 -20.445 1.149 1.00 88.50 364 PRO A N 1
ATOM 2866 C CA . PRO A 1 364 ? -27.073 -19.441 2.109 1.00 88.50 364 PRO A CA 1
ATOM 2867 C C . PRO A 1 364 ? -28.387 -19.821 2.781 1.00 88.50 364 PRO A C 1
ATOM 2869 O O . PRO A 1 364 ? -29.408 -20.012 2.120 1.00 88.50 364 PRO A O 1
ATOM 2872 N N . GLN A 1 365 ? -28.369 -19.888 4.110 1.00 84.56 365 GLN A N 1
ATOM 2873 C CA . GLN A 1 365 ? -29.562 -20.127 4.913 1.00 84.56 365 GLN A CA 1
ATOM 2874 C C . GLN A 1 365 ? -29.866 -18.929 5.793 1.00 84.56 365 GLN A C 1
ATOM 2876 O O . GLN A 1 365 ? -28.958 -18.244 6.263 1.00 84.56 365 GLN A O 1
ATOM 2881 N N . ARG A 1 366 ? -31.157 -18.682 6.042 1.00 83.44 366 ARG A N 1
ATOM 2882 C CA . ARG A 1 366 ? -31.564 -17.647 6.994 1.00 83.44 366 ARG A CA 1
ATOM 2883 C C . ARG A 1 366 ? -31.113 -18.050 8.390 1.00 83.44 366 ARG A C 1
ATOM 2885 O O . ARG A 1 366 ? -31.432 -19.139 8.853 1.00 83.44 366 ARG A O 1
ATOM 2892 N N . CYS A 1 367 ? -30.436 -17.137 9.065 1.00 78.44 367 CYS A N 1
ATOM 2893 C CA . CYS A 1 367 ? -30.029 -17.289 10.453 1.00 78.44 367 CYS A CA 1
ATOM 2894 C C . CYS A 1 367 ? -30.599 -16.136 11.287 1.00 78.44 367 CYS A C 1
ATOM 2896 O O . CYS A 1 367 ? -31.203 -15.207 10.742 1.00 78.44 367 CYS A O 1
ATOM 2898 N N . ALA A 1 368 ? -30.454 -16.213 12.614 1.00 72.50 368 ALA A N 1
ATOM 2899 C CA . ALA A 1 368 ? -30.944 -15.183 13.531 1.00 72.50 368 ALA A CA 1
ATOM 2900 C C . ALA A 1 368 ? -32.405 -14.766 13.253 1.00 72.50 368 ALA A C 1
ATOM 2902 O O . ALA A 1 368 ? -32.731 -13.581 13.256 1.00 72.50 368 ALA A O 1
ATOM 2903 N N . SER A 1 369 ? -33.296 -15.731 12.997 1.00 71.81 369 SER A N 1
ATOM 2904 C CA . SER A 1 369 ? -34.670 -15.489 12.516 1.00 71.81 369 SER A CA 1
ATOM 2905 C C . SER A 1 369 ? -35.505 -14.577 13.433 1.00 71.81 369 SER A C 1
ATOM 2907 O O . SER A 1 369 ? -36.465 -13.949 12.983 1.00 71.81 369 SER A O 1
ATOM 2909 N N . LYS A 1 370 ? -35.114 -14.480 14.709 1.00 74.56 370 LYS A N 1
ATOM 2910 C CA . LYS A 1 370 ? -35.738 -13.663 15.760 1.00 74.56 370 LYS A CA 1
ATOM 2911 C C . LYS A 1 370 ? -35.147 -12.253 15.892 1.00 74.56 370 LYS A C 1
ATOM 2913 O O . LYS A 1 370 ? -35.689 -11.448 16.648 1.00 74.56 370 LYS A O 1
ATOM 2918 N N . LEU A 1 371 ? -34.053 -11.950 15.195 1.00 77.88 371 LEU A N 1
ATOM 2919 C CA . LEU A 1 371 ? -33.345 -10.672 15.262 1.00 77.88 371 LEU A CA 1
ATOM 2920 C C . LEU A 1 371 ? -33.565 -9.858 13.982 1.00 77.88 371 LEU A C 1
ATOM 2922 O O . LEU A 1 371 ? -33.759 -10.402 12.898 1.00 77.88 371 LEU A O 1
ATOM 2926 N N . VAL A 1 372 ? -33.500 -8.532 14.117 1.00 83.88 372 VAL A N 1
ATOM 2927 C CA . VAL A 1 372 ? -33.449 -7.607 12.978 1.00 83.88 372 VAL A CA 1
ATOM 2928 C C . VAL A 1 372 ? -32.045 -7.027 12.922 1.00 83.88 372 VAL A C 1
ATOM 2930 O O . VAL A 1 372 ? -31.692 -6.147 13.715 1.00 83.88 372 VAL A O 1
ATOM 2933 N N . VAL A 1 373 ? -31.240 -7.561 12.011 1.00 80.75 373 VAL A N 1
ATOM 2934 C CA . VAL A 1 373 ? -29.810 -7.275 11.898 1.00 80.75 373 VAL A CA 1
ATOM 2935 C C . VAL A 1 373 ? -29.589 -5.998 11.087 1.00 80.75 373 VAL A C 1
ATOM 2937 O O . VAL A 1 373 ? -30.318 -5.690 10.148 1.00 80.75 373 VAL A O 1
ATOM 2940 N N . ARG A 1 374 ? -28.602 -5.209 11.501 1.00 80.88 374 ARG A N 1
ATOM 2941 C CA . ARG A 1 374 ? -28.135 -3.992 10.834 1.00 80.88 374 ARG A CA 1
ATOM 2942 C C . ARG A 1 374 ? -26.739 -4.181 10.251 1.00 80.88 374 ARG A C 1
ATOM 2944 O O . ARG A 1 374 ? -26.493 -3.676 9.167 1.00 80.88 374 ARG A O 1
ATOM 2951 N N . GLN A 1 375 ? -25.851 -4.863 10.973 1.00 77.69 375 GLN A N 1
ATOM 2952 C CA . GLN A 1 375 ? -24.455 -5.047 10.578 1.00 77.69 375 GLN A CA 1
ATOM 2953 C C . GLN A 1 375 ? -23.998 -6.468 10.898 1.00 77.69 375 GLN A C 1
ATOM 2955 O O . GLN A 1 375 ? -24.427 -7.041 11.902 1.00 77.69 375 GLN A O 1
ATOM 2960 N N . VAL A 1 376 ? -23.116 -7.013 10.063 1.00 80.31 376 VAL A N 1
ATOM 2961 C CA . VAL A 1 376 ? -22.501 -8.332 10.254 1.00 80.31 376 VAL A CA 1
ATOM 2962 C C . VAL A 1 376 ? -20.980 -8.213 10.195 1.00 80.31 376 VAL A C 1
ATOM 2964 O O . VAL A 1 376 ? -20.449 -7.429 9.409 1.00 80.31 376 VAL A O 1
ATOM 2967 N N . ALA A 1 377 ? -20.285 -8.988 11.022 1.00 78.75 377 ALA A N 1
ATOM 2968 C CA . ALA A 1 377 ? -18.838 -9.155 10.982 1.00 78.75 377 ALA A CA 1
ATOM 2969 C C . ALA A 1 377 ? -18.484 -10.632 11.195 1.00 78.75 377 ALA A C 1
ATOM 2971 O O . ALA A 1 377 ? -19.074 -11.309 12.042 1.00 78.75 377 ALA A O 1
ATOM 2972 N N . ALA A 1 378 ? -17.518 -11.121 10.425 1.00 73.38 378 ALA A N 1
ATOM 2973 C CA . ALA A 1 378 ? -16.978 -12.467 10.536 1.00 73.38 378 ALA A CA 1
ATOM 2974 C C . ALA A 1 378 ? -15.520 -12.365 10.991 1.00 73.38 378 ALA A C 1
ATOM 2976 O O . ALA A 1 378 ? -14.768 -11.546 10.471 1.00 73.38 378 ALA A O 1
ATOM 2977 N N . GLY A 1 379 ? -15.144 -13.175 11.973 1.00 64.50 379 GLY A N 1
ATOM 2978 C CA . GLY A 1 379 ? -13.760 -13.420 12.362 1.00 64.50 379 GLY A CA 1
ATOM 2979 C C . GLY A 1 379 ? -13.441 -14.906 12.222 1.00 64.50 379 GLY A C 1
ATOM 2980 O O . GLY A 1 379 ? -14.349 -15.735 12.227 1.00 64.50 379 GLY A O 1
ATOM 2981 N N . GLY A 1 380 ? -12.161 -15.275 12.162 1.00 64.44 380 GLY A N 1
ATOM 2982 C CA . GLY A 1 380 ? -11.734 -16.649 11.851 1.00 64.44 380 GLY A CA 1
ATOM 2983 C C . GLY A 1 380 ? -12.442 -17.780 12.617 1.00 64.44 380 GLY A C 1
ATOM 2984 O O . GLY A 1 380 ? -12.652 -18.861 12.071 1.00 64.44 380 GLY A O 1
ATOM 2985 N N . THR A 1 381 ? -12.864 -17.533 13.862 1.00 62.47 381 THR A N 1
ATOM 2986 C CA . THR A 1 381 ? -13.631 -18.490 14.674 1.00 62.47 381 THR A CA 1
ATOM 2987 C C . THR A 1 381 ? -14.850 -17.890 15.365 1.00 62.47 381 THR A C 1
ATOM 2989 O O . THR A 1 381 ? -15.420 -18.560 16.216 1.00 62.47 381 THR A O 1
ATOM 2992 N N . HIS A 1 382 ? -15.314 -16.680 15.053 1.00 63.28 382 HIS A N 1
ATOM 2993 C CA . HIS A 1 382 ? -16.485 -16.060 15.704 1.00 63.28 382 HIS A CA 1
ATOM 2994 C C . HIS A 1 382 ? -17.249 -15.165 14.731 1.00 63.28 382 HIS A C 1
ATOM 2996 O O . HIS A 1 382 ? -16.698 -14.696 13.743 1.00 63.28 382 HIS A O 1
ATOM 3002 N N . SER A 1 383 ? -18.525 -14.942 15.013 1.00 69.62 383 SER A N 1
ATOM 3003 C CA . SER A 1 383 ? -19.388 -14.073 14.216 1.00 69.62 383 SER A CA 1
ATOM 3004 C C . SER A 1 383 ? -20.031 -13.051 15.136 1.00 69.62 383 SER A C 1
ATOM 3006 O O . SER A 1 383 ? -20.402 -13.395 16.259 1.00 69.62 383 SER A O 1
ATOM 3008 N N . VAL A 1 384 ? -20.181 -11.815 14.673 1.00 71.62 384 VAL A N 1
ATOM 3009 C CA . VAL A 1 384 ? 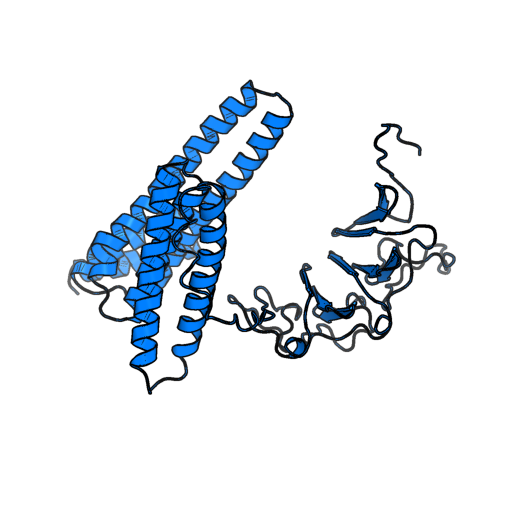-20.844 -10.754 15.437 1.00 71.62 384 VAL A CA 1
ATOM 3010 C C . VAL A 1 384 ? -21.920 -10.115 14.578 1.00 71.62 384 VAL A C 1
ATOM 3012 O O . VAL A 1 384 ? -21.696 -9.818 13.403 1.00 71.62 384 VAL A O 1
ATOM 3015 N N . VAL A 1 385 ? -23.091 -9.893 15.169 1.00 74.19 385 VAL A N 1
ATOM 3016 C CA . VAL A 1 385 ? -24.190 -9.169 14.531 1.00 74.19 385 VAL A CA 1
ATOM 3017 C C . VAL A 1 385 ? -24.615 -7.987 15.395 1.00 74.19 385 VAL A C 1
ATOM 3019 O O . VAL A 1 385 ? -24.774 -8.109 16.606 1.00 74.19 385 VAL A O 1
ATOM 3022 N N . LEU A 1 386 ? -24.810 -6.828 14.767 1.00 73.00 386 LEU A N 1
ATOM 3023 C CA . LEU A 1 386 ? -25.400 -5.651 15.402 1.00 73.00 386 LEU A CA 1
ATOM 3024 C C . LEU A 1 386 ? -26.865 -5.573 14.996 1.00 73.00 386 LEU A C 1
ATOM 3026 O O . LEU A 1 386 ? -27.177 -5.524 13.806 1.00 73.00 386 LEU A O 1
ATOM 3030 N N . THR A 1 387 ? -27.773 -5.524 15.961 1.00 79.00 387 THR A N 1
ATOM 3031 C CA . THR A 1 387 ? -29.211 -5.386 15.702 1.00 79.00 387 THR A CA 1
ATOM 3032 C C . THR A 1 387 ? -29.624 -3.920 15.552 1.00 79.00 387 THR A C 1
ATOM 3034 O O . THR A 1 387 ? -28.960 -3.005 16.041 1.00 79.00 387 THR A O 1
ATOM 3037 N N . ARG A 1 388 ? -30.783 -3.654 14.932 1.00 73.88 388 ARG A N 1
ATOM 3038 C CA . ARG A 1 388 ? -31.337 -2.284 14.834 1.00 73.88 388 ARG A CA 1
ATOM 3039 C C . ARG A 1 388 ? -31.642 -1.636 16.191 1.00 73.88 388 ARG A C 1
ATOM 3041 O O . ARG A 1 388 ? -31.777 -0.420 16.249 1.00 73.88 388 ARG A O 1
ATOM 3048 N N . LYS A 1 389 ? -31.743 -2.424 17.266 1.00 71.69 389 LYS A N 1
ATOM 3049 C CA . LYS A 1 389 ? -31.931 -1.940 18.643 1.00 71.69 389 LYS A CA 1
ATOM 3050 C C . LYS A 1 389 ? -30.606 -1.640 19.360 1.00 71.69 389 LYS A C 1
ATOM 3052 O O . LYS A 1 389 ? -30.622 -1.484 20.573 1.00 71.69 389 LYS A O 1
ATOM 3057 N N . GLY A 1 390 ? -29.472 -1.638 18.655 1.00 58.16 390 GLY A N 1
ATOM 3058 C CA . GLY A 1 390 ? -28.149 -1.375 19.235 1.00 58.16 390 GLY A CA 1
ATOM 3059 C C . GLY A 1 390 ? -27.536 -2.547 20.008 1.00 58.16 390 GLY A C 1
ATOM 3060 O O . GLY A 1 390 ? -26.466 -2.390 20.575 1.00 58.16 390 GLY A O 1
ATOM 3061 N N . HIS A 1 391 ? -28.176 -3.722 20.026 1.00 60.91 391 HIS A N 1
ATOM 3062 C CA . HIS A 1 391 ? -27.628 -4.894 20.717 1.00 60.91 391 HIS A CA 1
ATOM 3063 C C . HIS A 1 391 ? -26.584 -5.582 19.833 1.00 60.91 391 HIS A C 1
ATOM 3065 O O . HIS A 1 391 ? -26.846 -5.783 18.641 1.00 60.91 391 HIS A O 1
ATOM 3071 N N . VAL A 1 392 ? -25.444 -5.945 20.422 1.00 52.72 392 VAL A N 1
ATOM 3072 C CA . VAL A 1 392 ? -24.369 -6.713 19.783 1.00 52.72 392 VAL A CA 1
ATOM 3073 C C . VAL A 1 392 ? -24.442 -8.157 20.269 1.00 52.72 392 VAL A C 1
ATOM 3075 O O . VAL A 1 392 ? -24.224 -8.417 21.451 1.00 52.72 392 VAL A O 1
ATOM 3078 N N . ASP A 1 393 ? -24.715 -9.087 19.356 1.00 57.72 393 ASP A N 1
ATOM 3079 C CA . ASP A 1 393 ? -24.723 -10.521 19.646 1.00 57.72 393 ASP A CA 1
ATOM 3080 C C . ASP A 1 393 ? -23.468 -11.180 19.062 1.00 57.72 393 ASP A C 1
ATOM 3082 O O . ASP A 1 393 ? -23.199 -11.087 17.860 1.00 57.72 393 ASP A O 1
ATOM 3086 N N . ILE A 1 394 ? -22.698 -11.857 19.920 1.00 51.25 394 ILE A N 1
ATOM 3087 C CA . ILE A 1 394 ? -21.504 -12.627 19.550 1.00 51.25 394 ILE A CA 1
ATOM 3088 C C . ILE A 1 394 ? -21.867 -14.114 19.527 1.00 51.25 394 ILE A C 1
ATOM 3090 O O . ILE A 1 394 ? -22.283 -14.673 20.540 1.00 51.25 394 ILE A O 1
ATOM 3094 N N . ALA A 1 395 ? -21.669 -14.773 18.387 1.00 54.81 395 ALA A N 1
ATOM 3095 C CA . ALA A 1 395 ? -21.823 -16.217 18.247 1.00 54.81 395 ALA A CA 1
ATOM 3096 C C . ALA A 1 395 ? -20.441 -16.894 18.254 1.00 54.81 395 ALA A C 1
ATOM 3098 O O . ALA A 1 395 ? -19.737 -16.938 17.239 1.00 54.81 395 ALA A O 1
ATOM 3099 N N . ALA A 1 396 ? -20.053 -17.442 19.411 1.00 39.34 396 ALA A N 1
ATOM 3100 C CA . ALA A 1 396 ? -18.794 -18.157 19.622 1.00 39.34 396 ALA A CA 1
ATOM 3101 C C . ALA A 1 396 ? -19.032 -19.614 20.076 1.00 39.34 396 ALA A C 1
ATOM 3103 O O . ALA A 1 396 ? -18.658 -20.013 21.167 1.00 39.34 396 ALA A O 1
ATOM 3104 N N . GLY A 1 397 ? -19.616 -20.439 19.198 1.00 37.03 397 GLY A N 1
ATOM 3105 C CA . GLY A 1 397 ? -19.804 -21.882 19.430 1.00 37.03 397 GLY A CA 1
ATOM 3106 C C . GLY A 1 397 ? -21.224 -22.193 19.886 1.00 37.03 397 GLY A C 1
ATOM 3107 O O . GLY A 1 397 ? -21.572 -21.982 21.041 1.00 37.03 397 GLY A O 1
ATOM 3108 N N . GLY A 1 398 ? -22.053 -22.660 18.946 1.00 32.25 398 GLY A N 1
ATOM 3109 C CA . GLY A 1 398 ? -23.504 -22.612 19.111 1.00 32.25 398 GLY A CA 1
ATOM 3110 C C . GLY A 1 398 ? -24.012 -21.172 19.264 1.00 32.25 398 GLY A C 1
ATOM 3111 O O . GLY A 1 398 ? -23.269 -20.241 19.568 1.00 32.25 398 GLY A O 1
ATOM 3112 N N . TRP A 1 399 ? -25.298 -20.958 19.027 1.00 33.53 399 TRP A N 1
ATOM 3113 C CA . TRP A 1 399 ? -25.959 -19.705 19.385 1.00 33.53 399 TRP A CA 1
ATOM 3114 C C . TRP A 1 399 ? -26.153 -19.662 20.902 1.00 33.53 399 TRP A C 1
ATOM 3116 O O . TRP A 1 399 ? -27.276 -19.795 21.375 1.00 33.53 399 TRP A O 1
ATOM 3126 N N . HIS A 1 400 ? -25.073 -19.598 21.681 1.00 28.08 400 HIS A N 1
ATOM 3127 C CA . HIS A 1 400 ? -25.127 -19.288 23.107 1.00 28.08 400 HIS A CA 1
ATOM 3128 C C . HIS A 1 400 ? -24.338 -18.001 23.344 1.00 28.08 400 HIS A C 1
ATOM 3130 O O . HIS A 1 400 ? -23.206 -17.834 22.896 1.00 28.08 400 HIS A O 1
ATOM 3136 N N . SER A 1 401 ? -25.059 -17.065 23.943 1.00 30.83 401 SER A N 1
ATOM 3137 C CA . SER A 1 401 ? -24.860 -15.627 23.987 1.00 30.83 401 SER A CA 1
ATOM 3138 C C . SER A 1 401 ? -23.660 -15.178 24.812 1.00 30.83 401 SER A C 1
ATOM 3140 O O . SER A 1 401 ? -23.370 -15.713 25.877 1.00 30.83 401 SER A O 1
ATOM 3142 N N . THR A 1 402 ? -23.067 -14.059 24.410 1.00 30.34 402 THR A N 1
ATOM 3143 C CA . THR A 1 402 ? -22.672 -13.024 25.372 1.00 30.34 402 THR A CA 1
ATOM 3144 C C . THR A 1 402 ? -23.041 -11.683 24.750 1.00 30.34 402 THR A C 1
ATOM 3146 O O . THR A 1 402 ? -22.365 -11.209 23.840 1.00 30.34 402 THR A O 1
ATOM 3149 N N . ALA A 1 403 ? -24.178 -11.131 25.175 1.00 31.25 403 ALA A N 1
ATOM 3150 C CA . ALA A 1 403 ? -24.598 -9.788 24.803 1.00 31.25 403 ALA A CA 1
ATOM 3151 C C . ALA A 1 403 ? -23.826 -8.791 25.677 1.00 31.25 403 ALA A C 1
ATOM 3153 O O . ALA A 1 403 ? -23.869 -8.879 26.903 1.00 31.25 403 ALA A O 1
ATOM 3154 N N . LEU A 1 404 ? -23.106 -7.858 25.058 1.00 28.09 404 LEU A N 1
ATOM 3155 C CA . LEU A 1 404 ? -22.599 -6.677 25.754 1.00 28.09 404 LEU A CA 1
ATOM 3156 C C . LEU A 1 404 ? -23.686 -5.605 25.658 1.00 28.09 404 LEU A C 1
ATOM 3158 O O . LEU A 1 404 ? -23.907 -5.028 24.594 1.00 28.09 404 LEU A O 1
ATOM 3162 N N . THR A 1 405 ? -24.413 -5.398 26.753 1.00 32.19 405 THR A N 1
ATOM 3163 C CA . THR A 1 405 ? -25.327 -4.264 26.926 1.00 32.19 405 THR A CA 1
ATOM 3164 C C . THR A 1 405 ? -24.575 -3.080 27.527 1.00 32.19 405 THR A C 1
ATOM 3166 O O . THR A 1 405 ? -23.730 -3.282 28.401 1.00 32.19 405 THR A O 1
ATOM 3169 N N . ASP A 1 406 ? -24.951 -1.857 27.146 1.00 30.64 406 ASP A N 1
ATOM 3170 C CA . ASP A 1 406 ? -24.461 -0.602 27.748 1.00 30.64 406 ASP A CA 1
ATOM 3171 C C . ASP A 1 406 ? -24.711 -0.498 29.274 1.00 30.64 406 ASP A C 1
ATOM 3173 O O . ASP A 1 406 ? -24.125 0.359 29.929 1.00 30.64 406 ASP A O 1
ATOM 3177 N N . ASP A 1 407 ? -25.504 -1.402 29.865 1.00 29.31 407 ASP A N 1
ATOM 3178 C CA . ASP A 1 407 ? -25.860 -1.392 31.293 1.00 29.31 407 ASP A CA 1
ATOM 3179 C C . ASP A 1 407 ? -25.043 -2.347 32.195 1.00 29.31 407 ASP A C 1
ATOM 3181 O O . ASP A 1 407 ? -25.358 -2.506 33.371 1.00 29.31 407 ASP A O 1
ATOM 3185 N N . GLY A 1 408 ? -23.962 -2.968 31.712 1.00 28.53 408 GLY A N 1
ATOM 3186 C CA . GLY A 1 408 ? -22.967 -3.583 32.608 1.00 28.53 408 GLY A CA 1
ATOM 3187 C C . GLY A 1 408 ? -23.406 -4.796 33.453 1.00 28.53 408 GLY A C 1
ATOM 3188 O O . GLY A 1 408 ? -22.717 -5.111 34.423 1.00 28.53 408 GLY A O 1
ATOM 3189 N N . GLU A 1 409 ? -24.470 -5.525 33.101 1.00 25.05 409 GLU A N 1
ATOM 3190 C CA . GLU A 1 409 ? -24.792 -6.813 33.738 1.00 25.05 409 GLU A CA 1
ATOM 3191 C C . GLU A 1 409 ? -24.640 -7.996 32.772 1.00 25.05 409 GLU A C 1
ATOM 3193 O O . GLU A 1 409 ? -25.330 -8.118 31.762 1.00 25.05 409 GLU A O 1
ATOM 3198 N N . VAL A 1 410 ? -23.712 -8.897 33.112 1.00 27.70 410 VAL A N 1
ATOM 3199 C CA . VAL A 1 410 ? -23.468 -10.166 32.413 1.00 27.70 410 VAL A CA 1
ATOM 3200 C C . VAL A 1 410 ? -24.481 -11.198 32.918 1.00 27.70 410 VAL A C 1
ATOM 3202 O O . VAL A 1 410 ? -24.307 -11.768 33.996 1.00 27.70 410 VAL A O 1
ATOM 3205 N N . GLY A 1 411 ? -25.551 -11.426 32.155 1.00 25.14 411 GLY A N 1
ATOM 3206 C CA . GLY A 1 411 ? -26.511 -12.510 32.390 1.00 25.14 411 GLY A CA 1
ATOM 3207 C C . GLY A 1 411 ? -26.133 -13.770 31.608 1.00 25.14 411 GLY A C 1
ATOM 3208 O O . GLY A 1 411 ? -26.017 -13.707 30.386 1.00 25.14 411 GLY A O 1
ATOM 3209 N N . LEU A 1 412 ? -25.914 -14.870 32.339 1.00 26.22 412 LEU A N 1
ATOM 3210 C CA . LEU A 1 412 ? -25.512 -16.210 31.870 1.00 26.22 412 LEU A CA 1
ATOM 3211 C C . LEU A 1 412 ? -26.477 -16.866 30.875 1.00 26.22 412 LEU A C 1
ATOM 3213 O O . LEU A 1 412 ? -27.708 -16.729 31.070 1.00 26.22 412 LEU A O 1
#

Organism: Hevea brasiliensis (NCBI:txid3981)

Radius of gyration: 26.92 Å; chains: 1; bounding box: 75×79×66 Å